Protein AF-A0A3M7B0J9-F1 (afdb_monomer_lite)

Secondary structure (DSSP, 8-state):
-HHHHHHHHHHHTT--EEEEEETT--HHHHGGGGG-S-EEEE-SHHHHHHHHHTTSTTSPPTT-EEEEEEESB-TTT-BBPPTTHHHHHHHS--SS-EEEEEE-TTTTTTS------TTTS-SEEEEEHHHHHS----EEEEE-GGGTHHHHT-----TTSEEEE--SS---EEEP-S-SSTTT--SS--HHHHHHHHHHHHHHHHHH-SSHHHHHHHHHHHHHHHHHHHHHH-B-TTS-BSEEEE--TT--TT-TTTB-SEEEEEEB-TTSPBPPHHHHHHHHHTTT---B-SS-S-HHHHHHHTT--HHHHHHHHHTT-BTTB--SEETTEESS-EEEE--TT--HHHHHHHHHHHHHHHTT--------------------PPPPP-----------------------------------------------------------PPPPPPPPP-HHHHHHHHHHHHHHHHHHHHHHHHHHHHHHHHHHHHHHHHHHHHTT-------PPPGGGHHHHHHHHHHHHTTS---------------------------------

Structure (mmCIF, N/CA/C/O backbone):
data_AF-A0A3M7B0J9-F1
#
_entry.id   AF-A0A3M7B0J9-F1
#
loop_
_atom_site.group_PDB
_atom_site.id
_atom_site.type_symbol
_atom_site.label_atom_id
_atom_site.label_alt_id
_atom_site.label_comp_id
_atom_site.label_asym_id
_atom_site.label_entity_id
_atom_site.label_seq_id
_atom_site.pdbx_PDB_ins_code
_atom_site.Cartn_x
_atom_site.Cartn_y
_atom_site.Cartn_z
_atom_site.occupancy
_atom_site.B_iso_or_equiv
_atom_site.auth_seq_id
_atom_site.auth_comp_id
_atom_site.auth_asym_id
_atom_site.auth_atom_id
_atom_site.pdbx_PDB_model_num
ATOM 1 N N . MET A 1 1 ? 13.762 1.213 -8.422 1.00 90.06 1 MET A N 1
ATOM 2 C CA . MET A 1 1 ? 14.229 0.147 -9.334 1.00 90.06 1 MET A CA 1
ATOM 3 C C . MET A 1 1 ? 13.373 0.018 -10.594 1.00 90.06 1 MET A C 1
ATOM 5 O O . MET A 1 1 ? 13.850 0.437 -11.638 1.00 90.06 1 MET A O 1
ATOM 9 N N . VAL A 1 2 ? 12.141 -0.528 -10.547 1.00 94.94 2 VAL A N 1
ATOM 10 C CA . VAL A 1 2 ? 11.338 -0.792 -11.773 1.00 94.94 2 VAL A CA 1
ATOM 11 C C . VAL A 1 2 ? 11.174 0.461 -12.638 1.00 94.94 2 VAL A C 1
ATOM 13 O O . VAL A 1 2 ? 11.539 0.432 -13.808 1.00 94.94 2 VAL A O 1
ATOM 16 N N . ILE A 1 3 ? 10.712 1.578 -12.062 1.00 95.06 3 ILE A N 1
ATOM 17 C CA . ILE A 1 3 ? 10.558 2.835 -12.812 1.00 95.06 3 ILE A CA 1
ATOM 18 C C . ILE A 1 3 ? 11.877 3.336 -13.416 1.00 95.06 3 ILE A C 1
ATOM 20 O O . ILE A 1 3 ? 11.875 3.839 -14.533 1.00 95.06 3 ILE A O 1
ATOM 24 N N . ASP A 1 4 ? 13.002 3.174 -12.721 1.00 93.25 4 ASP A N 1
ATOM 25 C CA . ASP A 1 4 ? 14.308 3.635 -13.202 1.00 93.25 4 ASP A CA 1
ATOM 26 C C . ASP A 1 4 ? 14.711 2.864 -14.461 1.00 93.25 4 ASP A C 1
ATOM 28 O O . ASP A 1 4 ? 15.031 3.465 -15.484 1.00 93.25 4 ASP A O 1
ATOM 32 N N . CYS A 1 5 ? 14.542 1.540 -14.436 1.00 94.19 5 CYS A N 1
ATOM 33 C CA . CYS A 1 5 ? 14.772 0.703 -15.609 1.00 94.19 5 CYS A CA 1
ATOM 34 C C . CYS A 1 5 ? 13.798 1.043 -16.750 1.00 94.19 5 CYS A C 1
ATOM 36 O O . CYS A 1 5 ? 14.215 1.119 -17.901 1.00 94.19 5 CYS A O 1
ATOM 38 N N . PHE A 1 6 ? 12.524 1.324 -16.438 1.00 94.06 6 PHE A N 1
ATOM 39 C CA . PHE A 1 6 ? 11.536 1.790 -17.419 1.00 94.06 6 PHE A CA 1
ATOM 40 C C . PHE A 1 6 ? 11.955 3.095 -18.093 1.00 94.06 6 PHE A C 1
ATOM 42 O O . PHE A 1 6 ? 11.849 3.191 -19.311 1.00 94.06 6 PHE A O 1
ATOM 49 N N . LYS A 1 7 ? 12.440 4.088 -17.334 1.00 94.50 7 LYS A N 1
ATOM 50 C CA . LYS A 1 7 ? 12.947 5.363 -17.874 1.00 94.50 7 LYS A CA 1
ATOM 51 C C . LYS A 1 7 ? 14.153 5.140 -18.776 1.00 94.50 7 LYS A C 1
ATOM 53 O O . LYS A 1 7 ? 14.240 5.756 -19.833 1.00 94.50 7 LYS A O 1
ATOM 58 N N . ASP A 1 8 ? 15.058 4.257 -18.376 1.00 94.38 8 ASP A N 1
ATOM 59 C CA . ASP A 1 8 ? 16.270 3.971 -19.134 1.00 94.38 8 ASP A CA 1
ATOM 60 C C . ASP A 1 8 ? 15.972 3.183 -20.422 1.00 94.38 8 ASP A C 1
ATOM 62 O O . ASP A 1 8 ? 16.501 3.513 -21.485 1.00 94.38 8 ASP A O 1
ATOM 66 N N . HIS A 1 9 ? 15.053 2.213 -20.364 1.00 93.94 9 HIS A N 1
ATOM 67 C CA . HIS A 1 9 ? 14.540 1.482 -21.525 1.00 93.94 9 HIS A CA 1
ATOM 68 C C . HIS A 1 9 ? 13.769 2.398 -22.485 1.00 93.94 9 HIS A C 1
ATOM 70 O O . HIS A 1 9 ? 13.998 2.363 -23.694 1.00 93.94 9 HIS A O 1
ATOM 76 N N . ALA A 1 10 ? 12.910 3.266 -21.950 1.00 93.00 10 ALA A N 1
ATOM 77 C CA . ALA A 1 10 ? 12.226 4.331 -22.678 1.00 93.00 10 ALA A CA 1
ATOM 78 C C . ALA A 1 10 ? 13.204 5.286 -23.376 1.00 93.00 10 ALA A C 1
ATOM 80 O O . ALA A 1 10 ? 13.033 5.600 -24.551 1.00 93.00 10 ALA A O 1
ATOM 81 N N . ALA A 1 11 ? 14.260 5.717 -22.683 1.00 92.69 11 ALA A N 1
ATOM 82 C CA . ALA A 1 11 ? 15.276 6.596 -23.247 1.00 92.69 11 ALA A CA 1
ATOM 83 C C . ALA A 1 11 ? 16.101 5.904 -24.346 1.00 92.69 11 ALA A C 1
ATOM 85 O O . ALA A 1 11 ? 16.417 6.535 -25.349 1.00 92.69 11 ALA A O 1
ATOM 86 N N . ALA A 1 12 ? 16.417 4.613 -24.193 1.00 90.62 12 ALA A N 1
ATOM 87 C CA . ALA A 1 12 ? 17.099 3.819 -25.221 1.00 90.62 12 ALA A CA 1
ATOM 88 C C . ALA A 1 12 ? 16.231 3.580 -26.475 1.00 90.62 12 ALA A C 1
ATOM 90 O O . ALA A 1 12 ? 16.755 3.494 -27.579 1.00 90.62 12 ALA A O 1
ATOM 91 N N . SER A 1 13 ? 14.906 3.509 -26.314 1.00 88.56 13 SER A N 1
ATOM 92 C CA . SER A 1 13 ? 13.927 3.298 -27.394 1.00 88.56 13 SER A CA 1
ATOM 93 C C . SER A 1 13 ? 13.240 4.587 -27.879 1.00 88.56 13 SER A C 1
ATOM 95 O O . SER A 1 13 ? 12.260 4.517 -28.621 1.00 88.56 13 SER A O 1
ATOM 97 N N . ASN A 1 14 ? 13.711 5.763 -27.439 1.00 90.44 14 ASN A N 1
ATOM 98 C CA . ASN A 1 14 ? 13.111 7.084 -27.689 1.00 90.44 14 ASN A CA 1
ATOM 99 C C . ASN A 1 14 ? 11.572 7.125 -27.498 1.00 90.44 14 ASN A C 1
ATOM 101 O O . ASN A 1 14 ? 10.837 7.767 -28.250 1.00 90.44 14 ASN A O 1
ATOM 105 N N . THR A 1 15 ? 11.077 6.391 -26.501 1.00 92.00 15 THR A N 1
ATOM 106 C CA . THR A 1 15 ? 9.656 6.102 -26.271 1.00 92.00 15 THR A CA 1
ATOM 107 C C . THR A 1 15 ? 9.236 6.681 -24.918 1.00 92.00 15 THR A C 1
ATOM 109 O O . THR A 1 15 ? 9.666 6.164 -23.893 1.00 92.00 15 THR A O 1
ATOM 112 N N . PRO A 1 16 ? 8.410 7.740 -24.842 1.00 94.19 16 PRO A N 1
ATOM 113 C CA . PRO A 1 16 ? 8.106 8.384 -23.564 1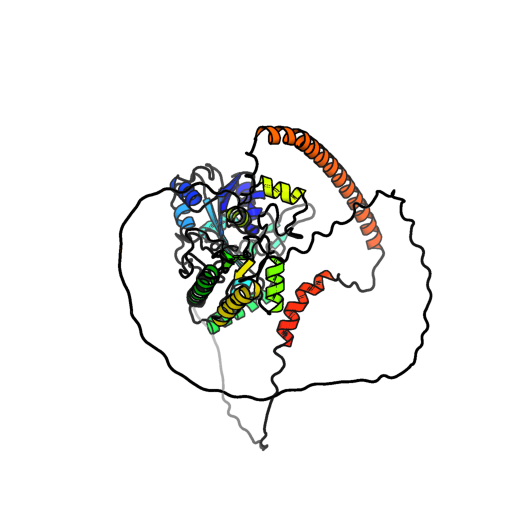.00 94.19 16 PRO A CA 1
ATOM 114 C C . PRO A 1 16 ? 7.330 7.490 -22.577 1.00 94.19 16 PRO A C 1
ATOM 116 O O . PRO A 1 16 ? 6.391 6.795 -22.965 1.00 94.19 16 PRO A O 1
ATOM 119 N N . VAL A 1 17 ? 7.677 7.555 -21.284 1.00 95.88 17 VAL A N 1
ATOM 120 C CA . VAL A 1 17 ? 6.997 6.799 -20.210 1.00 95.88 17 VAL A CA 1
ATOM 121 C C . VAL A 1 17 ? 5.677 7.459 -19.812 1.00 95.88 17 VAL A C 1
ATOM 123 O O . VAL A 1 17 ? 5.647 8.652 -19.501 1.00 95.88 17 VAL A O 1
ATOM 126 N N . TRP A 1 18 ? 4.612 6.666 -19.720 1.00 96.81 18 TRP A N 1
ATOM 127 C CA . TRP A 1 18 ? 3.344 7.025 -19.082 1.00 96.81 18 TRP A CA 1
ATOM 128 C C . TRP A 1 18 ? 3.145 6.198 -17.804 1.00 96.81 18 TRP A C 1
ATOM 130 O O . TRP A 1 18 ? 3.409 4.996 -17.807 1.00 96.81 18 TRP A O 1
ATOM 140 N N . TYR A 1 19 ? 2.660 6.820 -16.725 1.00 98.12 19 TYR A N 1
ATOM 141 C CA . TYR A 1 19 ? 2.474 6.157 -15.430 1.00 98.12 19 TYR A CA 1
ATOM 142 C C . TYR A 1 19 ? 1.043 6.266 -14.881 1.00 98.12 19 TYR A C 1
ATOM 144 O O . TYR A 1 19 ? 0.580 7.344 -14.511 1.00 98.12 19 TYR A O 1
ATOM 152 N N . GLY A 1 20 ? 0.350 5.139 -14.773 1.00 98.12 20 GLY A N 1
ATOM 153 C CA . GLY A 1 20 ? -0.946 5.029 -14.108 1.00 98.12 20 GLY A CA 1
ATOM 154 C C . GLY A 1 20 ? -0.800 4.478 -12.692 1.00 98.12 20 GLY A C 1
ATOM 155 O O . GLY A 1 20 ? -0.033 3.542 -12.486 1.00 98.12 20 GLY A O 1
ATOM 156 N N . TYR A 1 21 ? -1.553 4.996 -11.722 1.00 98.56 21 TYR A N 1
ATOM 157 C CA . TYR A 1 21 ? -1.624 4.395 -10.385 1.00 98.56 21 TYR A CA 1
ATOM 158 C C . TYR A 1 21 ? -2.991 4.559 -9.717 1.00 98.56 21 TYR A C 1
ATOM 160 O O . TYR A 1 21 ? -3.712 5.506 -10.012 1.00 98.56 21 TYR A O 1
ATOM 168 N N . HIS A 1 22 ? -3.360 3.641 -8.821 1.00 98.31 22 HIS A N 1
ATOM 169 C CA . HIS A 1 22 ? -4.658 3.666 -8.127 1.00 98.31 22 HIS A CA 1
ATOM 170 C C . HIS A 1 22 ? -4.671 4.575 -6.872 1.00 98.31 22 HIS A C 1
ATOM 172 O O . HIS A 1 22 ? -3.638 4.698 -6.212 1.00 98.31 22 HIS A O 1
ATOM 178 N N . ARG A 1 23 ? -5.822 5.158 -6.474 1.00 96.75 23 ARG A N 1
ATOM 179 C CA . ARG A 1 23 ? -5.946 6.044 -5.281 1.00 96.75 23 ARG A CA 1
ATOM 180 C C . ARG A 1 23 ? -5.424 5.440 -3.969 1.00 96.75 23 ARG A C 1
ATOM 182 O O . ARG A 1 23 ? -4.890 6.157 -3.123 1.00 96.75 23 ARG A O 1
ATOM 189 N N . ASP A 1 24 ? -5.551 4.124 -3.810 1.00 96.69 24 ASP A N 1
ATOM 190 C CA . ASP A 1 24 ? -5.103 3.368 -2.629 1.00 96.69 24 ASP A CA 1
ATOM 191 C C . ASP A 1 24 ? -3.584 3.132 -2.582 1.00 96.69 24 ASP A C 1
ATOM 193 O O . ASP A 1 24 ? -3.077 2.591 -1.597 1.00 96.69 24 ASP A O 1
ATOM 197 N N . ALA A 1 25 ? -2.846 3.524 -3.626 1.00 97.75 25 ALA A N 1
ATOM 198 C CA . ALA A 1 25 ? -1.399 3.385 -3.714 1.00 97.75 25 ALA A CA 1
ATOM 199 C C . ALA A 1 25 ? -0.676 3.899 -2.458 1.00 97.75 25 ALA A C 1
ATOM 201 O O . ALA A 1 25 ? -0.942 4.992 -1.947 1.00 97.75 25 ALA A O 1
ATOM 202 N N . HIS A 1 26 ? 0.292 3.110 -1.988 1.00 96.88 26 HIS A N 1
ATOM 203 C CA . HIS A 1 26 ? 1.227 3.547 -0.959 1.00 96.88 26 HIS A CA 1
ATOM 204 C C . HIS A 1 26 ? 2.089 4.715 -1.480 1.00 96.88 26 HIS A C 1
ATOM 206 O O . HIS A 1 26 ? 2.324 4.825 -2.686 1.00 96.88 26 HIS A O 1
ATOM 212 N N . THR A 1 27 ? 2.611 5.574 -0.599 1.00 95.06 27 THR A N 1
ATOM 213 C CA . THR A 1 27 ? 3.470 6.720 -0.971 1.00 95.06 27 THR A CA 1
ATOM 214 C C . THR A 1 27 ? 4.647 6.333 -1.870 1.00 95.06 27 THR A C 1
ATOM 216 O O . THR A 1 27 ? 5.016 7.112 -2.746 1.00 95.06 27 THR A O 1
ATOM 219 N N . SER A 1 28 ? 5.185 5.117 -1.723 1.00 94.56 28 SER A N 1
ATOM 220 C CA . SER A 1 28 ? 6.229 4.559 -2.600 1.00 94.56 28 SER A CA 1
ATOM 221 C C . SER A 1 28 ? 5.798 4.414 -4.062 1.00 94.56 28 SER A C 1
ATOM 223 O O . SER A 1 28 ? 6.630 4.601 -4.941 1.00 94.56 28 SER A O 1
ATOM 225 N N . LEU A 1 29 ? 4.523 4.116 -4.337 1.00 97.31 29 LEU A N 1
ATOM 226 C CA . LEU A 1 29 ? 3.959 4.101 -5.690 1.00 97.31 29 LEU A CA 1
ATOM 227 C C . LEU A 1 29 ? 3.498 5.496 -6.129 1.00 97.31 29 LEU A C 1
ATOM 229 O O . LEU A 1 29 ? 3.662 5.850 -7.294 1.00 97.31 29 LEU A O 1
ATOM 233 N N . VAL A 1 30 ? 2.958 6.320 -5.226 1.00 97.19 30 VAL A N 1
ATOM 234 C CA . VAL A 1 30 ? 2.552 7.698 -5.569 1.00 97.19 30 VAL A CA 1
ATOM 235 C C . VAL A 1 30 ? 3.763 8.529 -6.009 1.00 97.19 30 VAL A C 1
ATOM 237 O O . VAL A 1 30 ? 3.680 9.245 -7.004 1.00 97.19 30 VAL A O 1
ATOM 240 N N . GLY A 1 31 ? 4.907 8.389 -5.329 1.00 96.44 31 GLY A N 1
ATOM 241 C CA . GLY A 1 31 ? 6.152 9.092 -5.658 1.00 96.44 31 GLY A CA 1
ATOM 242 C C . GLY A 1 31 ? 6.754 8.720 -7.019 1.00 96.44 31 GLY A C 1
ATOM 243 O O . GLY A 1 31 ? 7.444 9.542 -7.617 1.00 96.44 31 GLY A O 1
ATOM 244 N N . ILE A 1 32 ? 6.438 7.537 -7.567 1.00 96.62 32 ILE A N 1
ATOM 245 C CA . ILE A 1 32 ? 6.874 7.130 -8.916 1.00 96.62 32 ILE A CA 1
ATOM 246 C C . ILE A 1 32 ? 6.374 8.113 -9.980 1.00 96.62 32 ILE A C 1
ATOM 248 O O . ILE A 1 32 ? 7.066 8.325 -10.975 1.00 96.62 32 ILE A O 1
ATOM 252 N N . ARG A 1 33 ? 5.229 8.777 -9.766 1.00 96.06 33 ARG A N 1
ATOM 253 C CA . ARG A 1 33 ? 4.675 9.733 -10.734 1.00 96.06 33 ARG A CA 1
ATOM 254 C C . ARG A 1 33 ? 5.644 10.869 -11.070 1.00 96.06 33 ARG A C 1
ATOM 256 O O . ARG A 1 33 ? 5.687 11.282 -12.218 1.00 96.06 33 ARG A O 1
ATOM 263 N N . GLU A 1 34 ? 6.473 11.310 -10.121 1.00 96.44 34 GLU A N 1
ATOM 264 C CA . GLU A 1 34 ? 7.435 12.405 -10.323 1.00 96.44 34 GLU A CA 1
ATOM 265 C C . GLU A 1 34 ? 8.564 12.019 -11.309 1.00 96.44 34 GLU A C 1
ATOM 267 O O . GLU A 1 34 ? 9.329 12.867 -11.763 1.00 96.44 34 GLU A O 1
ATOM 272 N N . SER A 1 35 ? 8.654 10.740 -11.701 1.00 93.88 35 SER A N 1
ATOM 273 C CA . SER A 1 35 ? 9.551 10.269 -12.764 1.00 93.88 35 SER A CA 1
ATOM 274 C C . SER A 1 35 ? 9.070 10.556 -14.190 1.00 93.88 35 SER A C 1
ATOM 276 O O . SER A 1 35 ? 9.850 10.362 -15.124 1.00 93.88 35 SER A O 1
ATOM 278 N N . THR A 1 36 ? 7.820 10.987 -14.396 1.00 94.44 36 THR A N 1
ATOM 279 C CA . THR A 1 36 ? 7.295 11.350 -15.722 1.00 94.44 36 THR A CA 1
ATOM 280 C C . THR A 1 36 ? 6.281 12.492 -15.645 1.00 94.44 36 THR A C 1
ATOM 282 O O . THR A 1 36 ? 5.472 12.578 -14.731 1.00 94.44 36 THR A O 1
ATOM 285 N N . LYS A 1 37 ? 6.256 13.354 -16.668 1.00 92.94 37 LYS A N 1
ATOM 286 C CA . LYS A 1 37 ? 5.216 14.389 -16.813 1.00 92.94 37 LYS A CA 1
ATOM 287 C C . LYS A 1 37 ? 3.854 13.820 -17.235 1.00 92.94 37 LYS A C 1
ATOM 289 O O . LYS A 1 37 ? 2.867 14.547 -17.235 1.00 92.94 37 LYS A O 1
ATOM 294 N N . MET A 1 38 ? 3.795 12.550 -17.642 1.00 95.44 38 MET A N 1
ATOM 295 C CA . MET A 1 38 ? 2.580 11.895 -18.128 1.00 95.44 38 MET A CA 1
ATOM 296 C C . MET A 1 38 ? 2.137 10.835 -17.130 1.00 95.44 38 MET A C 1
ATOM 298 O O . MET A 1 38 ? 2.543 9.678 -17.218 1.00 95.44 38 MET A O 1
ATOM 302 N N . HIS A 1 39 ? 1.300 11.236 -16.177 1.00 96.69 39 HIS A N 1
ATOM 303 C CA . HIS A 1 39 ? 0.782 10.329 -15.164 1.00 96.69 39 HIS A CA 1
ATOM 304 C C . HIS A 1 39 ? -0.725 10.488 -14.936 1.00 96.69 39 HIS A C 1
ATOM 306 O O . HIS A 1 39 ? -1.275 11.580 -15.096 1.00 96.69 39 HIS A O 1
ATOM 312 N N . ARG A 1 40 ? -1.388 9.425 -14.475 1.00 97.00 40 ARG A N 1
ATOM 313 C CA . ARG A 1 40 ? -2.795 9.436 -14.053 1.00 97.00 40 ARG A CA 1
ATOM 314 C C . ARG A 1 40 ? -2.958 8.733 -12.707 1.00 97.00 40 ARG A C 1
ATOM 316 O O . ARG A 1 40 ? -2.516 7.600 -12.548 1.00 97.00 40 ARG A O 1
ATOM 323 N N . CYS A 1 41 ? -3.627 9.400 -11.770 1.00 97.69 41 CYS A N 1
ATOM 324 C CA . CYS A 1 41 ? -4.220 8.742 -10.610 1.00 97.69 41 CYS A CA 1
ATOM 325 C C . CYS A 1 41 ? -5.624 8.275 -11.017 1.00 97.69 41 CYS A C 1
ATOM 327 O O . CYS A 1 41 ? -6.412 9.099 -11.477 1.00 97.69 41 CYS A O 1
ATOM 329 N N . PHE A 1 42 ? -5.914 6.985 -10.893 1.00 97.94 42 PHE A N 1
ATOM 330 C CA . PHE A 1 42 ? -7.254 6.426 -11.057 1.00 97.94 42 PHE A CA 1
ATOM 331 C C . PHE A 1 42 ? -7.993 6.560 -9.732 1.00 97.94 42 PHE A C 1
ATOM 333 O O . PHE A 1 42 ? -7.494 6.093 -8.702 1.00 97.94 42 PHE A O 1
ATOM 340 N N . THR A 1 43 ? -9.143 7.237 -9.742 1.00 95.88 43 THR A N 1
ATOM 341 C CA . THR A 1 43 ? -9.840 7.562 -8.490 1.00 95.88 43 THR A CA 1
ATOM 342 C C . THR A 1 43 ? -10.698 6.422 -7.955 1.00 95.88 43 THR A C 1
ATOM 344 O O . THR A 1 43 ? -11.014 6.450 -6.769 1.00 95.88 43 THR A O 1
ATOM 347 N N . SER A 1 44 ? -11.023 5.410 -8.762 1.00 96.12 44 SER A N 1
ATOM 348 C CA . SER A 1 44 ? -11.760 4.216 -8.339 1.00 96.12 44 SER A CA 1
ATOM 349 C C . SER A 1 44 ? -11.437 2.994 -9.207 1.00 96.12 44 SER A C 1
ATOM 351 O O . SER A 1 44 ? -10.795 3.115 -10.258 1.00 96.12 44 SER A O 1
ATOM 353 N N . ASP A 1 45 ? -11.916 1.824 -8.779 1.00 96.81 45 ASP A N 1
ATOM 354 C CA . ASP A 1 45 ? -11.765 0.566 -9.512 1.00 96.81 45 ASP A CA 1
ATOM 355 C C . ASP A 1 45 ? -12.542 0.623 -10.852 1.00 96.81 45 ASP A C 1
ATOM 357 O O . ASP A 1 45 ? -12.056 0.146 -11.878 1.00 96.81 45 ASP A O 1
ATOM 361 N N . GLU A 1 46 ? -13.687 1.317 -10.893 1.00 96.94 46 GLU A N 1
ATOM 362 C CA . GLU A 1 46 ? -14.488 1.548 -12.106 1.00 96.94 46 GLU A CA 1
ATOM 363 C C . GLU A 1 46 ? -13.750 2.413 -13.139 1.00 96.94 46 GLU A C 1
ATOM 365 O O . GLU A 1 46 ? -13.862 2.162 -14.339 1.00 96.94 46 GLU A O 1
ATOM 370 N N . GLU A 1 47 ? -12.958 3.410 -12.719 1.00 97.25 47 GLU A N 1
ATOM 371 C CA . GLU A 1 47 ? -12.132 4.176 -13.663 1.00 97.25 47 GLU A CA 1
ATOM 372 C C . GLU A 1 47 ? -11.066 3.304 -14.343 1.00 97.25 47 GLU A C 1
ATOM 374 O O . GLU A 1 47 ? -10.758 3.524 -15.521 1.00 97.25 47 GLU A O 1
ATOM 379 N N . VAL A 1 48 ? -10.480 2.349 -13.610 1.00 97.69 48 VAL A N 1
ATOM 380 C CA . VAL A 1 48 ? -9.508 1.390 -14.159 1.00 97.69 48 VAL A CA 1
ATOM 381 C C . VAL A 1 48 ? -10.211 0.477 -15.160 1.00 97.69 48 VAL A C 1
ATOM 383 O O . VAL A 1 48 ? -9.727 0.294 -16.277 1.00 97.69 48 VAL A O 1
ATOM 386 N N . ASP A 1 49 ? -11.392 -0.021 -14.807 1.00 97.25 49 ASP A N 1
ATOM 387 C CA . ASP A 1 49 ? -12.208 -0.877 -15.662 1.00 97.25 49 ASP A CA 1
ATOM 388 C C . ASP A 1 49 ? -12.663 -0.180 -16.951 1.00 97.25 49 ASP A C 1
ATOM 390 O O . ASP A 1 49 ? -12.520 -0.745 -18.036 1.00 97.25 49 ASP A O 1
ATOM 394 N N . ILE A 1 50 ? -13.136 1.067 -16.869 1.00 97.00 50 ILE A N 1
ATOM 395 C CA . ILE A 1 50 ? -13.487 1.888 -18.037 1.00 97.00 50 ILE A CA 1
ATOM 396 C C . ILE A 1 50 ? -12.251 2.139 -18.909 1.00 97.00 50 ILE A C 1
ATOM 398 O O . ILE A 1 50 ? -12.332 2.048 -20.135 1.00 97.00 50 ILE A O 1
ATOM 402 N N . TRP A 1 51 ? -11.091 2.428 -18.312 1.00 96.31 51 TRP A N 1
ATOM 403 C CA . TRP A 1 51 ? -9.841 2.636 -19.049 1.00 96.31 51 TRP A CA 1
ATOM 404 C C . TRP A 1 51 ? -9.395 1.387 -19.818 1.00 96.31 51 TRP A C 1
ATOM 406 O O . TRP A 1 51 ? -9.064 1.490 -20.998 1.00 96.31 51 TRP A O 1
ATOM 416 N N . ILE A 1 52 ? -9.451 0.213 -19.188 1.00 96.19 52 ILE A N 1
ATOM 417 C CA . ILE A 1 52 ? -9.164 -1.079 -19.822 1.00 96.19 52 ILE A CA 1
ATOM 418 C C . ILE A 1 52 ? -10.159 -1.340 -20.964 1.00 96.19 52 ILE A C 1
ATOM 420 O O . ILE A 1 52 ? -9.763 -1.520 -22.117 1.00 96.19 52 ILE A O 1
ATOM 424 N N . ASN A 1 53 ? -11.459 -1.292 -20.662 1.00 95.31 53 ASN A N 1
ATOM 425 C CA . ASN A 1 53 ? -12.525 -1.661 -21.597 1.00 95.31 53 ASN A CA 1
ATOM 426 C C . ASN A 1 53 ? -12.633 -0.695 -22.799 1.00 95.31 53 ASN A C 1
ATOM 428 O O . ASN A 1 53 ? -13.136 -1.077 -23.852 1.00 95.31 53 ASN A O 1
ATOM 432 N N . SER A 1 54 ? -12.130 0.540 -22.677 1.00 93.38 54 SER A N 1
ATOM 433 C CA . SER A 1 54 ? -12.069 1.541 -23.759 1.00 93.38 54 SER A CA 1
ATOM 434 C C . SER A 1 54 ? -10.796 1.475 -24.622 1.00 93.38 54 SER A C 1
ATOM 436 O O . SER A 1 54 ? -10.514 2.410 -25.377 1.00 93.38 54 SER A O 1
ATOM 438 N N . GLY A 1 55 ? -9.997 0.404 -24.519 1.00 89.56 55 GLY A N 1
ATOM 439 C CA . GLY A 1 55 ? -8.744 0.261 -25.275 1.00 89.56 55 GLY A CA 1
ATOM 440 C C . GLY A 1 55 ? -7.646 1.223 -24.805 1.00 89.56 55 GLY A C 1
ATOM 441 O O . GLY A 1 55 ? -6.833 1.711 -25.597 1.00 89.56 55 GLY A O 1
ATOM 442 N N . GLY A 1 56 ? -7.648 1.552 -23.512 1.00 88.38 56 GLY A N 1
ATOM 443 C CA . GLY A 1 56 ? -6.678 2.443 -22.892 1.00 88.38 56 GLY A CA 1
ATOM 444 C C . GLY A 1 56 ? -6.977 3.940 -23.052 1.00 88.38 56 GLY A C 1
ATOM 445 O O . GLY A 1 56 ? -6.038 4.742 -23.010 1.00 88.38 56 GLY A O 1
ATOM 446 N N . LEU A 1 57 ? -8.236 4.359 -23.250 1.00 88.38 57 LEU A N 1
ATOM 447 C CA . LEU A 1 57 ? -8.577 5.773 -23.470 1.00 88.38 57 LEU A CA 1
ATOM 448 C C . LEU A 1 57 ? -8.222 6.645 -22.250 1.00 88.38 57 LEU A C 1
ATOM 450 O O . LEU A 1 57 ? -8.576 6.350 -21.110 1.00 88.38 57 LEU A O 1
ATOM 454 N N . GLY A 1 58 ? -7.491 7.739 -22.483 1.00 85.75 58 GLY A N 1
ATOM 455 C CA . GLY A 1 58 ? -6.928 8.557 -21.401 1.00 85.75 58 GLY A CA 1
ATOM 456 C C . GLY A 1 58 ? -5.722 7.921 -20.690 1.00 85.75 58 GLY A C 1
ATOM 457 O O . GLY A 1 58 ? -5.318 8.407 -19.634 1.00 85.75 58 GLY A O 1
ATOM 458 N N . GLY A 1 59 ? -5.155 6.849 -21.252 1.00 90.19 59 GLY A N 1
ATOM 459 C CA . GLY A 1 59 ? -3.887 6.250 -20.842 1.00 90.19 59 GLY A CA 1
ATOM 460 C C . GLY A 1 59 ? -2.746 6.494 -21.842 1.00 90.19 59 GLY A C 1
ATOM 461 O O . GLY A 1 59 ? -2.697 7.569 -22.453 1.00 90.19 59 GLY A O 1
ATOM 462 N N . PRO A 1 60 ? -1.818 5.530 -22.015 1.00 91.81 60 PRO A N 1
ATOM 463 C CA . PRO A 1 60 ? -0.660 5.702 -22.883 1.00 91.81 60 PRO A CA 1
ATOM 464 C C . PRO A 1 60 ? -1.077 5.786 -24.359 1.00 91.81 60 PRO A C 1
ATOM 466 O O . PRO A 1 60 ? -1.880 4.996 -24.860 1.00 91.81 60 PRO A O 1
ATOM 469 N N . ARG A 1 61 ? -0.516 6.765 -25.071 1.00 90.19 61 ARG A N 1
ATOM 470 C CA . ARG A 1 61 ? -0.709 6.962 -26.516 1.00 90.19 61 ARG A CA 1
ATOM 471 C C . ARG A 1 61 ? 0.208 6.035 -27.314 1.00 90.19 61 ARG A C 1
ATOM 473 O O . ARG A 1 61 ? 1.171 5.501 -26.777 1.00 90.19 61 ARG A O 1
ATOM 480 N N . ALA A 1 62 ? -0.045 5.896 -28.615 1.00 87.56 62 ALA A N 1
ATOM 481 C CA . ALA A 1 62 ? 0.866 5.179 -29.507 1.00 87.56 62 ALA A CA 1
ATOM 482 C C . ALA A 1 62 ? 2.305 5.714 -29.403 1.00 87.56 62 ALA A C 1
ATOM 484 O O . ALA A 1 62 ? 2.509 6.924 -29.300 1.00 87.56 62 ALA A O 1
ATOM 485 N N . ARG A 1 63 ? 3.285 4.798 -29.440 1.00 86.94 63 ARG A N 1
ATOM 486 C CA . ARG A 1 63 ? 4.715 5.072 -29.180 1.00 86.94 63 ARG A CA 1
ATOM 487 C C . ARG A 1 63 ? 4.997 5.640 -27.777 1.00 86.94 63 ARG A C 1
ATOM 489 O O . ARG A 1 63 ? 5.865 6.491 -27.616 1.00 86.94 63 ARG A O 1
ATOM 496 N N . GLN A 1 64 ? 4.272 5.170 -26.762 1.00 92.88 64 GLN A N 1
ATOM 497 C CA . GLN A 1 64 ? 4.602 5.372 -25.346 1.00 92.88 64 GLN A CA 1
ATOM 498 C C . GLN A 1 64 ? 4.795 4.025 -24.645 1.00 92.88 64 GLN A C 1
ATOM 500 O O . GLN A 1 64 ? 4.298 3.000 -25.112 1.00 92.88 64 GLN A O 1
ATOM 505 N N . LEU A 1 65 ? 5.498 4.043 -23.514 1.00 95.06 65 LEU A N 1
ATOM 506 C CA . LEU A 1 65 ? 5.687 2.890 -22.638 1.00 95.06 65 LEU A CA 1
ATOM 507 C C . LEU A 1 65 ? 4.833 3.091 -21.385 1.00 95.06 65 LEU A C 1
ATOM 509 O O . LEU A 1 65 ? 5.118 3.970 -20.572 1.00 95.06 65 LEU A O 1
ATOM 513 N N . GLY A 1 66 ? 3.758 2.319 -21.249 1.00 96.25 66 GLY A N 1
ATOM 514 C CA . GLY A 1 66 ? 2.850 2.410 -20.112 1.00 96.25 66 GLY A CA 1
ATOM 515 C C . GLY A 1 66 ? 3.307 1.547 -18.939 1.00 96.25 66 GLY A C 1
ATOM 516 O O . GLY A 1 66 ? 3.637 0.378 -19.124 1.00 96.25 66 GLY A O 1
ATOM 517 N N . LEU A 1 67 ? 3.251 2.092 -17.725 1.00 97.94 67 LEU A N 1
ATOM 518 C CA . LEU A 1 67 ? 3.324 1.326 -16.481 1.00 97.94 67 LEU A CA 1
ATOM 519 C C . LEU A 1 67 ? 2.111 1.667 -15.606 1.00 97.94 67 LEU A C 1
ATOM 521 O O . LEU A 1 67 ? 1.928 2.824 -15.238 1.00 97.94 67 LEU A O 1
ATOM 525 N N . PHE A 1 68 ? 1.292 0.673 -15.272 1.00 98.31 68 PHE A N 1
ATOM 526 C CA . PHE A 1 68 ? 0.179 0.787 -14.329 1.00 98.31 68 PHE A CA 1
ATOM 527 C C . PHE A 1 68 ? 0.541 0.102 -13.007 1.00 98.31 68 PHE A C 1
ATOM 529 O O . PHE A 1 68 ? 0.890 -1.077 -13.004 1.00 98.31 68 PHE A O 1
ATOM 536 N N . ALA A 1 69 ? 0.466 0.819 -11.886 1.00 98.56 69 ALA A N 1
ATOM 537 C CA . ALA A 1 69 ? 0.827 0.294 -10.574 1.00 98.56 69 ALA A CA 1
ATOM 538 C C . ALA A 1 69 ? -0.304 0.414 -9.548 1.00 98.56 69 ALA A C 1
ATOM 540 O O . ALA A 1 69 ? -0.914 1.470 -9.380 1.00 98.56 69 ALA A O 1
ATOM 541 N N . TYR A 1 70 ? -0.563 -0.659 -8.810 1.00 98.56 70 TYR A N 1
ATOM 542 C CA . TYR A 1 70 ? -1.631 -0.691 -7.815 1.00 98.56 70 TYR A CA 1
ATOM 543 C C . TYR A 1 70 ? -1.282 -1.640 -6.661 1.00 98.56 70 TYR A C 1
ATOM 545 O O . TYR A 1 70 ? -0.513 -2.586 -6.851 1.00 98.56 70 TYR A O 1
ATOM 553 N N . PRO A 1 71 ? -1.800 -1.393 -5.447 1.00 97.94 71 PRO A N 1
ATOM 554 C CA . PRO A 1 71 ? -1.633 -2.320 -4.340 1.00 97.94 71 PRO A CA 1
ATOM 555 C C . PRO A 1 71 ? -2.589 -3.505 -4.483 1.00 97.94 71 PRO A C 1
ATOM 557 O O . PRO A 1 71 ? -3.752 -3.319 -4.818 1.00 97.94 71 PRO A O 1
ATOM 560 N N . GLY A 1 72 ? -2.141 -4.712 -4.142 1.00 97.50 72 GLY A N 1
ATOM 561 C CA . GLY A 1 72 ? -3.036 -5.866 -3.996 1.00 97.50 72 GLY A CA 1
ATOM 562 C C . GLY A 1 72 ? -3.949 -5.752 -2.769 1.00 97.50 72 GLY A C 1
ATOM 563 O O . GLY A 1 72 ? -5.049 -6.293 -2.764 1.00 97.50 72 GLY A O 1
ATOM 564 N N . GLN A 1 73 ? -3.511 -5.011 -1.744 1.00 97.69 73 GLN A N 1
ATOM 565 C CA . GLN A 1 73 ? -4.302 -4.679 -0.558 1.00 97.69 73 GLN A CA 1
ATOM 566 C C . GLN A 1 73 ? -3.972 -3.260 -0.070 1.00 97.69 73 GLN A C 1
ATOM 568 O O . GLN A 1 73 ? -2.798 -2.901 0.068 1.00 97.69 73 GLN A O 1
ATOM 573 N N . SER A 1 74 ? -4.989 -2.446 0.226 1.00 96.81 74 SER A N 1
ATOM 574 C CA . SER A 1 74 ? -4.799 -1.103 0.789 1.00 96.81 74 SER A CA 1
ATOM 575 C C . SER A 1 74 ? -4.144 -1.190 2.173 1.00 96.81 74 SER A C 1
ATOM 577 O O . SER A 1 74 ? -4.634 -1.887 3.062 1.00 96.81 74 SER A O 1
ATOM 579 N N . ASN A 1 75 ? -3.041 -0.459 2.387 1.00 95.00 75 ASN A N 1
ATOM 580 C CA . ASN A 1 75 ? -2.37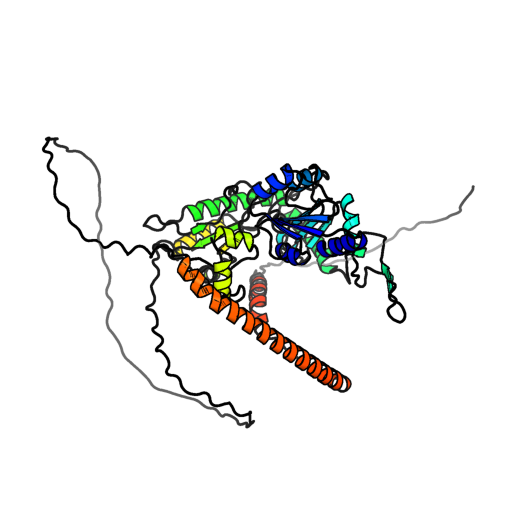5 -0.405 3.701 1.00 95.00 75 ASN A CA 1
ATOM 581 C C . ASN A 1 75 ? -3.178 0.445 4.716 1.00 95.00 75 ASN A C 1
ATOM 583 O O . ASN A 1 75 ? -2.853 0.430 5.905 1.00 95.00 75 ASN A O 1
ATOM 587 N N . MET A 1 76 ? -4.203 1.177 4.260 1.00 94.62 76 MET A N 1
ATOM 588 C CA . MET A 1 76 ? -5.126 1.939 5.102 1.00 94.62 76 MET A CA 1
ATOM 589 C C . MET A 1 76 ? -6.326 1.089 5.523 1.00 94.62 76 MET A C 1
ATOM 591 O O . MET A 1 76 ? -6.463 0.789 6.702 1.00 94.62 76 MET A O 1
ATOM 595 N N . THR A 1 77 ? -7.181 0.707 4.570 1.00 95.94 77 THR A N 1
ATOM 596 C CA . THR A 1 77 ? -8.496 0.099 4.850 1.00 95.94 77 THR A CA 1
ATOM 597 C C . THR A 1 77 ? -8.497 -1.426 4.833 1.00 95.94 77 THR A C 1
ATOM 599 O O . THR A 1 77 ? -9.514 -2.035 5.137 1.00 95.94 77 THR A O 1
ATOM 602 N N . GLY A 1 78 ? -7.400 -2.068 4.421 1.00 96.75 78 GLY A N 1
ATOM 603 C CA . GLY A 1 78 ? -7.348 -3.520 4.259 1.00 96.75 78 GLY A CA 1
ATOM 604 C C . GLY A 1 78 ? -8.103 -4.075 3.051 1.00 96.75 78 GLY A C 1
ATOM 605 O O . GLY A 1 78 ? -7.985 -5.274 2.810 1.00 96.75 78 GLY A O 1
ATOM 606 N N . ARG A 1 79 ? -8.827 -3.258 2.268 1.00 97.00 79 ARG A N 1
ATOM 607 C CA . ARG A 1 79 ? -9.531 -3.739 1.066 1.00 97.00 79 ARG A CA 1
ATOM 608 C C . ARG A 1 79 ? -8.550 -4.360 0.072 1.00 97.00 79 ARG A C 1
ATOM 610 O O . ARG A 1 79 ? -7.447 -3.831 -0.106 1.00 97.00 79 ARG A O 1
ATOM 617 N N . ARG A 1 80 ? -8.947 -5.448 -0.581 1.00 97.44 80 ARG A N 1
ATOM 618 C CA . ARG A 1 80 ? -8.183 -6.136 -1.631 1.00 97.44 80 ARG A CA 1
ATOM 619 C C . ARG A 1 80 ? -8.676 -5.656 -2.996 1.00 97.44 80 ARG A C 1
ATOM 621 O O . ARG A 1 80 ? -9.874 -5.474 -3.186 1.00 97.44 80 ARG A O 1
ATOM 628 N N . LEU A 1 81 ? -7.749 -5.374 -3.909 1.00 97.19 81 LEU A N 1
ATOM 629 C CA . LEU A 1 81 ? -8.064 -4.827 -5.236 1.00 97.19 81 LEU A CA 1
ATOM 630 C C . LEU A 1 81 ? -8.117 -5.953 -6.285 1.00 97.19 81 LEU A C 1
ATOM 632 O O . LEU A 1 81 ? -7.438 -6.969 -6.107 1.00 97.19 81 LEU A O 1
ATOM 636 N N . PRO A 1 82 ? -8.853 -5.783 -7.401 1.00 96.31 82 PRO A N 1
ATOM 637 C CA . PRO A 1 82 ? -8.949 -6.793 -8.452 1.00 96.31 82 PRO A CA 1
ATOM 638 C C . PRO A 1 82 ? -7.584 -7.266 -8.981 1.00 96.31 82 PRO A C 1
ATOM 640 O O . PRO A 1 82 ? -6.827 -6.534 -9.622 1.00 96.31 82 PRO A O 1
ATOM 643 N N . LEU A 1 83 ? -7.278 -8.550 -8.775 1.00 95.88 83 LEU A N 1
ATOM 644 C CA . LEU A 1 83 ? -6.046 -9.170 -9.281 1.00 95.88 83 LEU A CA 1
ATOM 645 C C . LEU A 1 83 ? -6.131 -9.565 -10.768 1.00 95.88 83 LEU A C 1
ATOM 647 O O . LEU A 1 83 ? -5.136 -9.984 -11.347 1.00 95.88 83 LEU A O 1
ATOM 651 N N . ASN A 1 84 ? -7.293 -9.398 -11.412 1.00 96.00 84 ASN A N 1
ATOM 652 C CA . ASN A 1 84 ? -7.502 -9.744 -12.824 1.00 96.00 84 ASN A CA 1
ATOM 653 C C . ASN A 1 84 ? -7.073 -8.643 -13.819 1.00 96.00 84 ASN A C 1
ATOM 655 O O . ASN A 1 84 ? -6.980 -8.910 -15.024 1.00 96.00 84 ASN A O 1
ATOM 659 N N . TRP A 1 85 ? -6.794 -7.423 -13.341 1.00 97.81 85 TRP A N 1
ATOM 660 C CA . TRP A 1 85 ? -6.407 -6.287 -14.182 1.00 97.81 85 TRP A CA 1
ATOM 661 C C . TRP A 1 85 ? -5.192 -6.546 -15.088 1.00 97.81 85 TRP A C 1
ATOM 663 O O . TRP A 1 85 ? -5.280 -6.161 -16.251 1.00 97.81 85 TRP A O 1
ATOM 673 N N . PRO A 1 86 ? -4.102 -7.229 -14.678 1.00 97.56 86 PRO A N 1
ATOM 674 C CA . PRO A 1 86 ? -2.952 -7.458 -15.554 1.00 97.56 86 PRO A CA 1
ATOM 675 C C . PRO A 1 86 ? -3.291 -8.297 -16.782 1.00 97.56 86 PRO A C 1
ATOM 677 O O . PRO A 1 86 ? -2.941 -7.925 -17.903 1.00 97.56 86 PRO A O 1
ATOM 680 N N . GLY A 1 87 ? -4.042 -9.386 -16.594 1.00 96.38 87 GLY A N 1
ATOM 681 C CA . GLY A 1 87 ? -4.534 -10.200 -17.703 1.00 96.38 87 GLY A CA 1
ATOM 682 C C . GLY A 1 87 ? -5.509 -9.438 -18.603 1.00 96.38 87 GLY A C 1
ATOM 683 O O . GLY A 1 87 ? -5.465 -9.589 -19.823 1.00 96.38 87 GLY A O 1
ATOM 684 N N . ARG A 1 88 ? -6.365 -8.577 -18.033 1.00 97.00 88 ARG A N 1
ATOM 685 C CA . ARG A 1 88 ? -7.282 -7.731 -18.815 1.00 97.00 88 ARG A CA 1
ATOM 686 C C . ARG A 1 88 ? -6.546 -6.658 -19.619 1.00 97.00 88 ARG A C 1
ATOM 688 O O . ARG A 1 88 ? -6.811 -6.549 -20.810 1.00 97.00 88 ARG A O 1
ATOM 695 N N . ILE A 1 89 ? -5.604 -5.928 -19.019 1.00 96.31 89 ILE A N 1
ATOM 696 C CA . ILE A 1 89 ? -4.751 -4.925 -19.686 1.00 96.31 89 ILE A CA 1
ATOM 697 C C . ILE A 1 89 ? -3.997 -5.567 -20.854 1.00 96.31 89 ILE A C 1
ATOM 699 O O . ILE A 1 89 ? -4.010 -5.037 -21.959 1.00 96.31 89 ILE A O 1
ATOM 703 N N . ARG A 1 90 ? -3.402 -6.748 -20.639 1.00 93.19 90 ARG A N 1
ATOM 704 C CA . ARG A 1 90 ? -2.623 -7.460 -21.664 1.00 93.19 90 ARG A CA 1
ATOM 705 C C . ARG A 1 90 ? -3.463 -7.971 -22.836 1.00 93.19 90 ARG A C 1
ATOM 707 O O . ARG A 1 90 ? -2.971 -7.992 -23.958 1.00 93.19 90 ARG A O 1
ATOM 714 N N . ARG A 1 91 ? -4.705 -8.401 -22.582 1.00 92.19 91 ARG A N 1
ATOM 715 C CA . ARG A 1 91 ? -5.650 -8.836 -23.630 1.00 92.19 91 ARG A CA 1
ATOM 716 C C . ARG A 1 91 ? -6.367 -7.675 -24.321 1.00 92.19 91 ARG A C 1
ATOM 718 O O . ARG A 1 91 ? -6.890 -7.858 -25.416 1.00 92.19 91 ARG A O 1
ATOM 725 N N . SER A 1 92 ? -6.429 -6.508 -23.688 1.00 88.12 92 SER A N 1
ATOM 726 C CA . SER A 1 92 ? -7.104 -5.334 -24.239 1.00 88.12 92 SER A CA 1
ATOM 727 C C . SER A 1 92 ? -6.251 -4.683 -25.323 1.00 88.12 92 SER A C 1
ATOM 729 O O . SER A 1 92 ? -5.027 -4.614 -25.217 1.00 88.12 92 SER A O 1
ATOM 731 N N . PHE A 1 93 ? -6.895 -4.154 -26.364 1.00 81.00 93 PHE A N 1
ATOM 732 C CA . PHE A 1 93 ? -6.202 -3.462 -27.449 1.00 81.00 93 PHE A CA 1
ATOM 733 C C . PHE A 1 93 ? -5.748 -2.063 -27.002 1.00 81.00 93 PHE A C 1
ATOM 735 O O . PHE A 1 93 ? -6.384 -1.050 -27.291 1.00 81.00 93 PHE A O 1
ATOM 742 N N . HIS A 1 94 ? -4.648 -2.009 -26.251 1.00 80.19 94 HIS A N 1
ATOM 743 C CA . HIS A 1 94 ? -3.995 -0.761 -25.874 1.00 80.19 94 HIS A CA 1
ATOM 744 C C . HIS A 1 94 ? -3.187 -0.221 -27.058 1.00 80.19 94 HIS A C 1
ATOM 746 O O . HIS A 1 94 ? -2.459 -0.951 -27.727 1.00 80.19 94 HIS A O 1
ATOM 752 N N . LYS A 1 95 ? -3.230 1.099 -27.268 1.00 82.75 95 LYS A N 1
ATOM 753 C CA . LYS A 1 95 ? -2.434 1.778 -28.312 1.00 82.75 95 LYS A CA 1
ATOM 754 C C . LYS A 1 95 ? -0.917 1.727 -28.058 1.00 82.75 95 LYS A C 1
ATOM 756 O O . LYS A 1 95 ? -0.147 2.127 -28.926 1.00 82.75 95 LYS A O 1
ATOM 761 N N . ALA A 1 96 ? -0.496 1.271 -26.880 1.00 89.44 96 ALA A N 1
ATOM 762 C CA . ALA A 1 96 ? 0.886 1.194 -26.426 1.00 89.44 96 ALA A CA 1
ATOM 763 C C . ALA A 1 96 ? 1.107 -0.011 -25.503 1.00 89.44 96 ALA A C 1
ATOM 765 O O . ALA A 1 96 ? 0.207 -0.403 -24.753 1.00 89.44 96 ALA A O 1
ATOM 766 N N . ALA A 1 97 ? 2.334 -0.540 -25.505 1.00 92.00 97 ALA A N 1
ATOM 767 C CA . ALA A 1 97 ? 2.757 -1.577 -24.572 1.00 92.00 97 ALA A CA 1
ATOM 768 C C . ALA A 1 97 ? 2.576 -1.077 -23.129 1.00 92.00 97 ALA A C 1
ATOM 770 O O . ALA A 1 97 ? 3.177 -0.078 -22.728 1.00 92.00 97 ALA A O 1
ATOM 771 N N . THR A 1 98 ? 1.705 -1.748 -22.376 1.00 96.00 98 THR A N 1
ATOM 772 C CA . THR A 1 98 ? 1.310 -1.355 -21.020 1.00 96.00 98 THR A CA 1
ATOM 773 C C . THR A 1 98 ? 1.620 -2.495 -20.060 1.00 96.00 98 THR A C 1
ATOM 775 O O . THR A 1 98 ? 1.061 -3.581 -20.181 1.00 96.00 98 THR A O 1
ATOM 778 N N . TYR A 1 99 ? 2.511 -2.230 -19.112 1.00 97.50 99 TYR A N 1
ATOM 779 C CA . TYR A 1 99 ? 2.988 -3.172 -18.105 1.00 97.50 99 TYR A CA 1
ATOM 780 C C . TYR A 1 99 ? 2.332 -2.909 -16.749 1.00 97.50 99 TYR A C 1
ATOM 782 O O . TYR A 1 99 ? 1.844 -1.809 -16.486 1.00 97.50 99 TYR A O 1
ATOM 790 N N . THR A 1 100 ? 2.369 -3.901 -15.864 1.00 98.38 100 THR A N 1
ATOM 791 C CA . THR A 1 100 ? 1.727 -3.864 -14.546 1.00 98.38 100 THR A CA 1
ATOM 792 C C . THR A 1 100 ? 2.690 -4.108 -13.387 1.00 98.38 100 THR A C 1
ATOM 794 O O . THR A 1 100 ? 3.484 -5.046 -13.404 1.00 98.38 100 THR A O 1
ATOM 797 N N . LEU A 1 101 ? 2.595 -3.273 -12.351 1.00 98.69 101 LEU A N 1
ATOM 798 C CA . LEU A 1 101 ? 3.343 -3.391 -11.099 1.00 98.69 101 LEU A CA 1
ATOM 799 C C . LEU A 1 101 ? 2.371 -3.569 -9.926 1.00 98.69 101 LEU A C 1
ATOM 801 O O . LEU A 1 101 ? 1.719 -2.618 -9.494 1.00 98.69 101 LEU A O 1
ATOM 805 N N . LEU A 1 102 ? 2.300 -4.785 -9.395 1.00 98.75 102 LEU A N 1
ATOM 806 C CA . LEU A 1 102 ? 1.523 -5.098 -8.201 1.00 98.75 102 LEU A CA 1
ATOM 807 C C . LEU A 1 102 ? 2.370 -4.840 -6.945 1.00 98.75 102 LEU A C 1
ATOM 809 O O . LEU A 1 102 ? 3.376 -5.515 -6.722 1.00 98.75 102 LEU A O 1
ATOM 813 N N . ASP A 1 103 ? 1.955 -3.903 -6.091 1.00 98.50 103 ASP A N 1
ATOM 814 C CA . ASP A 1 103 ? 2.444 -3.829 -4.708 1.00 98.50 103 ASP A CA 1
ATOM 815 C C . ASP A 1 103 ? 1.679 -4.858 -3.866 1.00 98.50 103 ASP A C 1
ATOM 817 O O . ASP A 1 103 ? 0.581 -4.612 -3.361 1.00 98.50 103 ASP A O 1
ATOM 821 N N . ALA A 1 104 ? 2.258 -6.050 -3.742 1.00 98.25 104 ALA A N 1
ATOM 822 C CA . ALA A 1 104 ? 1.702 -7.139 -2.955 1.00 98.25 104 ALA A CA 1
ATOM 823 C C . ALA A 1 104 ? 2.155 -7.095 -1.484 1.00 98.25 104 ALA A C 1
ATOM 825 O O . ALA A 1 104 ? 1.813 -7.998 -0.725 1.00 98.25 104 ALA A O 1
ATOM 826 N N . ALA A 1 105 ? 2.878 -6.061 -1.032 1.00 97.00 105 ALA A N 1
ATOM 827 C CA . ALA A 1 105 ? 3.507 -6.053 0.290 1.00 97.00 105 ALA A CA 1
ATOM 828 C C . ALA A 1 105 ? 2.502 -6.149 1.457 1.00 97.00 105 ALA A C 1
ATOM 830 O O . ALA A 1 105 ? 2.821 -6.741 2.482 1.00 97.00 105 ALA A O 1
ATOM 831 N N . ALA A 1 106 ? 1.302 -5.574 1.321 1.00 96.50 106 ALA A N 1
ATOM 832 C CA . ALA A 1 106 ? 0.221 -5.717 2.310 1.00 96.50 106 ALA A CA 1
ATOM 833 C C . ALA A 1 106 ? -0.753 -6.870 2.010 1.00 96.50 106 ALA A C 1
ATOM 835 O O . ALA A 1 106 ? -1.490 -7.289 2.896 1.00 96.50 106 ALA A O 1
ATOM 836 N N . LEU A 1 107 ? -0.765 -7.381 0.776 1.00 97.56 107 LEU A N 1
ATOM 837 C CA . LEU A 1 107 ? -1.572 -8.542 0.406 1.00 97.56 107 LEU A CA 1
ATOM 838 C C . LEU A 1 107 ? -0.923 -9.815 0.968 1.00 97.56 107 LEU A C 1
ATOM 840 O O . LEU A 1 107 ? -1.536 -10.546 1.739 1.00 97.56 107 LEU A O 1
ATOM 844 N N . ALA A 1 108 ? 0.360 -10.017 0.666 1.00 97.06 108 ALA A N 1
ATOM 845 C CA . ALA A 1 108 ? 1.130 -11.205 1.023 1.00 97.06 108 ALA A CA 1
ATOM 846 C C . ALA A 1 108 ? 1.359 -11.396 2.535 1.00 97.06 108 ALA A C 1
ATOM 848 O O . ALA A 1 108 ? 1.817 -12.456 2.939 1.00 97.06 108 ALA A O 1
ATOM 849 N N . SER A 1 109 ? 1.030 -10.416 3.386 1.00 95.38 109 SER A N 1
ATOM 850 C CA . SER A 1 109 ? 1.038 -10.598 4.846 1.00 95.38 109 SER A CA 1
ATOM 851 C C . SER A 1 109 ? -0.197 -11.334 5.374 1.00 95.38 109 SER A C 1
ATOM 853 O O . SER A 1 109 ? -0.183 -11.814 6.502 1.00 95.38 109 SER A O 1
ATOM 855 N N . THR A 1 110 ? -1.286 -11.397 4.596 1.00 95.88 110 THR A N 1
ATOM 856 C CA . THR A 1 110 ? -2.569 -11.990 5.027 1.00 95.88 110 THR A CA 1
ATOM 857 C C . THR A 1 110 ? -3.313 -12.744 3.919 1.00 95.88 110 THR A C 1
ATOM 859 O O . THR A 1 110 ? -4.464 -13.117 4.119 1.00 95.88 110 THR A O 1
ATOM 862 N N . ALA A 1 111 ? -2.709 -12.965 2.751 1.00 95.94 111 ALA A N 1
ATOM 863 C CA . ALA A 1 111 ? -3.324 -13.642 1.608 1.00 95.94 111 ALA A CA 1
ATOM 864 C C . ALA A 1 111 ? -2.312 -14.530 0.870 1.00 95.94 111 ALA A C 1
ATOM 866 O O . ALA A 1 111 ? -1.132 -14.170 0.808 1.00 95.94 111 ALA A O 1
ATOM 867 N N . PRO A 1 112 ? -2.742 -15.651 0.263 1.00 94.19 112 PRO A N 1
ATOM 868 C CA . PRO A 1 112 ? -1.923 -16.341 -0.723 1.00 94.19 112 PRO A CA 1
ATOM 869 C C . PRO A 1 112 ? -1.740 -15.447 -1.957 1.00 94.19 112 PRO A C 1
ATOM 871 O O . PRO A 1 112 ? -2.682 -14.792 -2.405 1.00 94.19 112 PRO A O 1
ATOM 874 N N . LEU A 1 113 ? -0.529 -15.431 -2.511 1.00 93.69 113 LEU A N 1
ATOM 875 C CA . LEU A 1 113 ? -0.238 -14.799 -3.794 1.00 93.69 113 LEU A CA 1
ATOM 876 C C . LEU A 1 113 ? -0.143 -15.896 -4.856 1.00 93.69 113 LEU A C 1
ATOM 878 O O . LEU A 1 113 ? 0.850 -16.618 -4.906 1.00 93.69 113 LEU A O 1
ATOM 882 N N . ASP A 1 114 ? -1.174 -16.015 -5.687 1.00 92.81 114 ASP A N 1
ATOM 883 C CA . ASP A 1 114 ? -1.186 -16.950 -6.811 1.00 92.81 114 ASP A CA 1
ATOM 884 C C . ASP A 1 114 ? -0.639 -16.271 -8.076 1.00 92.81 114 ASP A C 1
ATOM 886 O O . ASP A 1 114 ? -1.122 -15.217 -8.491 1.00 92.81 114 ASP A O 1
ATOM 890 N N . LEU A 1 115 ? 0.397 -16.873 -8.662 1.00 95.56 115 LEU A N 1
ATOM 891 C CA . LEU A 1 115 ? 1.027 -16.476 -9.927 1.00 95.56 115 LEU A CA 1
ATOM 892 C C . LEU A 1 115 ? 1.142 -17.673 -10.892 1.00 95.56 115 LEU A C 1
ATOM 894 O O . LEU A 1 115 ? 1.961 -17.646 -11.810 1.00 95.56 115 LEU A O 1
ATOM 898 N N . SER A 1 116 ? 0.365 -18.738 -10.659 1.00 95.06 116 SER A N 1
ATOM 899 C CA . SER A 1 116 ? 0.439 -20.000 -11.407 1.00 95.06 116 SER A CA 1
ATOM 900 C C . SER A 1 116 ? 0.018 -19.872 -12.874 1.00 95.06 116 SER A C 1
ATOM 902 O O . SER A 1 116 ? 0.543 -20.606 -13.708 1.00 95.06 116 SER A O 1
ATOM 904 N N . ASP A 1 117 ? -0.860 -18.917 -13.201 1.00 95.62 117 ASP A N 1
ATOM 905 C CA . ASP A 1 117 ? -1.226 -18.548 -14.572 1.00 95.62 117 ASP A CA 1
ATOM 906 C C . ASP A 1 117 ? -0.430 -17.316 -15.064 1.00 95.62 117 ASP A C 1
ATOM 908 O O . ASP A 1 117 ? -0.740 -16.175 -14.689 1.00 95.62 117 ASP A O 1
ATOM 912 N N . PRO A 1 118 ? 0.546 -17.483 -15.982 1.00 93.31 118 PRO A N 1
ATOM 913 C CA . PRO A 1 118 ? 1.280 -16.362 -16.563 1.00 93.31 118 PRO A CA 1
ATOM 914 C C . PRO A 1 118 ? 0.392 -15.385 -17.346 1.00 93.31 118 PRO A C 1
ATOM 916 O O . PRO A 1 118 ? 0.765 -14.218 -17.486 1.00 93.31 118 PRO A O 1
ATOM 919 N N . ALA A 1 119 ? -0.768 -15.820 -17.859 1.00 92.25 119 ALA A N 1
ATOM 920 C CA . ALA A 1 119 ? -1.675 -14.996 -18.659 1.00 92.25 119 ALA A CA 1
ATOM 921 C C . ALA A 1 119 ? -2.473 -13.976 -17.825 1.00 92.25 119 ALA A C 1
ATOM 923 O O . ALA A 1 119 ? -2.959 -12.987 -18.383 1.00 92.25 119 ALA A O 1
ATOM 924 N N . THR A 1 120 ? -2.571 -14.168 -16.507 1.00 94.75 120 THR A N 1
ATOM 925 C CA . THR A 1 120 ? -3.178 -13.211 -15.563 1.00 94.75 120 THR A CA 1
ATOM 926 C C . THR A 1 120 ? -2.194 -12.618 -14.557 1.00 94.75 120 THR A C 1
ATOM 928 O O . THR A 1 120 ? -2.453 -11.515 -14.075 1.00 94.75 120 THR A O 1
ATOM 931 N N . ALA A 1 121 ? -1.044 -13.256 -14.310 1.00 96.94 121 ALA A N 1
ATOM 932 C CA . ALA A 1 121 ? 0.010 -12.731 -13.439 1.00 96.94 121 ALA A CA 1
ATOM 933 C C . ALA A 1 121 ? 0.502 -11.320 -13.859 1.00 96.94 121 ALA A C 1
ATOM 935 O O . ALA A 1 121 ? 0.634 -11.055 -15.063 1.00 96.94 121 ALA A O 1
ATOM 936 N N . PRO A 1 122 ? 0.831 -10.417 -12.910 1.00 98.06 122 PRO A N 1
ATOM 937 C CA . PRO A 1 122 ? 1.459 -9.124 -13.197 1.00 98.06 122 PRO A CA 1
ATOM 938 C C . PRO A 1 122 ? 2.802 -9.235 -13.937 1.00 98.06 122 PRO A C 1
ATOM 940 O O . PRO A 1 122 ? 3.448 -10.281 -13.949 1.00 98.06 122 PRO A O 1
ATOM 943 N N . ASP A 1 123 ? 3.261 -8.136 -14.537 1.00 98.19 123 ASP A N 1
ATOM 944 C CA . ASP A 1 123 ? 4.619 -8.047 -15.097 1.00 98.19 123 ASP A CA 1
ATOM 945 C C . ASP A 1 123 ? 5.677 -7.994 -13.989 1.00 98.19 123 ASP A C 1
ATOM 947 O O . ASP A 1 123 ? 6.735 -8.617 -14.103 1.00 98.19 123 ASP A O 1
ATOM 951 N N . PHE A 1 124 ? 5.361 -7.279 -12.906 1.00 98.31 124 PHE A N 1
ATOM 952 C CA . PHE A 1 124 ? 6.217 -7.078 -11.744 1.00 98.31 124 PHE A CA 1
ATOM 953 C C . PHE A 1 124 ? 5.395 -7.189 -10.456 1.00 98.31 124 PHE A C 1
ATOM 955 O O . PHE A 1 124 ? 4.322 -6.591 -10.356 1.00 98.31 124 PHE A O 1
ATOM 962 N N . VAL A 1 125 ? 5.910 -7.894 -9.448 1.00 98.56 125 VAL A N 1
ATOM 963 C CA . VAL A 1 125 ? 5.290 -7.976 -8.116 1.00 98.56 125 VAL A CA 1
ATOM 964 C C . VAL A 1 125 ? 6.304 -7.609 -7.043 1.00 98.56 125 VAL A C 1
ATOM 966 O O . VAL A 1 125 ? 7.319 -8.285 -6.889 1.00 98.56 125 VAL A O 1
ATOM 969 N N . ALA A 1 126 ? 6.029 -6.539 -6.299 1.00 98.06 126 ALA A N 1
ATOM 970 C CA . ALA A 1 126 ? 6.853 -6.088 -5.184 1.00 98.06 126 ALA A CA 1
ATOM 971 C C . ALA A 1 126 ? 6.352 -6.683 -3.858 1.00 98.06 126 ALA A C 1
ATOM 973 O O . ALA A 1 126 ? 5.160 -6.624 -3.547 1.00 98.06 126 ALA A O 1
ATOM 974 N N . LEU A 1 127 ? 7.274 -7.240 -3.070 1.00 96.19 127 LEU A N 1
ATOM 975 C CA . LEU A 1 127 ? 7.006 -7.947 -1.816 1.00 96.19 127 LEU A CA 1
ATOM 976 C C . LEU A 1 127 ? 7.900 -7.447 -0.676 1.00 96.19 127 LEU A C 1
ATOM 978 O O . LEU A 1 127 ? 8.966 -6.872 -0.893 1.00 96.19 127 LEU A O 1
ATOM 982 N N . SER A 1 128 ? 7.470 -7.676 0.564 1.00 96.62 128 SER A N 1
ATOM 983 C CA . SER A 1 128 ? 8.185 -7.277 1.783 1.00 96.62 128 SER A CA 1
ATOM 984 C C . SER A 1 128 ? 8.113 -8.394 2.817 1.00 96.62 128 SER A C 1
ATOM 986 O O . SER A 1 128 ? 7.086 -8.555 3.472 1.00 96.62 128 SER A O 1
ATOM 988 N N . PHE A 1 129 ? 9.190 -9.160 2.985 1.00 97.31 129 PHE A N 1
ATOM 989 C CA . PHE A 1 129 ? 9.180 -10.354 3.835 1.00 97.31 129 PHE A CA 1
ATOM 990 C C . PHE A 1 129 ? 8.992 -10.025 5.318 1.00 97.31 129 PHE A C 1
ATOM 992 O O . PHE A 1 129 ? 8.277 -10.743 6.011 1.00 97.31 129 PHE A O 1
ATOM 999 N N . TYR A 1 130 ? 9.493 -8.879 5.788 1.00 95.12 130 TYR A N 1
ATOM 1000 C CA . TYR A 1 130 ? 9.235 -8.402 7.152 1.00 95.12 130 TYR A CA 1
ATOM 1001 C C . TYR A 1 130 ? 7.742 -8.163 7.453 1.00 95.12 130 TYR A C 1
ATOM 1003 O O . TYR A 1 130 ? 7.346 -8.221 8.612 1.00 95.12 130 TYR A O 1
ATOM 1011 N N . LYS A 1 131 ? 6.887 -7.929 6.442 1.00 95.25 131 LYS A N 1
ATOM 1012 C CA . LYS A 1 131 ? 5.428 -7.832 6.645 1.00 95.25 131 LYS A CA 1
ATOM 1013 C C . LYS A 1 131 ? 4.755 -9.200 6.803 1.00 95.25 131 LYS A C 1
ATOM 1015 O O . LYS A 1 131 ? 3.654 -9.252 7.335 1.00 95.25 131 LYS A O 1
ATOM 1020 N N . ILE A 1 132 ? 5.398 -10.275 6.346 1.00 95.94 132 ILE A N 1
ATOM 1021 C CA . ILE A 1 132 ? 4.904 -11.658 6.440 1.00 95.94 132 ILE A CA 1
ATOM 1022 C C . ILE A 1 132 ? 5.450 -12.324 7.713 1.00 95.94 132 ILE A C 1
ATOM 1024 O O . ILE A 1 132 ? 4.705 -12.935 8.470 1.00 95.94 132 ILE A O 1
ATOM 1028 N N . PHE A 1 133 ? 6.749 -12.156 7.976 1.00 95.56 133 PHE A N 1
ATOM 1029 C CA . PHE A 1 133 ? 7.489 -12.901 8.999 1.00 95.56 133 PHE A CA 1
ATOM 1030 C C . PHE A 1 133 ? 7.982 -12.048 10.185 1.00 95.56 133 PHE A C 1
ATOM 1032 O O . PHE A 1 133 ? 8.548 -12.583 11.134 1.00 95.56 133 PHE A O 1
ATOM 1039 N N . GLY A 1 134 ? 7.838 -10.718 10.141 1.00 93.12 134 GLY A N 1
ATOM 1040 C CA . GLY A 1 134 ? 8.412 -9.777 11.121 1.00 93.12 134 GLY A CA 1
ATOM 1041 C C . GLY A 1 134 ? 9.921 -9.534 10.952 1.00 93.12 134 GLY A C 1
ATOM 1042 O O . GLY A 1 134 ? 10.393 -8.411 11.104 1.00 93.12 134 GLY A O 1
ATOM 1043 N N . PHE A 1 135 ? 10.667 -10.569 10.571 1.00 94.00 135 PHE A N 1
ATOM 1044 C CA . PHE A 1 135 ? 12.087 -10.561 10.214 1.00 94.00 135 PHE A CA 1
ATOM 1045 C C . PHE A 1 135 ? 12.311 -11.671 9.167 1.00 94.00 135 PHE A C 1
ATOM 1047 O O . PHE A 1 135 ? 11.663 -12.711 9.287 1.00 94.00 135 PHE A O 1
ATOM 1054 N N . PRO A 1 136 ? 13.183 -11.514 8.152 1.00 95.75 136 PRO A N 1
ATOM 1055 C CA . PRO A 1 136 ? 14.170 -10.449 7.937 1.00 95.75 136 PRO A CA 1
ATOM 1056 C C . PRO A 1 136 ? 13.664 -9.197 7.195 1.00 95.75 136 PRO A C 1
ATOM 1058 O O . PRO A 1 136 ? 12.690 -9.228 6.442 1.00 95.75 136 PRO A O 1
ATOM 1061 N N . ASN A 1 137 ? 14.392 -8.085 7.366 1.00 92.94 137 ASN A N 1
ATOM 1062 C CA . ASN A 1 137 ? 14.126 -6.776 6.744 1.00 92.94 137 ASN A CA 1
ATOM 1063 C C . ASN A 1 137 ? 14.579 -6.701 5.274 1.00 92.94 137 ASN A C 1
ATOM 1065 O O . ASN A 1 137 ? 15.371 -5.840 4.895 1.00 92.94 137 ASN A O 1
ATOM 1069 N N . ILE A 1 138 ? 14.068 -7.610 4.446 1.00 95.38 138 ILE A N 1
ATOM 1070 C CA . ILE A 1 138 ? 14.277 -7.629 2.994 1.00 95.38 138 ILE A CA 1
ATOM 1071 C C . ILE A 1 138 ? 12.944 -7.737 2.244 1.00 95.38 138 ILE A C 1
ATOM 1073 O O . ILE A 1 138 ? 11.897 -8.062 2.812 1.00 95.38 138 ILE A O 1
ATOM 1077 N N . GLY A 1 139 ? 12.981 -7.423 0.953 1.00 95.12 139 GLY A N 1
ATOM 1078 C CA . GLY A 1 139 ? 11.870 -7.586 0.021 1.00 95.12 139 GLY A CA 1
ATOM 1079 C C . GLY A 1 139 ? 12.311 -8.352 -1.220 1.00 95.12 139 GLY A C 1
ATOM 1080 O O . GLY A 1 139 ? 13.482 -8.696 -1.354 1.00 95.12 139 GLY A O 1
ATOM 1081 N N . ALA A 1 140 ? 11.374 -8.591 -2.130 1.00 95.75 140 ALA A N 1
ATOM 1082 C CA . ALA A 1 140 ? 11.644 -9.204 -3.426 1.00 95.75 140 ALA A CA 1
ATOM 1083 C C . ALA A 1 140 ? 10.896 -8.465 -4.537 1.00 95.75 140 ALA A C 1
ATOM 1085 O O . ALA A 1 140 ? 9.830 -7.885 -4.303 1.00 95.75 140 ALA A O 1
ATOM 1086 N N . LEU A 1 141 ? 11.444 -8.535 -5.750 1.00 96.88 141 LEU A N 1
ATOM 1087 C CA . LEU A 1 141 ? 10.729 -8.228 -6.981 1.00 96.88 141 LEU A CA 1
ATOM 1088 C C . LEU A 1 141 ? 10.590 -9.519 -7.790 1.00 96.88 141 LEU A C 1
ATOM 1090 O O . LEU A 1 141 ? 11.577 -10.021 -8.321 1.00 96.88 141 LEU A O 1
ATOM 1094 N N . ILE A 1 142 ? 9.371 -10.037 -7.914 1.00 97.12 142 ILE A N 1
ATOM 1095 C CA . ILE A 1 142 ? 9.075 -11.111 -8.867 1.00 97.12 142 ILE A CA 1
ATOM 1096 C C . ILE A 1 142 ? 8.859 -10.461 -10.237 1.00 97.12 142 ILE A C 1
ATOM 1098 O O . ILE A 1 142 ? 8.150 -9.458 -10.343 1.00 97.12 142 ILE A O 1
ATOM 1102 N N . VAL A 1 143 ? 9.477 -11.019 -11.277 1.00 96.75 143 VAL A N 1
ATOM 1103 C CA . VAL A 1 143 ? 9.458 -10.489 -12.648 1.00 96.75 143 VAL A CA 1
ATOM 1104 C C . VAL A 1 143 ? 8.917 -11.564 -13.588 1.00 96.75 143 VAL A C 1
ATOM 1106 O O . VAL A 1 143 ? 9.458 -12.672 -13.622 1.00 96.75 143 VAL A O 1
ATOM 1109 N N . ARG A 1 144 ? 7.884 -11.260 -14.388 1.00 96.06 144 ARG A N 1
ATOM 1110 C CA . ARG A 1 144 ? 7.454 -12.178 -15.456 1.00 96.06 144 ARG A CA 1
ATOM 1111 C C . ARG A 1 144 ? 8.537 -12.227 -16.534 1.00 96.06 144 ARG A C 1
ATOM 1113 O O . ARG A 1 144 ? 8.973 -11.181 -17.012 1.00 96.06 144 ARG A O 1
ATOM 1120 N N . LYS A 1 145 ? 8.951 -13.435 -16.936 1.00 94.00 145 LYS A N 1
ATOM 1121 C CA . LYS A 1 145 ? 10.082 -13.658 -17.859 1.00 94.00 145 LYS A CA 1
ATOM 1122 C C . LYS A 1 145 ? 9.969 -12.858 -19.162 1.00 94.00 145 LYS A C 1
ATOM 1124 O O . LYS A 1 145 ? 10.954 -12.249 -19.566 1.00 94.00 145 LYS A O 1
ATOM 1129 N N . ASP A 1 146 ? 8.785 -12.781 -19.768 1.00 94.44 146 ASP A N 1
ATOM 1130 C CA . ASP A 1 146 ? 8.571 -12.018 -21.012 1.00 94.44 146 ASP A CA 1
ATOM 1131 C C . ASP A 1 146 ? 8.839 -10.516 -20.832 1.00 94.44 146 ASP A C 1
ATOM 1133 O O . ASP A 1 146 ? 9.279 -9.838 -21.756 1.00 94.44 146 ASP A O 1
ATOM 1137 N N . SER A 1 147 ? 8.601 -9.992 -19.628 1.00 95.56 147 SER A N 1
ATOM 1138 C CA . SER A 1 147 ? 8.729 -8.571 -19.293 1.00 95.56 147 SER A CA 1
ATOM 1139 C C . SER A 1 147 ? 10.119 -8.199 -18.774 1.00 95.56 147 SER A C 1
ATOM 1141 O O . SER A 1 147 ? 10.376 -7.024 -18.536 1.00 95.56 147 SER A O 1
ATOM 1143 N N . GLN A 1 148 ? 11.048 -9.152 -18.627 1.00 93.88 148 GLN A N 1
ATOM 1144 C CA . GLN A 1 148 ? 12.391 -8.871 -18.097 1.00 93.88 148 GLN A CA 1
ATOM 1145 C C . GLN A 1 148 ? 13.200 -7.897 -18.975 1.00 93.88 148 GLN A C 1
ATOM 1147 O O . GLN A 1 148 ? 14.058 -7.175 -18.471 1.00 93.88 148 GLN A O 1
ATOM 1152 N N . HIS A 1 149 ? 12.910 -7.839 -20.279 1.00 92.88 149 HIS A N 1
ATOM 1153 C CA . HIS A 1 149 ? 13.650 -7.032 -21.251 1.00 92.88 149 HIS A CA 1
ATOM 1154 C C . HIS A 1 149 ? 13.576 -5.517 -20.971 1.00 92.88 149 HIS A C 1
ATOM 1156 O O . HIS A 1 149 ? 14.532 -4.789 -21.237 1.00 92.88 149 HIS A O 1
ATOM 1162 N N . VAL A 1 150 ? 12.494 -5.023 -20.351 1.00 93.81 150 VAL A N 1
ATOM 1163 C CA . VAL A 1 150 ? 12.411 -3.604 -19.945 1.00 93.81 150 VAL A CA 1
ATOM 1164 C C . VAL A 1 150 ? 13.291 -3.284 -18.733 1.00 93.81 150 VAL A C 1
ATOM 1166 O O . VAL A 1 150 ? 13.628 -2.125 -18.506 1.00 93.81 150 VAL A O 1
ATOM 1169 N N . LEU A 1 151 ? 13.706 -4.300 -17.967 1.00 93.50 151 LEU A N 1
ATOM 1170 C CA . LEU A 1 151 ? 14.651 -4.141 -16.862 1.00 93.50 151 LEU A CA 1
ATOM 1171 C C . LEU A 1 151 ? 16.116 -4.157 -17.336 1.00 93.50 151 LEU A C 1
ATOM 1173 O O . LEU A 1 151 ? 16.997 -3.658 -16.639 1.00 93.50 151 LEU A O 1
ATOM 1177 N N . GLN A 1 152 ? 16.390 -4.677 -18.538 1.00 89.38 152 GLN A N 1
ATOM 1178 C CA . GLN A 1 152 ? 17.758 -4.856 -19.034 1.00 89.38 152 GLN A CA 1
ATOM 1179 C C . GLN A 1 152 ? 18.480 -3.532 -19.344 1.00 89.38 152 GLN A C 1
ATOM 1181 O O . GLN A 1 152 ? 19.695 -3.442 -19.165 1.00 89.38 152 GLN A O 1
ATOM 1186 N N . ASN A 1 153 ? 17.757 -2.479 -19.727 1.00 86.56 153 ASN A N 1
ATOM 1187 C CA . ASN A 1 153 ? 18.369 -1.225 -20.187 1.00 86.56 153 ASN A CA 1
ATOM 1188 C C . ASN A 1 153 ? 18.769 -0.249 -19.068 1.00 86.56 153 ASN A C 1
ATOM 1190 O O . ASN A 1 153 ? 19.212 0.856 -19.376 1.00 86.56 153 ASN A O 1
ATOM 1194 N N . ARG A 1 154 ? 18.650 -0.640 -17.788 1.00 90.94 154 ARG A N 1
ATOM 1195 C CA . ARG A 1 154 ? 19.056 0.173 -16.629 1.00 90.94 154 ARG A CA 1
ATOM 1196 C C . ARG A 1 154 ? 20.462 0.764 -16.816 1.00 90.94 154 ARG A C 1
ATOM 1198 O O . ARG A 1 154 ? 21.431 0.038 -17.055 1.00 90.94 154 ARG A O 1
ATOM 1205 N N . ARG A 1 155 ? 20.580 2.089 -16.702 1.00 90.06 155 ARG A N 1
ATOM 1206 C CA . ARG A 1 155 ? 21.825 2.844 -16.906 1.00 90.06 155 ARG A CA 1
ATOM 1207 C C . ARG A 1 155 ? 22.730 2.773 -15.690 1.00 90.06 155 ARG A C 1
ATOM 1209 O O . ARG A 1 155 ? 23.895 2.427 -15.860 1.00 90.06 155 ARG A O 1
ATOM 1216 N N . TYR A 1 156 ? 22.188 3.043 -14.502 1.00 90.88 156 TYR A N 1
ATOM 1217 C CA . TYR A 1 156 ? 22.921 2.926 -13.239 1.00 90.88 156 TYR A CA 1
ATOM 1218 C C . TYR A 1 156 ? 23.486 1.512 -13.054 1.00 90.88 156 TYR A C 1
ATOM 1220 O O . TYR A 1 156 ? 22.811 0.528 -13.364 1.00 90.88 156 TYR A O 1
ATOM 1228 N N . PHE A 1 157 ? 24.698 1.443 -12.512 1.00 90.19 157 PHE A N 1
ATOM 1229 C CA . PHE A 1 157 ? 25.360 0.228 -12.057 1.00 90.19 157 PHE A CA 1
ATOM 1230 C C . PHE A 1 157 ? 26.068 0.505 -10.726 1.00 90.19 157 PHE A C 1
ATOM 1232 O O . PHE A 1 157 ? 26.706 1.545 -10.565 1.00 90.19 157 PHE A O 1
ATOM 1239 N N . GLY A 1 158 ? 25.965 -0.424 -9.780 1.00 88.50 158 GLY A N 1
ATOM 1240 C CA . GLY A 1 158 ? 26.862 -0.526 -8.630 1.00 88.50 158 GLY A CA 1
ATOM 1241 C C . GLY A 1 158 ? 27.897 -1.637 -8.821 1.00 88.50 158 GLY A C 1
ATOM 1242 O O . GLY A 1 158 ? 27.783 -2.466 -9.730 1.00 88.50 158 GLY A O 1
ATOM 1243 N N . GLY A 1 159 ? 28.890 -1.702 -7.928 1.00 86.44 159 GLY A N 1
ATOM 1244 C CA . GLY A 1 159 ? 29.773 -2.872 -7.837 1.00 86.44 159 GLY A CA 1
ATOM 1245 C C . GLY A 1 159 ? 28.955 -4.161 -7.686 1.00 86.44 159 GLY A C 1
ATOM 1246 O O . GLY A 1 159 ? 27.868 -4.130 -7.122 1.00 86.44 159 GLY A O 1
ATOM 1247 N N . GLY A 1 160 ? 29.430 -5.277 -8.236 1.00 87.06 160 GLY A N 1
ATOM 1248 C CA . GLY A 1 160 ? 28.661 -6.529 -8.300 1.00 87.06 160 GLY A CA 1
ATOM 1249 C C . GLY A 1 160 ? 27.794 -6.684 -9.557 1.00 87.06 160 GLY A C 1
ATOM 1250 O O . GLY A 1 160 ? 27.606 -7.823 -9.981 1.00 87.06 160 GLY A O 1
ATOM 1251 N N . THR A 1 161 ? 27.375 -5.580 -10.201 1.00 89.19 161 THR A N 1
ATOM 1252 C CA . THR A 1 161 ? 26.582 -5.585 -11.460 1.00 89.19 161 THR A CA 1
ATOM 1253 C C . THR A 1 161 ? 27.396 -5.385 -12.745 1.00 89.19 161 THR A C 1
ATOM 1255 O O . THR A 1 161 ? 26.869 -5.449 -13.860 1.00 89.19 161 THR A O 1
ATOM 1258 N N . VAL A 1 162 ? 28.696 -5.142 -12.590 1.00 90.75 162 VAL A N 1
ATOM 1259 C CA . VAL A 1 162 ? 29.672 -4.878 -13.654 1.00 90.75 162 VAL A CA 1
ATOM 1260 C C . V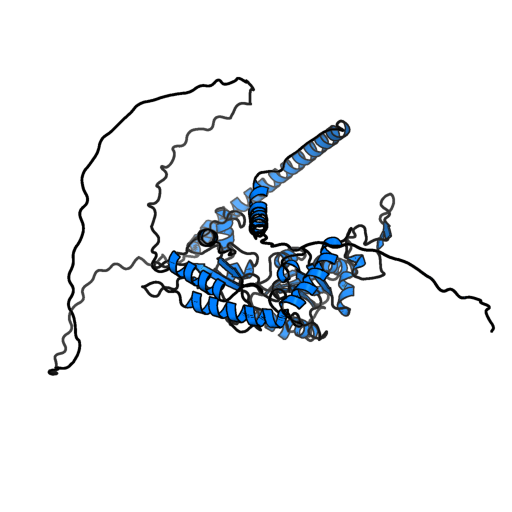AL A 1 162 ? 30.943 -5.680 -13.408 1.00 90.75 162 VAL A C 1
ATOM 1262 O O . VAL A 1 162 ? 31.339 -5.861 -12.255 1.00 90.75 162 VAL A O 1
ATOM 1265 N N . ASP A 1 163 ? 31.579 -6.113 -14.493 1.00 90.19 163 ASP A N 1
ATOM 1266 C CA . ASP A 1 163 ? 32.832 -6.879 -14.476 1.00 90.19 163 ASP A CA 1
ATOM 1267 C C . ASP A 1 163 ? 34.060 -5.992 -14.729 1.00 90.19 163 ASP A C 1
ATOM 1269 O O . ASP A 1 163 ? 35.170 -6.321 -14.316 1.00 90.19 163 ASP A O 1
ATOM 1273 N N . MET A 1 164 ? 33.871 -4.841 -15.386 1.00 90.31 164 MET A N 1
ATOM 1274 C CA . MET A 1 164 ? 34.932 -3.867 -15.652 1.00 90.31 164 MET A CA 1
ATOM 1275 C C . MET A 1 164 ? 34.368 -2.446 -15.730 1.00 90.31 164 MET A C 1
ATOM 1277 O O . MET A 1 164 ? 33.281 -2.233 -16.269 1.00 90.31 164 MET A O 1
ATOM 1281 N N . ILE A 1 165 ? 35.126 -1.467 -15.234 1.00 91.25 165 ILE A N 1
ATOM 1282 C CA . ILE A 1 165 ? 34.836 -0.031 -15.343 1.00 91.25 165 ILE A CA 1
ATOM 1283 C C . ILE A 1 165 ? 36.135 0.678 -15.726 1.00 91.25 165 ILE A C 1
ATOM 1285 O O . ILE A 1 165 ? 37.153 0.479 -15.063 1.00 91.25 165 ILE A O 1
ATOM 1289 N N . ILE A 1 166 ? 36.089 1.553 -16.730 1.00 91.75 166 ILE A N 1
ATOM 1290 C CA . ILE A 1 166 ? 37.128 2.556 -16.971 1.00 91.75 166 ILE A CA 1
ATOM 1291 C C . ILE A 1 166 ? 36.574 3.913 -16.524 1.00 91.75 166 ILE A C 1
ATOM 1293 O O . ILE A 1 166 ? 35.454 4.282 -16.874 1.00 91.75 166 ILE A O 1
ATOM 1297 N N . SER A 1 167 ? 37.336 4.623 -15.690 1.00 89.38 167 SER A N 1
ATOM 1298 C CA . SER A 1 167 ? 36.929 5.894 -15.065 1.00 89.38 167 SER A CA 1
ATOM 1299 C C . SER A 1 167 ? 37.868 7.068 -15.353 1.00 89.38 167 SER A C 1
ATOM 1301 O O . SER A 1 167 ? 37.503 8.217 -15.112 1.00 89.38 167 SER A O 1
ATOM 1303 N N . ILE A 1 168 ? 39.077 6.793 -15.851 1.00 92.00 168 ILE A N 1
ATOM 1304 C CA . ILE A 1 168 ? 40.083 7.791 -16.222 1.00 92.00 168 ILE A CA 1
ATOM 1305 C C . ILE A 1 168 ? 40.335 7.638 -17.722 1.00 92.00 168 ILE A C 1
ATOM 1307 O O . ILE A 1 168 ? 40.619 6.539 -18.190 1.00 92.00 168 ILE A O 1
ATOM 1311 N N . ASN A 1 169 ? 40.236 8.746 -18.460 1.00 92.31 169 ASN A N 1
ATOM 1312 C CA . ASN A 1 169 ? 40.404 8.850 -19.919 1.00 92.31 169 ASN A CA 1
ATOM 1313 C C . ASN A 1 169 ? 39.387 8.077 -20.794 1.00 92.31 169 ASN A C 1
ATOM 1315 O O . ASN A 1 169 ? 39.430 8.216 -22.012 1.00 92.31 169 ASN A O 1
ATOM 1319 N N . ASP A 1 170 ? 38.446 7.340 -20.200 1.00 92.12 170 ASP A N 1
ATOM 1320 C CA . ASP A 1 170 ? 37.277 6.730 -20.854 1.00 92.12 170 ASP A CA 1
ATOM 1321 C C . ASP A 1 170 ? 36.120 6.624 -19.829 1.00 92.12 170 ASP A C 1
ATOM 1323 O O . ASP A 1 170 ? 36.310 6.864 -18.635 1.00 92.12 170 ASP A O 1
ATOM 1327 N N . THR A 1 171 ? 34.916 6.290 -20.296 1.00 89.44 171 THR A N 1
ATOM 1328 C CA . THR A 1 171 ? 33.680 6.083 -19.514 1.00 89.44 171 THR A CA 1
ATOM 1329 C C . THR A 1 171 ? 33.031 4.710 -19.761 1.00 89.44 171 THR A C 1
ATOM 1331 O O . THR A 1 171 ? 31.921 4.431 -19.288 1.00 89.44 171 THR A O 1
ATOM 1334 N N . TRP A 1 172 ? 33.700 3.842 -20.527 1.00 92.38 172 TRP A N 1
ATOM 1335 C CA . TRP A 1 172 ? 33.231 2.494 -20.830 1.00 92.38 172 TRP A CA 1
ATOM 1336 C C . TRP A 1 172 ? 33.156 1.588 -19.588 1.00 92.38 172 TRP A C 1
ATOM 1338 O O . TRP A 1 172 ? 33.961 1.676 -18.660 1.00 92.38 172 TRP A O 1
ATOM 1348 N N . HIS A 1 173 ? 32.180 0.679 -19.585 1.00 90.12 173 HIS A N 1
ATOM 1349 C CA . HIS A 1 173 ? 32.002 -0.342 -18.555 1.00 90.12 173 HIS A CA 1
ATOM 1350 C C . HIS A 1 173 ? 31.354 -1.603 -19.149 1.00 90.12 173 HIS A C 1
ATOM 1352 O O . HIS A 1 173 ? 30.461 -1.509 -19.995 1.00 90.12 173 HIS A O 1
ATOM 1358 N N . ALA A 1 174 ? 31.757 -2.779 -18.664 1.00 90.00 174 ALA A N 1
ATOM 1359 C CA . ALA A 1 174 ? 31.098 -4.051 -18.953 1.00 90.00 174 ALA A CA 1
ATOM 1360 C C . ALA A 1 174 ? 30.104 -4.378 -17.839 1.00 90.00 174 ALA A C 1
ATOM 1362 O O . ALA A 1 174 ? 30.496 -4.549 -16.685 1.00 90.00 174 ALA A O 1
ATOM 1363 N N . LYS A 1 175 ? 28.818 -4.478 -18.184 1.00 87.81 175 LYS A N 1
ATOM 1364 C CA . LYS A 1 175 ? 27.783 -5.033 -17.301 1.00 87.81 175 LYS A CA 1
ATOM 1365 C C . LYS A 1 175 ? 27.776 -6.544 -17.415 1.00 87.81 175 LYS A C 1
ATOM 1367 O O . LYS A 1 175 ? 27.918 -7.057 -18.521 1.00 87.81 175 LYS A O 1
ATOM 1372 N N . LYS A 1 176 ? 27.479 -7.208 -16.302 1.00 86.69 176 LYS A N 1
ATOM 1373 C CA . LYS A 1 176 ? 27.134 -8.627 -16.315 1.00 86.69 176 LYS A CA 1
ATOM 1374 C C . LYS A 1 176 ? 25.934 -8.881 -17.224 1.00 86.69 176 LYS A C 1
ATOM 1376 O O . LYS A 1 176 ? 25.054 -8.023 -17.366 1.00 86.69 176 LYS A O 1
ATOM 1381 N N . ASP A 1 177 ? 25.879 -10.060 -17.823 1.00 81.31 177 ASP A N 1
ATOM 1382 C CA . ASP A 1 177 ? 24.824 -10.471 -18.756 1.00 81.31 177 ASP A CA 1
ATOM 1383 C C . ASP A 1 177 ? 24.286 -11.894 -18.512 1.00 81.31 177 ASP A C 1
ATOM 1385 O O . ASP A 1 177 ? 23.219 -12.233 -19.026 1.00 81.31 177 ASP A O 1
ATOM 1389 N N . SER A 1 178 ? 24.949 -12.671 -17.650 1.00 81.88 178 SER A N 1
ATOM 1390 C CA . SER A 1 178 ? 24.583 -14.020 -17.189 1.00 81.88 178 SER A CA 1
ATOM 1391 C C . SER A 1 178 ? 23.128 -14.163 -16.732 1.00 81.88 178 SER A C 1
ATOM 1393 O O . SER A 1 178 ? 22.467 -15.159 -17.035 1.00 81.88 178 SER A O 1
ATOM 1395 N N . SER A 1 179 ? 22.618 -13.193 -15.970 1.00 87.88 179 SER A N 1
ATOM 1396 C CA . SER A 1 179 ? 21.285 -13.252 -15.373 1.00 87.88 179 SER A CA 1
ATOM 1397 C C . SER A 1 179 ? 20.683 -11.864 -15.130 1.00 87.88 179 SER A C 1
ATOM 1399 O O . SER A 1 179 ? 21.377 -10.849 -15.072 1.00 87.88 179 SER A O 1
ATOM 1401 N N . ILE A 1 180 ? 19.355 -11.790 -14.980 1.00 89.94 180 ILE A N 1
ATOM 1402 C CA . ILE A 1 180 ? 18.674 -10.507 -14.740 1.00 89.94 180 ILE A CA 1
ATOM 1403 C C . ILE A 1 180 ? 18.912 -9.951 -13.327 1.00 89.94 180 ILE A C 1
ATOM 1405 O O . ILE A 1 180 ? 18.931 -8.734 -13.161 1.00 89.94 180 ILE A O 1
ATOM 1409 N N . HIS A 1 181 ? 19.098 -10.811 -12.319 1.00 89.50 181 HIS A N 1
ATOM 1410 C CA . HIS A 1 181 ? 19.268 -10.378 -10.928 1.00 89.50 181 HIS A CA 1
ATOM 1411 C C . HIS A 1 181 ? 20.658 -9.773 -10.700 1.00 89.50 181 HIS A C 1
ATOM 1413 O O . HIS A 1 181 ? 20.744 -8.658 -10.191 1.00 89.50 181 HIS A O 1
ATOM 1419 N N . GLU A 1 182 ? 21.714 -10.381 -11.249 1.00 88.56 182 GLU A N 1
ATOM 1420 C CA . GLU A 1 182 ? 23.081 -9.837 -11.201 1.00 88.56 182 GLU A CA 1
ATOM 1421 C C . GLU A 1 182 ? 23.219 -8.432 -11.808 1.00 88.56 182 GLU A C 1
ATOM 1423 O O . GLU A 1 182 ? 24.185 -7.736 -11.530 1.00 88.56 182 GLU A O 1
ATOM 1428 N N . ARG A 1 183 ? 22.255 -7.973 -12.615 1.00 88.44 183 ARG A N 1
ATOM 1429 C CA . ARG A 1 183 ? 22.247 -6.630 -13.229 1.00 88.44 183 ARG A CA 1
ATOM 1430 C C . ARG A 1 183 ? 21.460 -5.584 -12.435 1.00 88.44 183 ARG A C 1
ATOM 1432 O O . ARG A 1 183 ? 21.405 -4.415 -12.823 1.00 88.44 183 ARG A O 1
ATOM 1439 N N . LEU A 1 184 ? 20.790 -6.017 -11.372 1.00 91.12 184 LEU A N 1
ATOM 1440 C CA . LEU A 1 184 ? 19.900 -5.219 -10.526 1.00 91.12 184 LEU A CA 1
ATOM 1441 C C . LEU A 1 184 ? 20.349 -5.217 -9.056 1.00 91.12 184 LEU A C 1
ATOM 1443 O O . LEU A 1 184 ? 19.965 -4.326 -8.300 1.00 91.12 184 LEU A O 1
ATOM 1447 N N . GLU A 1 185 ? 21.161 -6.195 -8.664 1.00 91.94 185 GLU A N 1
ATOM 1448 C CA . GLU A 1 185 ? 21.686 -6.390 -7.316 1.00 91.94 185 GLU A CA 1
ATOM 1449 C C . GLU A 1 185 ? 22.977 -5.586 -7.106 1.00 91.94 185 GLU A C 1
ATOM 1451 O O . GLU A 1 185 ? 24.090 -6.103 -7.164 1.00 91.94 185 GLU A O 1
ATOM 1456 N N . ASP A 1 186 ? 22.814 -4.278 -6.889 1.00 89.00 186 ASP A N 1
ATOM 1457 C CA . ASP A 1 186 ? 23.931 -3.373 -6.608 1.00 89.00 186 ASP A CA 1
ATOM 1458 C C . ASP A 1 186 ? 24.565 -3.644 -5.232 1.00 89.00 186 ASP A C 1
ATOM 1460 O O . ASP A 1 186 ? 23.907 -3.571 -4.191 1.00 89.00 186 ASP A O 1
ATOM 1464 N N . GLY A 1 187 ? 25.883 -3.831 -5.224 1.00 90.31 187 GLY A N 1
ATOM 1465 C CA . GLY A 1 187 ? 26.708 -3.976 -4.030 1.00 90.31 187 GLY A CA 1
ATOM 1466 C C . GLY A 1 187 ? 26.695 -5.382 -3.430 1.00 90.31 187 GLY A C 1
ATOM 1467 O O . GLY A 1 187 ? 26.273 -6.362 -4.038 1.00 90.31 187 GLY A O 1
ATOM 1468 N N . THR A 1 188 ? 27.190 -5.489 -2.197 1.00 91.38 188 THR A N 1
ATOM 1469 C CA . THR A 1 188 ? 27.127 -6.740 -1.437 1.00 91.38 188 THR A CA 1
ATOM 1470 C C . THR A 1 188 ? 25.702 -6.962 -0.940 1.00 91.38 188 THR A C 1
ATOM 1472 O O . THR A 1 188 ? 25.204 -6.200 -0.108 1.00 91.38 188 THR A O 1
ATOM 1475 N N . LEU A 1 189 ? 25.061 -8.030 -1.414 1.00 92.62 189 LEU A N 1
ATOM 1476 C CA . LEU A 1 189 ? 23.740 -8.445 -0.945 1.00 92.62 189 LEU A CA 1
ATOM 1477 C C . LEU A 1 189 ? 23.713 -8.698 0.573 1.00 92.62 189 LEU A C 1
ATOM 1479 O O . LEU A 1 189 ? 24.713 -9.140 1.145 1.00 92.62 189 LEU A O 1
ATOM 1483 N N . PRO A 1 190 ? 22.564 -8.504 1.250 1.00 93.44 190 PRO A N 1
ATOM 1484 C CA . PRO A 1 190 ? 22.420 -8.762 2.680 1.00 93.44 190 PRO A CA 1
ATOM 1485 C C . PRO A 1 190 ? 22.301 -10.273 2.955 1.00 93.44 190 PRO A C 1
ATOM 1487 O O . PRO A 1 190 ? 21.260 -10.754 3.398 1.00 93.44 190 PRO A O 1
ATOM 1490 N N . PHE A 1 191 ? 23.364 -11.038 2.691 1.00 93.44 191 PHE A N 1
ATOM 1491 C CA . PHE A 1 191 ? 23.367 -12.506 2.719 1.00 93.44 191 PHE A CA 1
ATOM 1492 C C . PHE A 1 191 ? 22.868 -13.093 4.049 1.00 93.44 191 PHE A C 1
ATOM 1494 O O . PHE A 1 191 ? 22.078 -14.030 4.029 1.00 93.44 191 PHE A O 1
ATOM 1501 N N . HIS A 1 192 ? 23.200 -12.499 5.201 1.00 95.69 192 HIS A N 1
ATOM 1502 C CA . HIS A 1 192 ? 22.630 -12.905 6.496 1.00 95.69 192 HIS A CA 1
ATOM 1503 C C . HIS A 1 192 ? 21.093 -12.804 6.548 1.00 95.69 192 HIS A C 1
ATOM 1505 O O . HIS A 1 192 ? 20.440 -13.677 7.115 1.00 95.69 192 HIS A O 1
ATOM 1511 N N . SER A 1 193 ? 20.505 -11.773 5.933 1.00 96.69 193 SER A N 1
ATOM 1512 C CA . SER A 1 193 ? 19.049 -11.638 5.805 1.00 96.69 193 SER A CA 1
ATOM 1513 C C . SER A 1 193 ? 18.468 -12.635 4.803 1.00 96.69 193 SER A C 1
ATOM 1515 O O . SER A 1 193 ? 17.348 -13.088 4.995 1.00 96.69 193 SER A O 1
ATOM 1517 N N . ILE A 1 194 ? 19.212 -13.001 3.756 1.00 95.69 194 ILE A N 1
ATOM 1518 C CA . ILE A 1 194 ? 18.789 -14.021 2.784 1.00 95.69 194 ILE A CA 1
ATOM 1519 C C . ILE A 1 194 ? 18.778 -15.410 3.446 1.00 95.69 194 ILE A C 1
ATOM 1521 O O . ILE A 1 194 ? 17.783 -16.117 3.340 1.00 95.69 194 ILE A O 1
ATOM 1525 N N . PHE A 1 195 ? 19.802 -15.770 4.228 1.00 96.06 195 PHE A N 1
ATOM 1526 C CA . PHE A 1 195 ? 19.798 -17.007 5.024 1.00 96.06 195 PHE A CA 1
ATOM 1527 C C . PHE A 1 195 ? 18.693 -17.018 6.093 1.00 96.06 195 PHE A C 1
ATOM 1529 O O . PHE A 1 195 ? 18.009 -18.021 6.275 1.00 96.06 195 PHE A O 1
ATOM 1536 N N . ALA A 1 196 ? 18.456 -15.890 6.769 1.00 97.56 196 ALA A N 1
ATOM 1537 C CA . ALA A 1 196 ? 17.359 -15.776 7.729 1.00 97.56 196 ALA A CA 1
ATOM 1538 C C . ALA A 1 196 ? 15.966 -15.938 7.092 1.00 97.56 196 ALA A C 1
ATOM 1540 O O . ALA A 1 196 ? 15.020 -16.298 7.793 1.00 97.56 196 ALA A O 1
ATOM 1541 N N . LEU A 1 197 ? 15.824 -15.676 5.788 1.00 97.31 197 LEU A N 1
ATOM 1542 C CA . LEU A 1 197 ? 14.558 -15.819 5.076 1.00 97.31 197 LEU A CA 1
ATOM 1543 C C . LEU A 1 197 ? 14.142 -17.284 4.929 1.00 97.31 197 LEU A C 1
ATOM 1545 O O . LEU A 1 197 ? 12.966 -17.585 5.112 1.00 97.31 197 LEU A O 1
ATOM 1549 N N . ASP A 1 198 ? 15.092 -18.181 4.661 1.00 96.38 198 ASP A N 1
ATOM 1550 C CA . ASP A 1 198 ? 14.841 -19.626 4.620 1.00 96.38 198 ASP A CA 1
ATOM 1551 C C . ASP A 1 198 ? 14.311 -20.124 5.974 1.00 96.38 198 ASP A C 1
ATOM 1553 O O . ASP A 1 198 ? 13.236 -20.719 6.056 1.00 96.38 198 ASP A O 1
ATOM 1557 N N . HIS A 1 199 ? 14.984 -19.766 7.073 1.00 97.12 199 HIS A N 1
ATOM 1558 C CA . HIS A 1 199 ? 14.497 -20.069 8.419 1.00 97.12 199 HIS A CA 1
ATOM 1559 C C . HIS A 1 199 ? 13.110 -19.471 8.699 1.00 97.12 199 HIS A C 1
ATOM 1561 O O . HIS A 1 199 ? 12.278 -20.132 9.320 1.00 97.12 199 HIS A O 1
ATOM 1567 N N . ALA A 1 200 ? 12.837 -18.247 8.238 1.00 96.88 200 ALA A N 1
ATOM 1568 C CA . ALA A 1 200 ? 11.532 -17.614 8.396 1.00 96.88 200 ALA A CA 1
ATOM 1569 C C . ALA A 1 200 ? 10.428 -18.375 7.639 1.00 96.88 200 ALA A C 1
ATOM 1571 O O . ALA A 1 200 ? 9.379 -18.645 8.221 1.00 96.88 200 ALA A O 1
ATOM 1572 N N . MET A 1 201 ? 10.679 -18.785 6.391 1.00 95.88 201 MET A N 1
ATOM 1573 C CA . MET A 1 201 ? 9.758 -19.598 5.587 1.00 95.88 201 MET A CA 1
ATOM 1574 C C . MET A 1 201 ? 9.506 -20.969 6.230 1.00 95.88 201 MET A C 1
ATOM 1576 O O . MET A 1 201 ? 8.352 -21.329 6.460 1.00 95.88 201 MET A O 1
ATOM 1580 N N . ASN A 1 202 ? 10.568 -21.677 6.626 1.00 96.38 202 ASN A N 1
ATOM 1581 C CA . ASN A 1 202 ? 10.493 -22.986 7.282 1.00 96.38 202 ASN A CA 1
ATOM 1582 C C . ASN A 1 202 ? 9.734 -22.933 8.624 1.00 96.38 202 ASN A C 1
ATOM 1584 O O . ASN A 1 202 ? 8.912 -23.799 8.929 1.00 96.38 202 ASN A O 1
ATOM 1588 N N . VAL A 1 203 ? 9.953 -21.892 9.438 1.00 96.06 203 VAL A N 1
ATOM 1589 C CA . VAL A 1 203 ? 9.190 -21.681 10.681 1.00 96.06 203 VAL A CA 1
ATOM 1590 C C . VAL A 1 203 ? 7.727 -21.349 10.387 1.00 96.06 203 VAL A C 1
ATOM 1592 O O . VAL A 1 203 ? 6.848 -21.826 11.102 1.00 96.06 203 VAL A O 1
ATOM 1595 N N . HIS A 1 204 ? 7.454 -20.563 9.349 1.00 95.62 204 HIS A N 1
ATOM 1596 C CA . HIS A 1 204 ? 6.103 -20.171 8.966 1.00 95.62 204 HIS A CA 1
ATOM 1597 C C . HIS A 1 204 ? 5.272 -21.364 8.460 1.00 95.62 204 HIS A C 1
ATOM 1599 O O . HIS A 1 204 ? 4.117 -21.510 8.858 1.00 95.62 204 HIS A O 1
ATOM 1605 N N . GLU A 1 205 ? 5.861 -22.265 7.669 1.00 96.12 205 GLU A N 1
ATOM 1606 C CA . GLU A 1 205 ? 5.225 -23.534 7.285 1.00 96.12 205 GLU A CA 1
ATOM 1607 C C . GLU A 1 205 ? 4.989 -24.444 8.498 1.00 96.12 205 GLU A C 1
ATOM 1609 O O . GLU A 1 205 ? 3.876 -24.921 8.718 1.00 96.12 205 GLU A O 1
ATOM 1614 N N . ARG A 1 206 ? 5.995 -24.609 9.365 1.00 96.88 206 ARG A N 1
ATOM 1615 C CA . ARG A 1 206 ? 5.876 -25.429 10.582 1.00 96.88 206 ARG A CA 1
ATOM 1616 C C . ARG A 1 206 ? 4.778 -24.948 11.541 1.00 96.88 206 ARG A C 1
ATOM 1618 O O . ARG A 1 206 ? 4.175 -25.773 12.220 1.00 96.88 206 ARG A O 1
ATOM 1625 N N . LEU A 1 207 ? 4.546 -23.636 11.641 1.00 95.44 207 LEU A N 1
ATOM 1626 C CA . LEU A 1 207 ? 3.544 -23.058 12.548 1.00 95.44 207 LEU A CA 1
ATOM 1627 C C . LEU A 1 207 ? 2.123 -23.050 11.968 1.00 95.44 207 LEU A C 1
ATOM 1629 O O . LEU A 1 207 ? 1.170 -23.210 12.725 1.00 95.44 207 LEU A O 1
ATOM 1633 N N . TYR A 1 208 ? 1.975 -22.849 10.656 1.00 95.50 208 TYR A N 1
ATOM 1634 C CA . TYR A 1 208 ? 0.672 -22.616 10.016 1.00 95.50 208 TYR A CA 1
ATOM 1635 C C . TYR A 1 208 ? 0.287 -23.686 8.973 1.00 95.50 208 TYR A C 1
ATOM 1637 O O . TYR A 1 208 ? -0.705 -23.530 8.260 1.00 95.50 208 TYR A O 1
ATOM 1645 N N . GLY A 1 209 ? 1.040 -24.788 8.903 1.00 94.50 209 GLY A N 1
ATOM 1646 C CA . GLY A 1 209 ? 0.794 -25.935 8.027 1.00 94.50 209 GLY A CA 1
ATOM 1647 C C . GLY A 1 209 ? 1.297 -25.743 6.588 1.00 94.50 209 GLY A C 1
ATOM 1648 O O . GLY A 1 209 ? 1.820 -24.687 6.251 1.00 94.50 209 GLY A O 1
ATOM 1649 N N . PRO A 1 210 ? 1.083 -26.724 5.690 1.00 92.12 210 PRO A N 1
ATOM 1650 C CA . PRO A 1 210 ? 1.664 -26.746 4.337 1.00 92.12 210 PRO A CA 1
ATOM 1651 C C . PRO A 1 210 ? 1.091 -25.693 3.370 1.00 92.12 210 PRO A C 1
ATOM 1653 O O . PRO A 1 210 ? 1.519 -25.587 2.228 1.00 92.12 210 PRO A O 1
ATOM 1656 N N . ASN A 1 211 ? 0.083 -24.920 3.789 1.00 93.31 211 ASN A N 1
ATOM 1657 C CA . ASN A 1 211 ? -0.470 -23.804 3.015 1.00 93.31 211 ASN A CA 1
ATOM 1658 C C . ASN A 1 211 ? -0.694 -22.573 3.920 1.00 93.31 211 ASN A C 1
ATOM 1660 O O . ASN A 1 211 ? -1.842 -22.133 4.067 1.00 93.31 211 ASN A O 1
ATOM 1664 N N . PRO A 1 212 ? 0.364 -21.998 4.536 1.00 95.56 212 PRO A N 1
ATOM 1665 C CA . PRO A 1 212 ? 0.238 -21.017 5.619 1.00 95.56 212 PRO A CA 1
ATOM 1666 C C . PRO A 1 212 ? -0.713 -19.870 5.301 1.00 95.56 212 PRO A C 1
ATOM 1668 O O . PRO A 1 212 ? -1.647 -19.582 6.045 1.00 95.56 212 PRO A O 1
ATOM 1671 N N . MET A 1 213 ? -0.518 -19.248 4.136 1.00 96.06 213 MET A N 1
ATOM 1672 C CA . MET A 1 213 ? -1.247 -18.042 3.760 1.00 96.06 213 MET A CA 1
ATOM 1673 C C . MET A 1 213 ? -2.743 -18.279 3.543 1.00 96.06 213 MET A C 1
ATOM 1675 O O . MET A 1 213 ? -3.526 -17.351 3.731 1.00 96.06 213 MET A O 1
ATOM 1679 N N . LYS A 1 214 ? -3.165 -19.506 3.206 1.00 95.50 214 LYS A N 1
ATOM 1680 C CA . LYS A 1 214 ? -4.587 -19.860 3.099 1.00 95.50 214 LYS A CA 1
ATOM 1681 C C . LYS A 1 214 ? -5.241 -19.876 4.482 1.00 95.50 214 LYS A C 1
ATOM 1683 O O . LYS A 1 214 ? -6.277 -19.241 4.670 1.00 95.50 214 LYS A O 1
ATOM 1688 N N . PHE A 1 215 ? -4.616 -20.544 5.452 1.00 95.69 215 PHE A N 1
ATOM 1689 C CA . PHE A 1 215 ? -5.114 -20.606 6.829 1.00 95.69 215 PHE A CA 1
ATOM 1690 C C . PHE A 1 215 ? -5.083 -19.232 7.507 1.00 95.69 215 PHE A C 1
ATOM 1692 O O . PHE A 1 215 ? -6.096 -18.805 8.059 1.00 95.69 215 PHE A O 1
ATOM 1699 N N . ILE A 1 216 ? -3.977 -18.492 7.368 1.00 97.50 216 ILE A N 1
ATOM 1700 C CA . ILE A 1 216 ? -3.839 -17.116 7.866 1.00 97.50 216 ILE A CA 1
ATOM 1701 C C . ILE A 1 216 ? -4.903 -16.205 7.247 1.00 97.50 216 ILE A C 1
ATOM 1703 O O . ILE A 1 216 ? -5.526 -15.431 7.971 1.00 97.50 216 ILE A O 1
ATOM 1707 N N . SER A 1 217 ? -5.169 -16.300 5.939 1.00 97.62 217 SER A N 1
ATOM 1708 C CA . SER A 1 217 ? -6.199 -15.469 5.305 1.00 97.62 217 SER A CA 1
ATOM 1709 C C . SER A 1 217 ? -7.600 -15.745 5.846 1.00 97.62 217 SER A C 1
ATOM 1711 O O . SER A 1 217 ? -8.358 -14.795 6.020 1.00 97.62 217 SER A O 1
ATOM 1713 N N . MET A 1 218 ? -7.962 -17.003 6.123 1.00 96.81 218 MET A N 1
ATOM 1714 C CA . MET A 1 218 ? -9.267 -17.304 6.727 1.00 96.81 218 MET A CA 1
ATOM 1715 C C . MET A 1 218 ? -9.337 -16.840 8.186 1.00 96.81 218 MET A C 1
ATOM 1717 O O . MET A 1 218 ? -10.273 -16.132 8.552 1.00 96.81 218 MET A O 1
ATOM 1721 N N . HIS A 1 219 ? -8.322 -17.167 8.992 1.00 97.62 219 HIS A N 1
ATOM 1722 C CA . HIS A 1 219 ? -8.220 -16.784 10.406 1.00 97.62 219 HIS A CA 1
ATOM 1723 C C . HIS A 1 219 ? -8.322 -15.269 10.603 1.00 97.62 219 HIS A C 1
ATOM 1725 O O . HIS A 1 219 ? -9.202 -14.765 11.300 1.00 97.62 219 HIS A O 1
ATOM 1731 N N . THR A 1 220 ? -7.465 -14.516 9.915 1.00 98.00 220 THR A N 1
ATOM 1732 C CA . THR A 1 220 ? -7.425 -13.055 10.023 1.00 98.00 220 THR A CA 1
ATOM 1733 C C . THR A 1 220 ? -8.674 -12.381 9.440 1.00 98.00 220 THR A C 1
ATOM 1735 O O . THR A 1 220 ? -9.097 -11.357 9.975 1.00 98.00 220 THR A O 1
ATOM 1738 N N . SER A 1 221 ? -9.323 -12.960 8.419 1.00 98.06 221 SER A N 1
ATOM 1739 C CA . SER A 1 221 ? -10.630 -12.490 7.928 1.00 98.06 221 SER A CA 1
ATOM 1740 C C . SER A 1 221 ? -11.729 -12.677 8.980 1.00 98.06 221 SER A C 1
ATOM 1742 O O . SER A 1 221 ? -12.509 -11.759 9.240 1.00 98.06 221 SER A O 1
ATOM 1744 N N . GLN A 1 222 ? -11.753 -13.831 9.652 1.00 98.44 222 GLN A N 1
ATOM 1745 C CA . GLN A 1 222 ? -12.729 -14.140 10.697 1.00 98.44 222 GLN A CA 1
ATOM 1746 C C . GLN A 1 222 ? -12.560 -13.227 11.924 1.00 98.44 222 GLN A C 1
ATOM 1748 O O . GLN A 1 222 ? -13.547 -12.682 12.421 1.00 98.44 222 GLN A O 1
ATOM 1753 N N . LEU A 1 223 ? -11.320 -12.978 12.361 1.00 98.75 223 LEU A N 1
ATOM 1754 C CA . LEU A 1 223 ? -11.027 -11.990 13.407 1.00 98.75 223 LEU A CA 1
ATOM 1755 C C . LEU A 1 223 ? -11.352 -10.554 12.962 1.00 98.75 223 LEU A C 1
ATOM 1757 O O . LEU A 1 223 ? -11.913 -9.780 13.735 1.00 98.75 223 LEU A O 1
ATOM 1761 N N . GLY A 1 224 ? -11.047 -10.206 11.708 1.00 98.38 224 GLY A N 1
ATOM 1762 C CA . GLY A 1 224 ? -11.393 -8.915 11.112 1.00 98.38 224 GLY A CA 1
ATOM 1763 C C . GLY A 1 224 ? -12.902 -8.668 11.103 1.00 98.38 224 GLY A C 1
ATOM 1764 O O . GLY A 1 224 ? -13.336 -7.566 11.427 1.00 98.38 224 GLY A O 1
ATOM 1765 N N . LYS A 1 225 ? -13.709 -9.701 10.826 1.00 98.56 225 LYS A N 1
ATOM 1766 C CA . LYS A 1 225 ? -15.169 -9.642 10.955 1.00 98.56 225 LYS A CA 1
ATOM 1767 C C . LYS A 1 225 ? -15.621 -9.423 12.396 1.00 98.56 225 LYS A C 1
ATOM 1769 O O . LYS A 1 225 ? -16.403 -8.510 12.629 1.00 98.56 225 LYS A O 1
ATOM 1774 N N . GLN A 1 226 ? -15.115 -10.204 13.353 1.00 98.69 226 GLN A N 1
ATOM 1775 C CA . GLN A 1 226 ? -15.472 -10.040 14.771 1.00 98.69 226 GLN A CA 1
ATOM 1776 C C . GLN A 1 226 ? -15.171 -8.621 15.272 1.00 98.69 226 GLN A C 1
ATOM 1778 O O . GLN A 1 226 ? -15.997 -8.013 15.952 1.00 98.69 226 GLN A O 1
ATOM 1783 N N . LEU A 1 227 ? -14.010 -8.075 14.898 1.00 98.81 227 LEU A N 1
ATOM 1784 C CA . LEU A 1 227 ? -13.623 -6.715 15.253 1.00 98.81 227 LEU A CA 1
ATOM 1785 C C . LEU A 1 227 ? -14.508 -5.667 14.557 1.00 98.81 227 LEU A C 1
ATOM 1787 O O . LEU A 1 227 ? -14.938 -4.718 15.207 1.00 98.81 227 LEU A O 1
ATOM 1791 N N . TYR A 1 228 ? -14.802 -5.835 13.264 1.00 98.69 228 TYR A N 1
ATOM 1792 C CA . TYR A 1 228 ? -15.670 -4.923 12.515 1.00 98.69 228 TYR A CA 1
ATOM 1793 C C . TYR A 1 228 ? -17.094 -4.887 13.075 1.00 98.69 228 TYR A C 1
ATOM 1795 O O . TYR A 1 228 ? -17.611 -3.803 13.348 1.00 98.69 228 TYR A O 1
ATOM 1803 N N . ASP A 1 229 ? -17.709 -6.055 13.274 1.00 98.56 229 ASP A N 1
ATOM 1804 C CA . ASP A 1 229 ? -19.063 -6.183 13.818 1.00 98.56 229 ASP A CA 1
ATOM 1805 C C . ASP A 1 229 ? -19.128 -5.566 15.228 1.00 98.56 229 ASP A C 1
ATOM 1807 O O . ASP A 1 229 ? -20.041 -4.797 15.531 1.00 98.56 229 ASP A O 1
ATOM 1811 N N . GLY A 1 230 ? -18.114 -5.832 16.064 1.00 98.44 230 GLY A N 1
ATOM 1812 C CA . GLY A 1 230 ? -17.993 -5.267 17.407 1.00 98.44 230 GLY A CA 1
ATOM 1813 C C . GLY A 1 230 ? -17.874 -3.741 17.412 1.00 98.44 230 GLY A C 1
ATOM 1814 O O . GLY A 1 230 ? -18.683 -3.073 18.051 1.00 98.44 230 GLY A O 1
ATOM 1815 N N . LEU A 1 231 ? -16.918 -3.169 16.667 1.00 98.50 231 LEU A N 1
ATOM 1816 C CA . LEU A 1 231 ? -16.726 -1.712 16.592 1.00 98.50 231 LEU A CA 1
ATOM 1817 C C . LEU A 1 231 ? -17.942 -0.998 15.980 1.00 98.50 231 LEU A C 1
ATOM 1819 O O . LEU A 1 231 ? -18.292 0.093 16.425 1.00 98.50 231 LEU A O 1
ATOM 1823 N N . SER A 1 232 ? -18.612 -1.619 15.003 1.00 97.81 232 SER A N 1
ATOM 1824 C CA . SER A 1 232 ? -19.847 -1.093 14.395 1.00 97.81 232 SER A CA 1
ATOM 1825 C C . SER A 1 232 ? -21.044 -1.133 15.356 1.00 97.81 232 SER A C 1
ATOM 1827 O O . SER A 1 232 ? -21.969 -0.326 15.237 1.00 97.81 232 SER A O 1
ATOM 1829 N N . GLY A 1 233 ? -21.042 -2.076 16.304 1.00 97.50 233 GLY A N 1
ATOM 1830 C CA . GLY A 1 233 ? -22.066 -2.215 17.337 1.00 97.50 233 GLY A CA 1
ATOM 1831 C C . GLY A 1 233 ? -21.926 -1.232 18.505 1.00 97.50 233 GLY A C 1
ATOM 1832 O O . GLY A 1 233 ? -22.923 -0.950 19.173 1.00 97.50 233 GLY A O 1
ATOM 1833 N N . LEU A 1 234 ? -20.730 -0.682 18.751 1.00 97.62 234 LEU A N 1
ATOM 1834 C CA . LEU A 1 234 ? -20.488 0.244 19.861 1.00 97.62 234 LEU A CA 1
ATOM 1835 C C . LEU A 1 234 ? -21.148 1.609 19.614 1.00 97.62 234 LEU A C 1
ATOM 1837 O O . LEU A 1 234 ? -20.772 2.365 18.714 1.00 97.62 234 LEU A O 1
ATOM 1841 N N . LYS A 1 235 ? -22.116 1.944 20.471 1.00 97.31 235 LYS A N 1
ATOM 1842 C CA . LYS A 1 235 ? -22.877 3.197 20.442 1.00 97.31 235 LYS A CA 1
ATOM 1843 C C . LYS A 1 235 ? -22.902 3.861 21.814 1.00 97.31 235 LYS A C 1
ATOM 1845 O O . LYS A 1 235 ? -22.906 3.192 22.845 1.00 97.31 235 LYS A O 1
ATOM 1850 N N . HIS A 1 236 ? -22.962 5.186 21.808 1.00 96.19 236 HIS A N 1
ATOM 1851 C CA . HIS A 1 236 ? -23.276 5.998 22.979 1.00 96.19 236 HIS A CA 1
ATOM 1852 C C . HIS A 1 236 ? -24.762 5.866 23.349 1.00 96.19 236 HIS A C 1
ATOM 1854 O O . HIS A 1 236 ? -25.576 5.415 22.544 1.00 96.19 236 HIS A O 1
ATOM 1860 N N . ALA A 1 237 ? -25.141 6.306 24.553 1.00 94.25 237 ALA A N 1
ATOM 1861 C CA . ALA A 1 237 ? -26.522 6.211 25.047 1.00 94.25 237 ALA A CA 1
ATOM 1862 C C . ALA A 1 237 ? -27.559 6.964 24.181 1.00 94.25 237 ALA A C 1
ATOM 1864 O O . ALA A 1 237 ? -28.734 6.615 24.189 1.00 94.25 237 ALA A O 1
ATOM 1865 N N . ASN A 1 238 ? -27.128 7.962 23.402 1.00 93.44 238 ASN A N 1
ATOM 1866 C CA . ASN A 1 238 ? -27.956 8.683 22.428 1.00 93.44 238 ASN A CA 1
ATOM 1867 C C . ASN A 1 238 ? -27.997 8.026 21.029 1.00 93.44 238 ASN A C 1
ATOM 1869 O O . ASN A 1 238 ? -28.514 8.620 20.088 1.00 93.44 238 ASN A O 1
ATOM 1873 N N . GLY A 1 239 ? -27.427 6.828 20.868 1.00 93.81 239 GLY A N 1
ATOM 1874 C CA . GLY A 1 239 ? -27.405 6.073 19.613 1.00 93.81 239 GLY A CA 1
ATOM 1875 C C . GLY A 1 239 ? -26.282 6.437 18.634 1.00 93.81 239 GLY A C 1
ATOM 1876 O O . GLY A 1 239 ? -26.120 5.730 17.636 1.00 93.81 239 GLY A O 1
ATOM 1877 N N . MET A 1 240 ? -25.484 7.478 18.906 1.00 94.62 240 MET A N 1
ATOM 1878 C CA . MET A 1 240 ? -24.335 7.864 18.074 1.00 94.62 240 MET A CA 1
ATOM 1879 C C . MET A 1 240 ? -23.259 6.754 18.084 1.00 94.62 240 MET A C 1
ATOM 1881 O O . MET A 1 240 ? -22.928 6.263 19.167 1.00 94.62 240 MET A O 1
ATOM 1885 N N . PRO A 1 241 ? -22.688 6.335 16.936 1.00 96.88 241 PRO A N 1
ATOM 1886 C CA . PRO A 1 241 ? -21.606 5.350 16.903 1.00 96.88 241 PRO A CA 1
ATOM 1887 C C . PRO A 1 241 ? -20.310 5.888 17.523 1.00 96.88 241 PRO A C 1
ATOM 1889 O O . PRO A 1 241 ? -19.873 7.000 17.218 1.00 96.88 241 PRO A O 1
ATOM 1892 N N . VAL A 1 242 ? -19.655 5.059 18.339 1.00 97.81 242 VAL A N 1
ATOM 1893 C CA . VAL A 1 242 ? -18.360 5.377 18.969 1.00 97.81 242 VAL A CA 1
ATOM 1894 C C . VAL A 1 242 ? -17.234 5.412 17.938 1.00 97.81 242 VAL A C 1
ATOM 1896 O O . VAL A 1 242 ? -16.303 6.198 18.073 1.00 97.81 242 VAL A O 1
ATOM 1899 N N . CYS A 1 243 ? -17.309 4.586 16.893 1.00 98.00 243 CYS A N 1
ATOM 1900 C CA . CYS A 1 243 ? -16.280 4.499 15.861 1.00 98.00 243 CYS A CA 1
ATOM 1901 C C . CYS A 1 243 ? -16.832 4.908 14.491 1.00 98.00 243 CYS A C 1
ATOM 1903 O O . CYS A 1 243 ? -17.736 4.266 13.959 1.00 98.00 243 CYS A O 1
ATOM 1905 N N . ARG A 1 244 ? -16.233 5.934 13.874 1.00 97.06 244 ARG A N 1
ATOM 1906 C CA . ARG A 1 244 ? -16.413 6.230 12.448 1.00 97.06 244 ARG A CA 1
ATOM 1907 C C . ARG A 1 244 ? -15.444 5.356 11.656 1.00 97.06 244 ARG A C 1
ATOM 1909 O O . ARG A 1 244 ? -14.268 5.692 11.555 1.00 97.06 244 ARG A O 1
ATOM 1916 N N . ILE A 1 245 ? -15.922 4.218 11.154 1.00 97.81 245 ILE A N 1
ATOM 1917 C CA . ILE A 1 245 ? -15.121 3.248 10.391 1.00 97.81 245 ILE A CA 1
ATOM 1918 C C . ILE A 1 245 ? -15.060 3.657 8.915 1.00 97.81 245 ILE A C 1
ATOM 1920 O O . ILE A 1 245 ? -16.080 3.988 8.313 1.00 97.81 245 ILE A O 1
ATOM 1924 N N . TYR A 1 246 ? -13.870 3.584 8.320 1.00 96.69 246 TYR A N 1
ATOM 1925 C CA . TYR A 1 246 ? -13.628 3.868 6.907 1.00 96.69 246 TYR A CA 1
ATOM 1926 C C . TYR A 1 246 ? -13.406 2.564 6.139 1.00 96.69 246 TYR A C 1
ATOM 1928 O O . TYR A 1 246 ? -12.383 1.892 6.303 1.00 96.69 246 TYR A O 1
ATOM 1936 N N . LYS A 1 247 ? -14.367 2.215 5.284 1.00 94.44 247 LYS A N 1
ATOM 1937 C CA . LYS A 1 247 ? -14.288 1.086 4.353 1.00 94.44 247 LYS A CA 1
ATOM 1938 C C . LYS A 1 247 ? -14.731 1.525 2.958 1.00 94.44 247 LYS A C 1
ATOM 1940 O O . LYS A 1 247 ? -15.454 2.505 2.821 1.00 94.44 247 LYS A O 1
ATOM 1945 N N . ASP A 1 248 ? -14.308 0.775 1.951 1.00 93.44 248 ASP A N 1
ATOM 1946 C CA . ASP A 1 248 ? -14.846 0.876 0.591 1.00 93.44 248 ASP A CA 1
ATOM 1947 C C . ASP A 1 248 ? -16.219 0.182 0.526 1.00 93.44 248 ASP A C 1
ATOM 1949 O O . ASP A 1 248 ? -16.496 -0.714 1.334 1.00 93.44 248 ASP A O 1
ATOM 1953 N N . ASP A 1 249 ? -17.088 0.550 -0.412 1.00 90.50 249 ASP A N 1
ATOM 1954 C CA . ASP A 1 249 ? -18.415 -0.071 -0.517 1.00 90.50 249 ASP A CA 1
ATOM 1955 C C . ASP A 1 249 ? -18.305 -1.553 -0.894 1.00 90.50 249 ASP A C 1
ATOM 1957 O O . ASP A 1 249 ? -18.966 -2.392 -0.277 1.00 90.50 249 ASP A O 1
ATOM 1961 N N . ASN A 1 250 ? -17.349 -1.886 -1.769 1.00 89.31 250 ASN A N 1
ATOM 1962 C CA . ASN A 1 250 ? -17.043 -3.254 -2.195 1.00 89.31 250 ASN A CA 1
ATOM 1963 C C . ASN A 1 250 ? -16.311 -4.094 -1.120 1.00 89.31 250 ASN A C 1
ATOM 1965 O O . ASN A 1 250 ? -16.102 -5.292 -1.305 1.00 89.31 250 ASN A O 1
ATOM 1969 N N . ALA A 1 251 ? -15.905 -3.499 0.009 1.00 93.88 251 ALA A N 1
ATOM 1970 C CA . ALA A 1 251 ? -15.226 -4.210 1.094 1.00 93.88 251 ALA A CA 1
ATOM 1971 C C . ALA A 1 251 ? -16.212 -4.922 2.039 1.00 93.88 251 ALA A C 1
ATOM 1973 O O . ALA A 1 251 ? -17.052 -4.278 2.681 1.00 93.88 251 ALA A O 1
ATOM 1974 N N . ILE A 1 252 ? -16.047 -6.241 2.195 1.00 97.31 252 ILE A N 1
ATOM 1975 C CA . ILE A 1 252 ? -16.883 -7.108 3.041 1.00 97.31 252 ILE A CA 1
ATOM 1976 C C . ILE A 1 252 ? -16.009 -7.797 4.099 1.00 97.31 252 ILE A C 1
ATOM 1978 O O . ILE A 1 252 ? -15.298 -8.755 3.807 1.00 97.31 252 ILE A O 1
ATOM 1982 N N . TYR A 1 253 ? -16.069 -7.341 5.353 1.00 97.69 253 TYR A N 1
ATOM 1983 C CA . TYR A 1 253 ? -15.353 -7.998 6.451 1.00 97.69 253 TYR A CA 1
ATOM 1984 C C . TYR A 1 253 ? -15.893 -9.411 6.703 1.00 97.69 253 TYR A C 1
ATOM 1986 O O . TYR A 1 253 ? -17.086 -9.601 6.944 1.00 97.69 253 TYR A O 1
ATOM 1994 N N . GLY A 1 254 ? -14.994 -10.396 6.667 1.00 96.38 254 GLY A N 1
ATOM 1995 C CA . GLY A 1 254 ? -15.318 -11.822 6.712 1.00 96.38 254 GLY A CA 1
ATOM 1996 C C . GLY A 1 254 ? -15.127 -12.527 5.370 1.00 96.38 254 GLY A C 1
ATOM 1997 O O . GLY A 1 254 ? -14.870 -13.730 5.371 1.00 96.38 254 GLY A O 1
ATOM 1998 N N . ASP A 1 255 ? -15.138 -11.798 4.250 1.00 97.31 255 ASP A N 1
ATOM 1999 C CA . ASP A 1 255 ? -14.752 -12.333 2.944 1.00 97.31 255 ASP A CA 1
ATOM 2000 C C . ASP A 1 255 ? -13.254 -12.071 2.672 1.00 97.31 255 ASP A C 1
ATOM 2002 O O . ASP A 1 255 ? -12.862 -10.936 2.372 1.00 97.31 255 ASP A O 1
ATOM 2006 N N . PRO A 1 256 ? -12.391 -13.106 2.738 1.00 96.12 256 PRO A N 1
ATOM 2007 C CA . PRO A 1 256 ? -10.966 -12.948 2.478 1.00 96.12 256 PRO A CA 1
ATOM 2008 C C . PRO A 1 256 ? -10.648 -12.606 1.015 1.00 96.12 256 PRO A C 1
ATOM 2010 O O . PRO A 1 256 ? -9.511 -12.252 0.721 1.00 96.12 256 PRO A O 1
ATOM 2013 N N . THR A 1 257 ? -11.575 -12.725 0.065 1.00 95.38 257 THR A N 1
ATOM 2014 C CA . THR A 1 257 ? -11.283 -12.402 -1.341 1.00 95.38 257 THR A CA 1
ATOM 2015 C C . THR A 1 257 ? -11.218 -10.891 -1.579 1.00 95.38 257 THR A C 1
ATOM 2017 O O . THR A 1 257 ? -10.350 -10.433 -2.322 1.00 95.38 257 THR A O 1
ATOM 2020 N N . VAL A 1 258 ? -12.054 -10.112 -0.880 1.00 96.62 258 VAL A N 1
ATOM 2021 C CA . VAL A 1 258 ? -12.186 -8.651 -1.052 1.00 96.62 258 VAL A CA 1
ATOM 2022 C C . VAL A 1 258 ? -11.675 -7.821 0.129 1.00 96.62 258 VAL A C 1
ATOM 2024 O O . VAL A 1 258 ? -11.444 -6.622 -0.031 1.00 96.62 258 VAL A O 1
ATOM 2027 N N . GLN A 1 259 ? -11.457 -8.410 1.310 1.00 97.50 259 GLN A N 1
ATOM 2028 C CA . GLN A 1 259 ? -11.076 -7.656 2.509 1.00 97.50 259 GLN A CA 1
ATOM 2029 C C . GLN A 1 259 ? -10.051 -8.399 3.380 1.00 97.50 259 GLN A C 1
ATOM 2031 O O . GLN A 1 259 ? -10.171 -9.584 3.676 1.00 97.50 259 GLN A O 1
ATOM 2036 N N . GLY A 1 260 ? -9.026 -7.668 3.818 1.00 96.62 260 GLY A N 1
ATOM 2037 C CA . GLY A 1 260 ? -8.068 -8.096 4.832 1.00 96.62 260 GLY A CA 1
ATOM 2038 C C . GLY A 1 260 ? -8.458 -7.666 6.252 1.00 96.62 260 GLY A C 1
ATOM 2039 O O . GLY A 1 260 ? -9.409 -6.928 6.494 1.00 96.62 260 GLY A O 1
ATOM 2040 N N . SER A 1 261 ? -7.653 -8.077 7.222 1.00 96.19 261 SER A N 1
ATOM 2041 C CA . SER A 1 261 ? -7.875 -7.918 8.668 1.00 96.19 261 SER A CA 1
ATOM 2042 C C . SER A 1 261 ? -7.525 -6.541 9.259 1.00 96.19 261 SER A C 1
ATOM 2044 O O . SER A 1 261 ? -7.215 -6.413 10.446 1.00 96.19 261 SER A O 1
ATOM 2046 N N . THR A 1 262 ? -7.501 -5.506 8.421 1.00 97.12 262 THR A N 1
ATOM 2047 C CA . THR A 1 262 ? -7.162 -4.131 8.812 1.00 97.12 262 THR A CA 1
ATOM 2048 C C . THR A 1 262 ? -8.437 -3.305 8.889 1.00 97.12 262 THR A C 1
ATOM 2050 O O . THR A 1 262 ? -9.224 -3.363 7.954 1.00 97.12 262 THR A O 1
ATOM 2053 N N . ILE A 1 263 ? -8.614 -2.522 9.957 1.00 98.25 263 ILE A N 1
ATOM 2054 C CA . ILE A 1 263 ? -9.747 -1.598 10.117 1.00 98.25 263 ILE A CA 1
ATOM 2055 C C . ILE A 1 263 ? -9.208 -0.202 10.412 1.00 98.25 263 ILE A C 1
ATOM 2057 O O . ILE A 1 263 ? -8.507 -0.013 11.406 1.00 98.25 263 ILE A O 1
ATOM 2061 N N . ALA A 1 264 ? -9.548 0.766 9.561 1.00 98.06 264 ALA A N 1
ATOM 2062 C CA . ALA A 1 264 ? -9.279 2.185 9.777 1.00 98.06 264 ALA A CA 1
ATOM 2063 C C . ALA A 1 264 ? -10.526 2.872 10.347 1.00 98.06 264 ALA A C 1
ATOM 2065 O O . ALA A 1 264 ? -11.622 2.685 9.819 1.00 98.06 264 ALA A O 1
ATOM 2066 N N . PHE A 1 265 ? -10.374 3.673 11.399 1.00 98.19 265 PHE A N 1
ATOM 2067 C CA . PHE A 1 265 ? -11.476 4.402 12.025 1.00 98.19 265 PHE A CA 1
ATOM 2068 C C . PHE A 1 265 ? -10.998 5.648 12.788 1.00 98.19 265 PHE A C 1
ATOM 2070 O O . PHE A 1 265 ? -9.817 5.790 13.097 1.00 98.19 265 PHE A O 1
ATOM 2077 N N . ASN A 1 266 ? -11.918 6.551 13.125 1.00 97.62 266 ASN A N 1
ATOM 2078 C CA . ASN A 1 266 ? -11.731 7.524 14.207 1.00 97.62 266 ASN A CA 1
ATOM 2079 C C . ASN A 1 266 ? -12.702 7.211 15.349 1.00 97.62 266 ASN A C 1
ATOM 2081 O O . ASN A 1 266 ? -13.771 6.641 15.120 1.00 97.62 266 ASN A O 1
ATOM 2085 N N . VAL A 1 267 ? -12.337 7.594 16.570 1.00 97.44 267 VAL A N 1
ATOM 2086 C CA . VAL A 1 267 ? -13.236 7.543 17.729 1.00 97.44 267 VAL A CA 1
ATOM 2087 C C . VAL A 1 267 ? -13.997 8.867 17.830 1.00 97.44 267 VAL A C 1
ATOM 2089 O O . VAL A 1 267 ? -13.423 9.932 17.612 1.00 97.44 267 VAL A O 1
ATOM 2092 N N . GLN A 1 268 ? -15.283 8.787 18.153 1.00 95.25 268 GLN A N 1
ATOM 2093 C CA . GLN A 1 268 ? -16.192 9.908 18.378 1.00 95.25 268 GLN A CA 1
ATOM 2094 C C . GLN A 1 268 ? -16.758 9.845 19.798 1.00 95.25 268 GLN A C 1
ATOM 2096 O O . GLN A 1 268 ? -16.981 8.760 20.344 1.00 95.25 268 GLN A O 1
ATOM 2101 N N . LEU A 1 269 ? -17.051 11.006 20.373 1.00 93.88 269 LEU A N 1
ATOM 2102 C CA . LEU A 1 269 ? -17.727 11.149 21.662 1.00 93.88 269 LEU A CA 1
ATOM 2103 C C . LEU A 1 269 ? -19.244 11.298 21.478 1.00 93.88 269 LEU A C 1
ATOM 2105 O O . LEU A 1 269 ? -19.745 11.394 20.357 1.00 93.88 269 LEU A O 1
ATOM 2109 N N . ALA A 1 270 ? -19.996 11.291 22.582 1.00 93.31 270 ALA A N 1
ATOM 2110 C CA . ALA A 1 270 ? -21.459 11.330 22.535 1.00 93.31 270 ALA A CA 1
ATOM 2111 C C . ALA A 1 270 ? -22.025 12.607 21.873 1.00 93.31 270 ALA A C 1
ATOM 2113 O O . ALA A 1 270 ? -23.132 12.579 21.341 1.00 93.31 270 ALA A O 1
ATOM 2114 N N . ASP A 1 271 ? -21.270 13.706 21.868 1.00 90.81 271 ASP A N 1
ATOM 2115 C CA . ASP A 1 271 ? -21.597 14.971 21.191 1.00 90.81 271 ASP A CA 1
ATOM 2116 C C . ASP A 1 271 ? -21.235 14.990 19.687 1.00 90.81 271 ASP A C 1
ATOM 2118 O O . ASP A 1 271 ? -21.507 15.971 18.998 1.00 90.81 271 ASP A O 1
ATOM 2122 N N . GLY A 1 272 ? -20.643 13.910 19.161 1.00 89.38 272 GLY A N 1
ATOM 2123 C CA . GLY A 1 272 ? -20.169 13.810 17.779 1.00 89.38 272 GLY A CA 1
ATOM 2124 C C . GLY A 1 272 ? -18.785 14.423 17.532 1.00 89.38 272 GLY A C 1
ATOM 2125 O O . GLY A 1 272 ? -18.296 14.366 16.404 1.00 89.38 272 GLY A O 1
ATOM 2126 N N . SER A 1 273 ? -18.124 14.982 18.553 1.00 91.50 273 SER A N 1
ATOM 2127 C CA . SER A 1 273 ? -16.734 15.429 18.432 1.00 91.50 273 SER A CA 1
ATOM 2128 C C . SER A 1 273 ? -15.785 14.240 18.240 1.00 91.50 273 SER A C 1
ATOM 2130 O O . SER A 1 273 ? -15.995 13.152 18.781 1.00 91.50 273 SER A O 1
ATOM 2132 N N . MET A 1 274 ? -14.738 14.439 17.437 1.00 93.56 274 MET A N 1
ATOM 2133 C CA . MET A 1 274 ? -13.694 13.437 17.212 1.00 93.56 274 MET A CA 1
ATOM 2134 C C . MET A 1 274 ? -12.687 13.452 18.363 1.00 93.56 274 MET A C 1
ATOM 2136 O O . MET A 1 274 ? -12.275 14.519 18.813 1.00 93.56 274 MET A O 1
ATOM 2140 N N . VAL A 1 275 ? -12.237 12.271 18.779 1.00 95.12 275 VAL A N 1
ATOM 2141 C CA . VAL A 1 275 ? -11.066 12.102 19.650 1.00 95.12 275 VAL A CA 1
ATOM 2142 C C . VAL A 1 275 ? -9.803 12.128 18.786 1.00 95.12 275 VAL A C 1
ATOM 2144 O O . VAL A 1 275 ? -9.800 11.620 17.657 1.00 95.12 275 VAL A O 1
ATOM 2147 N N . GLY A 1 276 ? -8.723 12.713 19.305 1.00 95.12 276 GLY A N 1
ATOM 2148 C CA . GLY A 1 276 ? -7.427 12.704 18.633 1.00 95.12 276 GLY A CA 1
ATOM 2149 C C . GLY A 1 276 ? -6.908 11.277 18.415 1.00 95.12 276 GLY A C 1
ATOM 2150 O O . GLY A 1 276 ? -6.983 10.438 19.307 1.00 95.12 276 GLY A O 1
ATOM 2151 N N . PHE A 1 277 ? -6.365 10.970 17.234 1.00 95.81 277 PHE A N 1
ATOM 2152 C CA . PHE A 1 277 ? -5.827 9.631 16.964 1.00 95.81 277 PHE A CA 1
ATOM 2153 C C . PHE A 1 277 ? -4.579 9.296 17.803 1.00 95.81 277 PHE A C 1
ATOM 2155 O O . PHE A 1 277 ? -4.341 8.115 18.040 1.00 95.81 277 PHE A O 1
ATOM 2162 N N . GLU A 1 278 ? -3.813 10.296 18.262 1.00 95.19 278 GLU A N 1
ATOM 2163 C CA . GLU A 1 278 ? -2.680 10.093 19.183 1.00 95.19 278 GLU A CA 1
ATOM 2164 C C . GLU A 1 278 ? -3.196 9.842 20.609 1.00 95.19 278 GLU A C 1
ATOM 2166 O O . GLU A 1 278 ? -2.678 8.971 21.288 1.00 95.19 278 GLU A O 1
ATOM 2171 N N . GLU A 1 279 ? -4.282 10.504 21.033 1.00 95.44 279 GLU A N 1
ATOM 2172 C CA . GLU A 1 279 ? -4.936 10.249 22.332 1.00 95.44 279 GLU A CA 1
ATOM 2173 C C . GLU A 1 279 ? -5.475 8.809 22.415 1.00 95.44 279 GLU A C 1
ATOM 2175 O O . GLU A 1 279 ? -5.366 8.155 23.451 1.00 95.44 279 GLU A O 1
ATOM 2180 N N . VAL A 1 280 ? -6.014 8.277 21.309 1.00 97.25 280 VAL A N 1
ATOM 2181 C CA . VAL A 1 280 ? -6.438 6.868 21.236 1.00 97.25 280 VAL A CA 1
ATOM 2182 C C . VAL A 1 280 ? -5.243 5.907 21.234 1.00 97.25 280 VAL A C 1
ATOM 2184 O O . VAL A 1 280 ? -5.347 4.829 21.813 1.00 97.25 280 VAL A O 1
ATOM 2187 N N . GLU A 1 281 ? -4.117 6.277 20.616 1.00 97.12 281 GLU A N 1
ATOM 2188 C CA . GLU A 1 281 ? -2.875 5.488 20.637 1.00 97.12 281 GLU A CA 1
ATOM 2189 C C . GLU A 1 281 ? -2.254 5.453 22.041 1.00 97.12 281 GLU A C 1
ATOM 2191 O O . GLU A 1 281 ? -1.975 4.370 22.545 1.00 97.12 281 GLU A O 1
ATOM 2196 N N . GLU A 1 282 ? -2.144 6.598 22.719 1.00 97.25 282 GLU A N 1
ATOM 2197 C CA . GLU A 1 282 ? -1.639 6.700 24.094 1.00 97.25 282 GLU A CA 1
ATOM 2198 C C . GLU A 1 282 ? -2.528 5.924 25.086 1.00 97.25 282 GLU A C 1
ATOM 2200 O O . GLU A 1 282 ? -2.020 5.122 25.872 1.00 97.25 282 GLU A O 1
ATOM 2205 N N . ALA A 1 283 ? -3.857 6.063 25.002 1.00 97.69 283 ALA A N 1
ATOM 2206 C CA . ALA A 1 283 ? -4.791 5.318 25.854 1.00 97.69 283 ALA A CA 1
ATOM 2207 C C . ALA A 1 283 ? -4.790 3.796 25.590 1.00 97.69 283 ALA A C 1
ATOM 2209 O O . ALA A 1 283 ? -5.132 3.008 26.480 1.00 97.69 283 ALA A O 1
ATOM 2210 N N . ALA A 1 284 ? -4.424 3.367 24.378 1.00 97.94 284 ALA A N 1
ATOM 2211 C CA . ALA A 1 284 ? -4.239 1.958 24.044 1.00 97.94 284 ALA A CA 1
ATOM 2212 C C . ALA A 1 284 ? -2.892 1.430 24.576 1.00 97.94 284 ALA A C 1
ATOM 2214 O O . ALA A 1 284 ? -2.855 0.366 25.203 1.00 97.94 284 ALA A O 1
ATOM 2215 N N . ASP A 1 285 ? -1.811 2.202 24.424 1.00 97.75 285 ASP A N 1
ATOM 2216 C CA . ASP A 1 285 ? -0.477 1.904 24.962 1.00 97.75 285 ASP A CA 1
ATOM 2217 C C . ASP A 1 285 ? -0.505 1.727 26.493 1.00 97.75 285 ASP A C 1
ATOM 2219 O O . ASP A 1 285 ? 0.086 0.774 27.008 1.00 97.75 285 ASP A O 1
ATOM 2223 N N . GLU A 1 286 ? -1.263 2.556 27.225 1.00 97.44 286 GLU A N 1
ATOM 2224 C CA . GLU A 1 286 ? -1.492 2.410 28.677 1.00 97.44 286 GLU A CA 1
ATOM 2225 C C . GLU A 1 286 ? -2.108 1.055 29.071 1.00 97.44 286 GLU A C 1
ATOM 2227 O O . GLU A 1 286 ? -1.939 0.587 30.200 1.00 97.44 286 GLU A O 1
ATOM 2232 N N . ARG A 1 287 ? -2.799 0.390 28.138 1.00 96.69 287 ARG A N 1
ATOM 2233 C CA . ARG A 1 287 ? -3.388 -0.946 28.316 1.00 96.69 287 ARG A CA 1
ATOM 2234 C C . ARG A 1 287 ? -2.591 -2.061 27.633 1.00 96.69 287 ARG A C 1
ATOM 2236 O O . ARG A 1 287 ? -3.055 -3.198 27.604 1.00 96.69 287 ARG A O 1
ATOM 2243 N N . ASN A 1 288 ? -1.378 -1.770 27.153 1.00 97.38 288 ASN A N 1
ATOM 2244 C CA . ASN A 1 288 ? -0.516 -2.670 26.373 1.00 97.38 288 ASN A CA 1
ATOM 2245 C C . ASN A 1 288 ? -1.146 -3.124 25.038 1.00 97.38 288 ASN A C 1
ATOM 2247 O O . ASN A 1 288 ? -0.903 -4.236 24.568 1.00 97.38 288 ASN A O 1
ATOM 2251 N N . ILE A 1 289 ? -1.966 -2.264 24.429 1.00 98.00 289 ILE A N 1
ATOM 2252 C CA . ILE A 1 289 ? -2.627 -2.488 23.142 1.00 98.00 289 ILE A CA 1
ATOM 2253 C C . ILE A 1 289 ? -1.929 -1.635 22.079 1.00 98.00 289 ILE A C 1
ATOM 2255 O O . ILE A 1 289 ? -2.161 -0.436 21.976 1.00 98.00 289 ILE A O 1
ATOM 2259 N N . TYR A 1 290 ? -1.113 -2.266 21.237 1.00 96.81 290 TYR A N 1
ATOM 2260 C CA . TYR A 1 290 ? -0.364 -1.562 20.194 1.00 96.81 290 TYR A CA 1
ATOM 2261 C C . TYR A 1 290 ? -1.172 -1.451 18.895 1.00 96.81 290 TYR A C 1
ATOM 2263 O O . TYR A 1 290 ? -1.298 -2.409 18.128 1.00 96.81 290 TYR A O 1
ATOM 2271 N N . ILE A 1 291 ? -1.704 -0.258 18.640 1.00 96.69 291 ILE A N 1
ATOM 2272 C CA . ILE A 1 291 ? -2.342 0.137 17.376 1.00 96.69 291 ILE A CA 1
ATOM 2273 C C . ILE A 1 291 ? -1.392 0.995 16.531 1.00 96.69 291 ILE A C 1
ATOM 2275 O O . ILE A 1 291 ? -0.258 1.255 16.917 1.00 96.69 291 ILE A O 1
ATOM 2279 N N . ARG A 1 292 ? -1.827 1.398 15.332 1.00 95.44 292 ARG A N 1
ATOM 2280 C CA . ARG A 1 292 ? -1.129 2.411 14.532 1.00 95.44 292 ARG A CA 1
ATOM 2281 C C . ARG A 1 292 ? -2.039 3.609 14.318 1.00 95.44 292 ARG A C 1
ATOM 2283 O O . ARG A 1 292 ? -3.141 3.423 13.803 1.00 95.44 292 ARG A O 1
ATOM 2290 N N . SER A 1 293 ? -1.565 4.810 14.620 1.00 94.44 293 SER A N 1
ATOM 2291 C CA . SER A 1 293 ? -2.288 6.054 14.337 1.00 94.44 293 SER A CA 1
ATOM 2292 C C . SER A 1 293 ? -1.712 6.845 13.139 1.00 94.44 293 SER A C 1
ATOM 2294 O O . SER A 1 293 ? -0.797 6.391 12.435 1.00 94.44 293 SER A O 1
ATOM 2296 N N . GLY A 1 294 ? -2.260 8.041 12.888 1.00 93.00 294 GLY A N 1
ATOM 2297 C CA . GLY A 1 294 ? -1.657 9.064 12.031 1.00 93.00 294 GLY A CA 1
ATOM 2298 C C . GLY A 1 294 ? -2.258 9.218 10.635 1.00 93.00 294 GLY A C 1
ATOM 2299 O O . GLY A 1 294 ? -3.252 8.595 10.262 1.00 93.00 294 GLY A O 1
ATOM 2300 N N . SER A 1 295 ? -1.613 10.058 9.818 1.00 84.19 295 SER A N 1
ATOM 2301 C CA . SER A 1 295 ? -2.010 10.325 8.424 1.00 84.19 295 SER A CA 1
ATOM 2302 C C . SER A 1 295 ? -1.758 9.150 7.462 1.00 84.19 295 SER A C 1
ATOM 2304 O O . SER A 1 295 ? -2.059 9.255 6.274 1.00 84.19 295 SER A O 1
ATOM 2306 N N . LEU A 1 296 ? -1.210 8.033 7.962 1.00 88.00 296 LEU A N 1
ATOM 2307 C CA . LEU A 1 296 ? -0.830 6.829 7.214 1.00 88.00 296 LEU A CA 1
ATOM 2308 C C . LEU A 1 29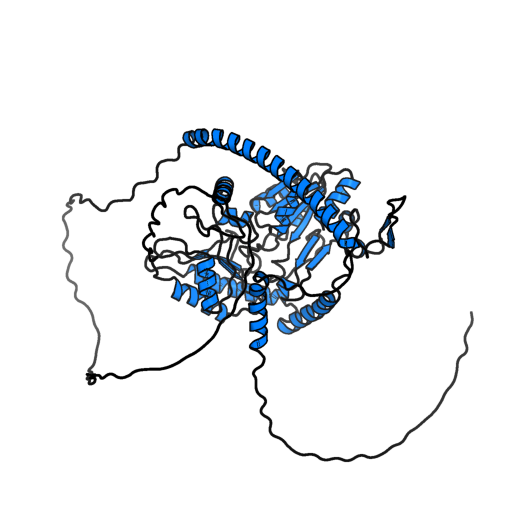6 ? 0.001 7.134 5.945 1.00 88.00 296 LEU A C 1
ATOM 2310 O O . LEU A 1 296 ? 0.612 8.192 5.804 1.00 88.00 296 LEU A O 1
ATOM 2314 N N . CYS A 1 297 ? 0.127 6.157 5.045 1.00 90.62 297 CYS A N 1
ATOM 2315 C CA . CYS A 1 297 ? 0.962 6.266 3.844 1.00 90.62 297 CYS A CA 1
ATOM 2316 C C . CYS A 1 297 ? 0.176 5.973 2.556 1.00 90.62 297 CYS A C 1
ATOM 2318 O O . CYS A 1 297 ? 0.756 5.539 1.566 1.00 90.62 297 CYS A O 1
ATOM 2320 N N . ASN A 1 298 ? -1.138 6.221 2.560 1.00 94.75 298 ASN A N 1
ATOM 2321 C CA . ASN A 1 298 ? -2.053 6.004 1.433 1.00 94.75 298 ASN A CA 1
ATOM 2322 C C . ASN A 1 298 ? -2.806 7.316 1.141 1.00 94.75 298 ASN A C 1
ATOM 2324 O O . ASN A 1 298 ? -3.989 7.427 1.463 1.00 94.75 298 ASN A O 1
ATOM 2328 N N . PRO A 1 299 ? -2.131 8.351 0.603 1.00 93.12 299 PRO A N 1
ATOM 2329 C CA . PRO A 1 299 ? -2.643 9.722 0.621 1.00 93.12 299 PRO A CA 1
ATOM 2330 C C . PRO A 1 299 ? -3.937 9.910 -0.183 1.00 93.12 299 PRO A C 1
ATOM 2332 O O . PRO A 1 299 ? -4.780 10.700 0.226 1.00 93.12 299 PRO A O 1
ATOM 2335 N N . GLY A 1 300 ? -4.128 9.175 -1.286 1.00 92.94 300 GLY A N 1
ATOM 2336 C CA . GLY A 1 300 ? -5.374 9.221 -2.062 1.00 92.94 300 GLY A CA 1
ATOM 2337 C C . GLY A 1 300 ? -6.557 8.607 -1.310 1.00 92.94 300 GLY A C 1
ATOM 2338 O O . GLY A 1 300 ? -7.626 9.210 -1.256 1.00 92.94 300 GLY A O 1
ATOM 2339 N N . GLY A 1 301 ? -6.349 7.458 -0.658 1.00 91.62 301 GLY A N 1
ATOM 2340 C CA . GLY A 1 301 ? -7.327 6.863 0.257 1.00 91.62 301 GLY A CA 1
ATOM 2341 C C . GLY A 1 301 ? -7.686 7.814 1.400 1.00 91.62 301 GLY A C 1
ATOM 2342 O O . GLY A 1 301 ? -8.851 8.162 1.558 1.00 91.62 301 GLY A O 1
ATOM 2343 N N . MET A 1 302 ? -6.689 8.314 2.135 1.00 92.81 302 MET A N 1
ATOM 2344 C CA . MET A 1 302 ? -6.894 9.234 3.264 1.00 92.81 302 MET A CA 1
ATOM 2345 C C . MET A 1 302 ? -7.671 10.491 2.861 1.00 92.81 302 MET A C 1
ATOM 2347 O O . MET A 1 302 ? -8.631 10.848 3.533 1.00 92.81 302 MET A O 1
ATOM 2351 N N . ALA A 1 303 ? -7.312 11.116 1.735 1.00 93.62 303 ALA A N 1
ATOM 2352 C CA . ALA A 1 303 ? -8.043 12.254 1.181 1.00 93.62 303 ALA A CA 1
ATOM 2353 C C . ALA A 1 303 ? -9.520 11.935 0.900 1.00 93.62 303 ALA A C 1
ATOM 2355 O O . ALA A 1 303 ? -10.391 12.748 1.195 1.00 93.62 303 ALA A O 1
ATOM 2356 N N . THR A 1 304 ? -9.786 10.747 0.351 1.00 93.81 304 THR A N 1
ATOM 2357 C CA . THR A 1 304 ? -11.132 10.292 -0.023 1.00 93.81 304 THR A CA 1
ATOM 2358 C C . THR A 1 304 ? -11.986 10.016 1.217 1.00 93.81 304 THR A C 1
ATOM 2360 O O . THR A 1 304 ? -13.049 10.607 1.372 1.00 93.81 304 THR A O 1
ATOM 2363 N N . TYR A 1 305 ? -11.514 9.161 2.130 1.00 94.12 305 TYR A N 1
ATOM 2364 C CA . TYR A 1 305 ? -12.300 8.707 3.284 1.00 94.12 305 TYR A CA 1
ATOM 2365 C C . TYR A 1 305 ? -12.471 9.769 4.381 1.00 94.12 305 TYR A C 1
ATOM 2367 O O . TYR A 1 305 ? -13.462 9.732 5.106 1.00 94.12 305 TYR A O 1
ATOM 2375 N N . LEU A 1 306 ? -11.525 10.708 4.505 1.00 94.00 306 LEU A N 1
ATOM 2376 C CA . LEU A 1 306 ? -11.600 11.836 5.445 1.00 94.00 306 LEU A CA 1
ATOM 2377 C C . LEU A 1 306 ? -12.147 13.124 4.797 1.00 94.00 306 LEU A C 1
ATOM 2379 O O . LEU A 1 306 ? -12.108 14.183 5.422 1.00 94.00 306 LEU A O 1
ATOM 2383 N N . GLU A 1 307 ? -12.638 13.047 3.554 1.00 94.44 307 GLU A N 1
ATOM 2384 C CA . GLU A 1 307 ? -13.282 14.153 2.826 1.00 94.44 307 GLU A CA 1
ATOM 2385 C C . GLU A 1 307 ? -12.408 15.420 2.699 1.00 94.44 307 GLU A C 1
ATOM 2387 O O . GLU A 1 307 ? -12.903 16.549 2.756 1.00 94.44 307 GLU A O 1
ATOM 2392 N N . TRP A 1 308 ? -11.093 15.264 2.526 1.00 94.12 308 TRP A N 1
ATOM 2393 C CA . TRP A 1 308 ? -10.169 16.390 2.357 1.00 94.12 308 TRP A CA 1
ATOM 2394 C C . TRP A 1 308 ? -10.011 16.777 0.888 1.00 94.12 308 TRP A C 1
ATOM 2396 O O . TRP A 1 308 ? -9.499 16.008 0.072 1.00 94.12 308 TRP A O 1
ATOM 2406 N N . SER A 1 309 ? -10.348 18.022 0.555 1.00 93.94 309 SER A N 1
ATOM 2407 C CA . SER A 1 309 ? -10.028 18.599 -0.750 1.00 93.94 309 SER A CA 1
ATOM 2408 C C . SER A 1 309 ? -8.546 19.010 -0.855 1.00 93.94 309 SER A C 1
ATOM 2410 O O . SER A 1 309 ? -7.899 19.343 0.147 1.00 93.94 309 SER A O 1
ATOM 2412 N N . PRO A 1 310 ? -7.982 19.098 -2.077 1.00 93.50 310 PRO A N 1
ATOM 2413 C CA . PRO A 1 310 ? -6.622 19.601 -2.284 1.00 93.50 310 PRO A CA 1
ATOM 2414 C C . PRO A 1 310 ? -6.404 21.051 -1.822 1.00 93.50 310 PRO A C 1
ATOM 2416 O O . PRO A 1 310 ? -5.261 21.450 -1.598 1.00 93.50 310 PRO A O 1
ATOM 2419 N N . ALA A 1 311 ? -7.469 21.854 -1.717 1.00 94.00 311 ALA A N 1
ATOM 2420 C CA . ALA A 1 311 ? -7.401 23.222 -1.206 1.00 94.00 311 ALA A CA 1
ATOM 2421 C C . ALA A 1 311 ? -7.274 23.229 0.325 1.00 94.00 311 ALA A C 1
ATOM 2423 O O . ALA A 1 311 ? -6.372 23.876 0.856 1.00 94.00 311 ALA A O 1
ATOM 2424 N N . GLU A 1 312 ? -8.103 22.445 1.021 1.00 93.50 312 GLU A N 1
ATOM 2425 C CA . GLU A 1 312 ? -8.040 22.295 2.479 1.00 93.50 312 GLU A CA 1
ATOM 2426 C C . GLU A 1 312 ? -6.692 21.719 2.930 1.00 93.50 312 GLU A C 1
ATOM 2428 O O . GLU A 1 312 ? -6.094 22.255 3.857 1.00 93.50 312 GLU A O 1
ATOM 2433 N N . MET A 1 313 ? -6.138 20.710 2.243 1.00 91.69 313 MET A N 1
ATOM 2434 C CA . MET A 1 313 ? -4.809 20.169 2.586 1.00 91.69 313 MET A CA 1
ATOM 2435 C C . MET A 1 313 ? -3.692 21.218 2.468 1.00 91.69 313 MET A C 1
ATOM 2437 O O . MET A 1 313 ? -2.780 21.259 3.295 1.00 91.69 313 MET A O 1
ATOM 2441 N N . LYS A 1 314 ? -3.750 22.084 1.446 1.00 93.38 314 LYS A N 1
ATOM 2442 C CA . LYS A 1 314 ? -2.786 23.184 1.275 1.00 93.38 314 LYS A CA 1
ATOM 2443 C C . LYS A 1 314 ? -2.961 24.253 2.349 1.00 93.38 314 LYS A C 1
ATOM 2445 O O . LYS A 1 314 ? -1.961 24.758 2.851 1.00 93.38 314 LYS A O 1
ATOM 2450 N N . ALA A 1 315 ? -4.201 24.567 2.725 1.00 91.75 315 ALA A N 1
ATOM 2451 C CA . ALA A 1 315 ? -4.498 25.482 3.823 1.00 91.75 315 ALA A CA 1
ATOM 2452 C C . ALA A 1 315 ? -4.013 24.920 5.171 1.00 91.75 315 ALA A C 1
ATOM 2454 O O . ALA A 1 315 ? -3.353 25.632 5.921 1.00 91.75 315 ALA A O 1
ATOM 2455 N N . ALA A 1 316 ? -4.231 23.628 5.439 1.00 89.81 316 ALA A N 1
ATOM 2456 C CA . ALA A 1 316 ? -3.709 22.940 6.616 1.00 89.81 316 ALA A CA 1
ATOM 2457 C C . ALA A 1 316 ? -2.172 22.985 6.669 1.00 89.81 316 ALA A C 1
ATOM 2459 O O . ALA A 1 316 ? -1.595 23.334 7.699 1.00 89.81 316 ALA A O 1
ATOM 2460 N N . TYR A 1 317 ? -1.497 22.714 5.546 1.00 91.81 317 TYR A N 1
ATOM 2461 C CA . TYR A 1 317 ? -0.042 22.858 5.440 1.00 91.81 317 TYR A CA 1
ATOM 2462 C C . TYR A 1 317 ? 0.423 24.304 5.692 1.00 91.81 317 TYR A C 1
ATOM 2464 O O . TYR A 1 317 ? 1.397 24.517 6.419 1.00 91.81 317 TYR A O 1
ATOM 2472 N N . ALA A 1 318 ? -0.266 25.305 5.137 1.00 91.69 318 ALA A N 1
ATOM 2473 C CA . ALA A 1 318 ? 0.039 26.717 5.382 1.00 91.69 318 ALA A CA 1
ATOM 2474 C C . ALA A 1 318 ? -0.158 27.105 6.861 1.00 91.69 318 ALA A C 1
ATOM 2476 O O . ALA A 1 318 ? 0.661 27.835 7.410 1.00 91.69 318 ALA A O 1
ATOM 2477 N N . ALA A 1 319 ? -1.164 26.533 7.528 1.00 89.25 319 ALA A N 1
ATOM 2478 C CA . ALA A 1 319 ? -1.415 26.662 8.965 1.00 89.25 319 ALA A CA 1
ATOM 2479 C C . ALA A 1 319 ? -0.461 25.831 9.858 1.00 89.25 319 ALA A C 1
ATOM 2481 O O . ALA A 1 319 ? -0.651 25.765 11.068 1.00 89.25 319 ALA A O 1
ATOM 2482 N N . GLY A 1 320 ? 0.567 25.193 9.284 1.00 88.94 320 GLY A N 1
ATOM 2483 C CA . GLY A 1 320 ? 1.627 24.503 10.027 1.00 88.94 320 GLY A CA 1
ATOM 2484 C C . GLY A 1 320 ? 1.474 22.985 10.170 1.00 88.94 320 GLY A C 1
ATOM 2485 O O . GLY A 1 320 ? 2.416 22.343 10.634 1.00 88.94 320 GLY A O 1
ATOM 2486 N N . HIS A 1 321 ? 0.372 22.374 9.716 1.00 87.38 321 HIS A N 1
ATOM 2487 C CA . HIS A 1 321 ? 0.202 20.916 9.774 1.00 87.38 321 HIS A CA 1
ATOM 2488 C C . HIS A 1 321 ? 1.287 20.193 8.954 1.00 87.38 321 HIS A C 1
ATOM 2490 O O . HIS A 1 321 ? 1.564 20.547 7.802 1.00 87.38 321 HIS A O 1
ATOM 2496 N N . ARG A 1 322 ? 1.901 19.151 9.524 1.00 88.38 322 ARG A N 1
ATOM 2497 C CA . ARG A 1 322 ? 2.879 18.277 8.852 1.00 88.38 322 ARG A CA 1
ATOM 2498 C C . ARG A 1 322 ? 2.607 16.825 9.236 1.00 88.38 322 ARG A C 1
ATOM 2500 O O . ARG A 1 322 ? 2.296 16.558 10.387 1.00 88.38 322 ARG A O 1
ATOM 2507 N N . CYS A 1 323 ? 2.877 15.867 8.348 1.00 82.50 323 CYS A N 1
ATOM 2508 C CA . CYS A 1 323 ? 2.818 14.441 8.714 1.00 82.50 323 CYS A CA 1
ATOM 2509 C C . CYS A 1 323 ? 3.807 14.054 9.834 1.00 82.50 323 CYS A C 1
ATOM 2511 O O . CYS A 1 323 ? 3.631 13.029 10.477 1.00 82.50 323 CYS A O 1
ATOM 2513 N N . SER A 1 324 ? 4.848 14.862 10.064 1.00 83.12 324 SER A N 1
ATOM 2514 C CA . SER A 1 324 ? 5.826 14.696 11.149 1.00 83.12 324 SER A CA 1
ATOM 2515 C C . SER A 1 324 ? 5.478 15.447 12.442 1.00 83.12 324 SER A C 1
ATOM 2517 O O . SER A 1 324 ? 6.237 15.360 13.402 1.00 83.12 324 SER A O 1
ATOM 2519 N N . ASN A 1 325 ? 4.417 16.259 12.431 1.00 83.69 325 ASN A N 1
ATOM 2520 C CA . ASN A 1 325 ? 3.910 17.034 13.565 1.00 83.69 325 ASN A CA 1
ATOM 2521 C C . ASN A 1 325 ? 2.435 17.388 13.277 1.00 83.69 325 ASN A C 1
ATOM 2523 O O . ASN A 1 325 ? 2.152 18.493 12.790 1.00 83.69 325 ASN A O 1
ATOM 2527 N N . PRO A 1 326 ? 1.514 16.421 13.425 1.00 84.88 326 PRO A N 1
ATOM 2528 C CA . PRO A 1 326 ? 0.167 16.556 12.901 1.00 84.88 326 PRO A CA 1
ATOM 2529 C C . PRO A 1 326 ? -0.747 17.304 13.873 1.00 84.88 326 PRO A C 1
ATOM 2531 O O . PRO A 1 326 ? -0.997 16.870 14.990 1.00 84.88 326 PRO A O 1
ATOM 2534 N N . THR A 1 327 ? -1.365 18.389 13.414 1.00 88.62 327 THR A N 1
ATOM 2535 C CA . THR A 1 327 ? -2.605 18.870 14.040 1.00 88.62 327 THR A CA 1
ATOM 2536 C C . THR A 1 327 ? -3.689 17.825 13.777 1.00 88.62 327 THR A C 1
ATOM 2538 O O . THR A 1 327 ? -4.092 17.659 12.626 1.00 88.62 327 THR A O 1
ATOM 2541 N N . GLN A 1 328 ? -4.105 17.077 14.802 1.00 90.50 328 GLN A N 1
ATOM 2542 C CA . GLN A 1 328 ? -4.894 15.845 14.638 1.00 90.50 328 GLN A CA 1
ATOM 2543 C C . GLN A 1 328 ? -6.325 16.080 14.121 1.00 90.50 328 GLN A C 1
ATOM 2545 O O . GLN A 1 328 ? -6.858 15.259 13.373 1.00 90.50 328 GLN A O 1
ATOM 2550 N N . ILE A 1 329 ? -6.931 17.213 14.488 1.00 91.06 329 ILE A N 1
ATOM 2551 C CA . ILE A 1 329 ? -8.266 17.644 14.055 1.00 91.06 329 ILE A CA 1
ATOM 2552 C C . ILE A 1 329 ? -8.157 19.084 13.556 1.00 91.06 329 ILE A C 1
ATOM 2554 O O . ILE A 1 329 ? -7.587 19.942 14.228 1.00 91.06 329 ILE A O 1
ATOM 2558 N N . MET A 1 330 ? -8.693 19.359 12.370 1.00 87.44 330 MET A N 1
ATOM 2559 C CA . MET A 1 330 ? -8.665 20.674 11.732 1.00 87.44 330 MET A CA 1
ATOM 2560 C C . MET A 1 330 ? -10.005 20.927 11.043 1.00 87.44 330 MET A C 1
ATOM 2562 O O . MET A 1 330 ? -10.456 20.104 10.254 1.00 87.44 330 MET A O 1
ATOM 2566 N N . LEU A 1 331 ? -10.648 22.063 11.339 1.00 84.06 331 LEU A N 1
ATOM 2567 C CA . LEU A 1 331 ? -11.974 22.419 10.800 1.00 84.06 331 LEU A CA 1
ATOM 2568 C C . LEU A 1 331 ? -13.039 21.315 11.019 1.00 84.06 331 LEU A C 1
ATOM 2570 O O . LEU A 1 331 ? -13.879 21.070 10.161 1.00 84.06 331 LEU A O 1
ATOM 2574 N N . GLY A 1 332 ? -12.967 20.606 12.153 1.00 84.88 332 GLY A N 1
ATOM 2575 C CA . GLY A 1 332 ? -13.846 19.473 12.480 1.00 84.88 332 GLY A CA 1
ATOM 2576 C C . GLY A 1 332 ? -13.511 18.152 11.771 1.00 84.88 332 GLY A C 1
ATOM 2577 O O . GLY A 1 332 ? -14.055 17.116 12.145 1.00 84.88 332 GLY A O 1
ATOM 2578 N N . LYS A 1 333 ? -12.591 18.145 10.798 1.00 90.56 333 LYS A N 1
ATOM 2579 C CA . LYS A 1 333 ? -12.121 16.934 10.111 1.00 90.56 333 LYS A CA 1
ATOM 2580 C C . LYS A 1 333 ? -10.877 16.374 10.797 1.00 90.56 333 LYS A C 1
ATOM 2582 O O . LYS A 1 333 ? -9.948 17.117 11.119 1.00 90.56 333 LYS A O 1
ATOM 2587 N N . ALA A 1 334 ? -10.822 15.057 10.980 1.00 93.06 334 ALA A N 1
ATOM 2588 C CA . ALA A 1 334 ? -9.589 14.388 11.384 1.00 93.06 334 ALA A CA 1
ATOM 2589 C C . ALA A 1 334 ? -8.550 14.468 10.249 1.00 93.06 334 ALA A C 1
ATOM 2591 O O . ALA A 1 334 ? -8.905 14.392 9.073 1.00 93.06 334 ALA A O 1
ATOM 2592 N N . THR A 1 335 ? -7.267 14.609 10.585 1.00 92.56 335 THR A N 1
ATOM 2593 C CA . THR A 1 335 ? -6.145 14.596 9.618 1.00 92.56 335 THR A CA 1
ATOM 2594 C C . THR A 1 335 ? -5.451 13.231 9.524 1.00 92.56 335 THR A C 1
ATOM 2596 O O . THR A 1 335 ? -4.537 13.030 8.722 1.00 92.56 335 THR A O 1
ATOM 2599 N N . GLY A 1 336 ? -5.898 12.280 10.341 1.00 94.31 336 GLY A N 1
ATOM 2600 C CA . GLY A 1 336 ? -5.377 10.927 10.458 1.00 94.31 336 GLY A CA 1
ATOM 2601 C C . GLY A 1 336 ? -6.418 9.982 11.051 1.00 94.31 336 GLY A C 1
ATOM 2602 O O . GLY A 1 336 ? -7.482 10.415 11.499 1.00 94.31 336 GLY A O 1
ATOM 2603 N N . VAL A 1 337 ? -6.109 8.689 11.054 1.00 96.50 337 VAL A N 1
ATOM 2604 C CA . VAL A 1 337 ? -6.990 7.623 11.555 1.00 96.50 337 VAL A CA 1
ATOM 2605 C C . VAL A 1 337 ? -6.263 6.749 12.565 1.00 96.50 337 VAL A C 1
ATOM 2607 O O . VAL A 1 337 ? -5.039 6.632 12.538 1.00 96.50 337 VAL A O 1
ATOM 2610 N N . VAL A 1 338 ? -7.034 6.077 13.410 1.00 97.75 338 VAL A N 1
ATOM 2611 C CA . VAL A 1 338 ? -6.592 4.880 14.124 1.00 97.75 338 VAL A CA 1
ATOM 2612 C C . VAL A 1 338 ? -6.741 3.685 13.187 1.00 97.75 338 VAL A C 1
ATOM 2614 O O . VAL A 1 338 ? -7.715 3.578 12.440 1.00 97.75 338 VAL A O 1
ATOM 2617 N N . ARG A 1 339 ? -5.770 2.773 13.206 1.00 97.50 339 ARG A N 1
ATOM 2618 C CA . ARG A 1 339 ? -5.755 1.579 12.366 1.00 97.50 339 ARG A CA 1
ATOM 2619 C C . ARG A 1 339 ? -5.413 0.338 13.186 1.00 97.50 339 ARG A C 1
ATOM 2621 O O . ARG A 1 339 ? -4.248 0.096 13.508 1.00 97.50 339 ARG A O 1
ATOM 2628 N N . ALA A 1 340 ? -6.423 -0.486 13.451 1.00 98.00 340 ALA A N 1
ATOM 2629 C CA . ALA A 1 340 ? -6.230 -1.842 13.954 1.00 98.00 340 ALA A CA 1
ATOM 2630 C C . ALA A 1 340 ? -5.776 -2.761 12.804 1.00 98.00 340 ALA A C 1
ATOM 2632 O O . ALA A 1 340 ? -6.179 -2.586 11.650 1.00 98.00 340 ALA A O 1
ATOM 2633 N N . SER A 1 341 ? -4.889 -3.718 13.076 1.00 96.81 341 SER A N 1
ATOM 2634 C CA . SER A 1 341 ? -4.339 -4.626 12.058 1.00 96.81 341 SER A CA 1
ATOM 2635 C C . SER A 1 341 ? -4.021 -5.977 12.689 1.00 96.81 341 SER A C 1
ATOM 2637 O O . SER A 1 341 ? -3.069 -6.078 13.456 1.00 96.81 341 SER A O 1
ATOM 2639 N N . LEU A 1 342 ? -4.819 -7.002 12.384 1.00 97.56 342 LEU A N 1
ATOM 2640 C CA . LEU A 1 342 ? -4.693 -8.323 13.011 1.00 97.56 342 LEU A CA 1
ATOM 2641 C C . LEU A 1 342 ? -3.830 -9.251 12.145 1.00 97.56 342 LEU A C 1
ATOM 2643 O O . LEU A 1 342 ? -4.024 -9.331 10.931 1.00 97.56 342 LEU A O 1
ATOM 2647 N N . GLY A 1 343 ? -2.873 -9.942 12.761 1.00 95.62 343 GLY A N 1
ATOM 2648 C CA . GLY A 1 343 ? -1.918 -10.823 12.085 1.00 95.62 343 GLY A CA 1
ATOM 2649 C C . GLY A 1 343 ? -2.167 -12.305 12.361 1.00 95.62 343 GLY A C 1
ATOM 2650 O O . GLY A 1 343 ? -3.090 -12.673 13.082 1.00 95.62 343 GLY A O 1
ATOM 2651 N N . ALA A 1 344 ? -1.300 -13.164 11.821 1.00 95.31 344 ALA A N 1
ATOM 2652 C CA . ALA A 1 344 ? -1.369 -14.614 12.019 1.00 95.31 344 ALA A CA 1
ATOM 2653 C C . ALA A 1 344 ? -1.319 -15.038 13.503 1.00 95.31 344 ALA A C 1
ATOM 2655 O O . ALA A 1 344 ? -1.973 -16.003 13.883 1.00 95.31 344 ALA A O 1
ATOM 2656 N N . MET A 1 345 ? -0.591 -14.288 14.343 1.00 94.94 345 MET A N 1
ATOM 2657 C CA . MET A 1 345 ? -0.505 -14.522 15.791 1.00 94.94 345 MET A CA 1
ATOM 2658 C C . MET A 1 345 ? -1.656 -13.916 16.612 1.00 94.94 345 MET A C 1
ATOM 2660 O O . MET A 1 345 ? -1.720 -14.162 17.813 1.00 94.94 345 MET A O 1
ATOM 2664 N N . SER A 1 346 ? -2.520 -13.088 16.014 1.00 97.38 346 SER A N 1
ATOM 2665 C CA . SER A 1 346 ? -3.640 -12.470 16.734 1.00 97.38 346 SER A CA 1
ATOM 2666 C C . SER A 1 346 ? -4.705 -13.512 17.068 1.00 97.38 346 SER A C 1
ATOM 2668 O O . SER A 1 346 ? -4.908 -14.473 16.327 1.00 97.38 346 SER A O 1
ATOM 2670 N N . THR A 1 347 ? -5.421 -13.302 18.165 1.00 98.00 347 THR A N 1
ATOM 2671 C CA . THR A 1 347 ? -6.434 -14.218 18.694 1.00 98.00 347 THR A CA 1
ATOM 2672 C C . THR A 1 347 ? -7.794 -13.533 18.837 1.00 98.00 347 THR A C 1
ATOM 2674 O O . THR A 1 347 ? -7.906 -12.306 18.822 1.00 98.00 347 THR A O 1
ATOM 2677 N N . ALA A 1 348 ? -8.851 -14.325 19.035 1.00 98.38 348 ALA A N 1
ATOM 2678 C CA . ALA A 1 348 ? -10.163 -13.785 19.393 1.00 98.38 348 ALA A CA 1
ATOM 2679 C C . ALA A 1 348 ? -10.129 -13.042 20.744 1.00 98.38 348 ALA A C 1
ATOM 2681 O O . ALA A 1 348 ? -10.842 -12.056 20.912 1.00 98.38 348 ALA A O 1
ATOM 2682 N N . ALA A 1 349 ? -9.268 -13.455 21.683 1.00 98.56 349 ALA A N 1
ATOM 2683 C CA . ALA A 1 349 ? -9.091 -12.761 22.957 1.00 98.56 349 ALA A CA 1
ATOM 2684 C C . ALA A 1 349 ? -8.521 -11.346 22.762 1.00 98.56 349 ALA A C 1
ATOM 2686 O O . ALA A 1 349 ? -9.007 -10.414 23.397 1.00 98.56 349 ALA A O 1
ATOM 2687 N N . ASP A 1 350 ? -7.577 -11.153 21.835 1.00 98.50 350 ASP A N 1
ATOM 2688 C CA . ASP A 1 350 ? -7.046 -9.821 21.504 1.00 98.50 350 ASP A CA 1
ATOM 2689 C C . ASP A 1 350 ? -8.140 -8.902 20.942 1.00 98.50 350 ASP A C 1
ATOM 2691 O O . ASP A 1 350 ? -8.234 -7.738 21.329 1.00 98.50 350 ASP A O 1
ATOM 2695 N N . VAL A 1 351 ? -9.023 -9.440 20.088 1.00 98.69 351 VAL A N 1
ATOM 2696 C CA . VAL A 1 351 ? -10.192 -8.711 19.567 1.00 98.69 351 VAL A CA 1
ATOM 2697 C C . VAL A 1 351 ? -11.150 -8.320 20.697 1.00 98.69 351 VAL A C 1
ATOM 2699 O O . VAL A 1 351 ? -11.556 -7.162 20.770 1.00 98.69 351 VAL A O 1
ATOM 2702 N N . GLN A 1 352 ? -11.483 -9.240 21.608 1.00 98.56 352 GLN A N 1
ATOM 2703 C CA . GLN A 1 352 ? -12.367 -8.938 22.743 1.00 98.56 352 GLN A CA 1
ATOM 2704 C C . GLN A 1 352 ? -11.745 -7.917 23.708 1.00 98.56 352 GLN A C 1
ATOM 2706 O O . GLN A 1 352 ? -12.425 -6.986 24.137 1.00 98.56 352 GLN A O 1
ATOM 2711 N N . ASN A 1 353 ? -10.447 -8.034 23.999 1.00 98.44 353 ASN A N 1
ATOM 2712 C CA . ASN A 1 353 ? -9.710 -7.072 24.818 1.00 98.44 353 ASN A CA 1
ATOM 2713 C C . ASN A 1 353 ? -9.707 -5.674 24.179 1.00 98.44 353 ASN A C 1
ATOM 2715 O O . ASN A 1 353 ? -9.903 -4.680 24.878 1.00 98.44 353 ASN A O 1
ATOM 2719 N N . PHE A 1 354 ? -9.559 -5.592 22.853 1.00 98.62 354 PHE A N 1
ATOM 2720 C CA . PHE A 1 354 ? -9.628 -4.332 22.114 1.00 98.62 354 PHE A CA 1
ATOM 2721 C C . PHE A 1 354 ? -11.023 -3.695 22.146 1.00 98.62 354 PHE A C 1
ATOM 2723 O O . PHE A 1 354 ? -11.156 -2.506 22.435 1.00 98.62 354 PHE A O 1
ATOM 2730 N N . LEU A 1 355 ? -12.072 -4.481 21.890 1.00 98.69 355 LEU A N 1
ATOM 2731 C CA . LEU A 1 355 ? -13.460 -4.011 21.949 1.00 98.69 355 LEU A CA 1
ATOM 2732 C C . LEU A 1 355 ? -13.817 -3.514 23.355 1.00 98.69 355 LEU A C 1
ATOM 2734 O O . LEU A 1 355 ? -14.375 -2.426 23.500 1.00 98.69 355 LEU A O 1
ATOM 2738 N N . LYS A 1 356 ? -13.415 -4.263 24.388 1.00 98.31 356 LYS A N 1
ATOM 2739 C CA . LYS A 1 356 ? -13.562 -3.877 25.794 1.00 98.31 356 LYS A CA 1
ATOM 2740 C C . LYS A 1 356 ? -12.815 -2.580 26.116 1.00 98.31 356 LYS A C 1
ATOM 2742 O O . LYS A 1 356 ? -13.368 -1.731 26.808 1.00 98.31 356 LYS A O 1
ATOM 2747 N N . PHE A 1 357 ? -11.603 -2.386 25.588 1.00 98.12 357 PHE A N 1
ATOM 2748 C CA . PHE A 1 357 ? -10.868 -1.124 25.720 1.00 98.12 357 PHE A CA 1
ATOM 2749 C C . PHE A 1 357 ? -11.658 0.063 25.156 1.00 98.12 357 PHE A C 1
ATOM 2751 O O . PHE A 1 357 ? -11.904 1.020 25.890 1.00 98.12 357 PHE A O 1
ATOM 2758 N N . ILE A 1 358 ? -12.109 -0.017 23.899 1.00 98.12 358 ILE A N 1
ATOM 2759 C CA . ILE A 1 358 ? -12.881 1.067 23.272 1.00 98.12 358 ILE A CA 1
ATOM 2760 C C . ILE A 1 358 ? -14.172 1.341 24.059 1.00 98.12 358 ILE A C 1
ATOM 2762 O O . ILE A 1 358 ? -14.516 2.500 24.301 1.00 98.12 358 ILE A O 1
ATOM 2766 N N . GLN A 1 359 ? -14.857 0.284 24.507 1.00 96.75 359 GLN A N 1
ATOM 2767 C CA . GLN A 1 359 ? -16.073 0.389 25.307 1.00 96.75 359 GLN A CA 1
ATOM 2768 C C . GLN A 1 359 ? -15.831 1.114 26.640 1.00 96.75 359 GLN A C 1
ATOM 2770 O O . GLN A 1 359 ? -16.510 2.092 26.932 1.00 96.75 359 GLN A O 1
ATOM 2775 N N . GLU A 1 360 ? -14.861 0.674 27.443 1.00 95.69 360 GLU A N 1
ATOM 2776 C CA . GLU A 1 360 ? -14.598 1.237 28.775 1.00 95.69 360 GLU A CA 1
ATOM 2777 C C . GLU A 1 360 ? -14.055 2.672 28.743 1.00 95.69 360 GLU A C 1
ATOM 2779 O O . GLU A 1 360 ? -14.329 3.455 29.659 1.00 95.69 360 GLU A O 1
ATOM 2784 N N . VAL A 1 361 ? -13.259 3.018 27.725 1.00 95.62 361 VAL A N 1
ATOM 2785 C CA . VAL A 1 361 ? -12.649 4.351 27.626 1.00 95.62 361 VAL A CA 1
ATOM 2786 C C . VAL A 1 361 ? -13.619 5.365 27.033 1.00 95.62 361 VAL A C 1
ATOM 2788 O O . VAL A 1 361 ? -13.723 6.457 27.587 1.00 95.62 361 VAL A O 1
ATOM 2791 N N . TYR A 1 362 ? -14.353 5.021 25.967 1.00 95.62 362 TYR A N 1
ATOM 2792 C CA . TYR A 1 362 ? -15.068 6.014 25.156 1.00 95.62 362 TYR A CA 1
ATOM 2793 C C . TYR A 1 362 ? -16.600 5.950 25.228 1.00 95.62 362 TYR A C 1
ATOM 2795 O O . TYR A 1 362 ? -17.233 6.991 25.050 1.00 95.62 362 TYR A O 1
ATOM 2803 N N . VAL A 1 363 ? -17.233 4.806 25.530 1.00 91.75 363 VAL A N 1
ATOM 2804 C CA . VAL A 1 363 ? -18.710 4.751 25.619 1.00 91.75 363 VAL A CA 1
ATOM 2805 C C . VAL A 1 363 ? -19.207 5.598 26.791 1.00 91.75 363 VAL A C 1
ATOM 2807 O O . VAL A 1 363 ? -18.726 5.492 27.919 1.00 91.75 363 VAL A O 1
ATOM 2810 N N . GLY A 1 364 ? -20.201 6.448 26.522 1.00 75.00 364 GLY A N 1
ATOM 2811 C CA . GLY A 1 364 ? -20.840 7.277 27.546 1.00 75.00 364 GLY A CA 1
ATOM 2812 C C . GLY A 1 364 ? -19.972 8.433 28.051 1.00 75.00 364 GLY A C 1
ATOM 2813 O O . GLY A 1 364 ? -20.346 9.089 29.024 1.00 75.00 364 GLY A O 1
ATOM 2814 N N . LYS A 1 365 ? -18.829 8.714 27.409 1.00 72.75 365 LYS A N 1
ATOM 2815 C CA . LYS A 1 365 ? -18.060 9.933 27.669 1.00 72.75 365 LYS A CA 1
ATOM 2816 C C . LYS A 1 365 ? -18.603 11.098 26.843 1.00 72.75 365 LYS A C 1
ATOM 2818 O O . LYS A 1 365 ? -18.868 10.977 25.647 1.00 72.75 365 LYS A O 1
ATOM 2823 N N . VAL A 1 366 ? -18.691 12.247 27.499 1.00 61.78 366 VAL A N 1
ATOM 2824 C CA . VAL A 1 366 ? -18.806 13.569 26.873 1.00 61.78 366 VAL A CA 1
ATOM 2825 C C . VAL A 1 366 ? -17.437 14.228 26.997 1.00 61.78 366 VAL A C 1
ATOM 2827 O O . VAL A 1 366 ? -16.744 13.990 27.994 1.00 61.78 366 VAL A O 1
ATOM 2830 N N . HIS A 1 367 ? -17.028 15.039 26.019 1.00 56.88 367 HIS A N 1
ATOM 2831 C CA . HIS A 1 367 ? -15.766 15.759 26.134 1.00 56.88 367 HIS A CA 1
ATOM 2832 C C . HIS A 1 367 ? -15.838 16.682 27.358 1.00 56.88 367 HIS A C 1
ATOM 2834 O O . HIS A 1 367 ? -16.693 17.568 27.435 1.00 56.88 367 HIS A O 1
ATOM 2840 N N . LYS A 1 368 ? -14.949 16.489 28.341 1.00 50.12 368 LYS A N 1
ATOM 2841 C CA . LYS A 1 368 ? -14.742 17.519 29.360 1.00 50.12 368 LYS A CA 1
ATOM 2842 C C . LYS A 1 368 ? -14.056 18.674 28.653 1.00 50.12 368 LYS A C 1
ATOM 2844 O O . LYS A 1 368 ? -12.839 18.650 28.499 1.00 50.12 368 LYS A O 1
ATOM 2849 N N . LEU A 1 369 ? -14.841 19.665 28.234 1.00 40.00 369 LEU A N 1
ATOM 2850 C CA . LEU A 1 369 ? -14.330 20.969 27.834 1.00 40.00 369 LEU A CA 1
ATOM 2851 C C . LEU A 1 369 ? -13.489 21.509 28.995 1.00 40.00 369 LEU A C 1
ATOM 2853 O O . LEU A 1 369 ? -14.019 22.054 29.964 1.00 40.00 369 LEU A O 1
ATOM 2857 N N . LEU A 1 370 ? -12.171 21.323 28.912 1.00 37.44 370 LEU A N 1
ATOM 2858 C CA . LEU A 1 370 ? -11.240 22.096 29.714 1.00 37.44 370 LEU A CA 1
ATOM 2859 C C . LEU A 1 370 ? -11.512 23.564 29.363 1.00 37.44 370 LEU A C 1
ATOM 2861 O O . LEU A 1 370 ? -11.553 23.883 28.169 1.00 37.44 370 LEU A O 1
ATOM 2865 N N . PR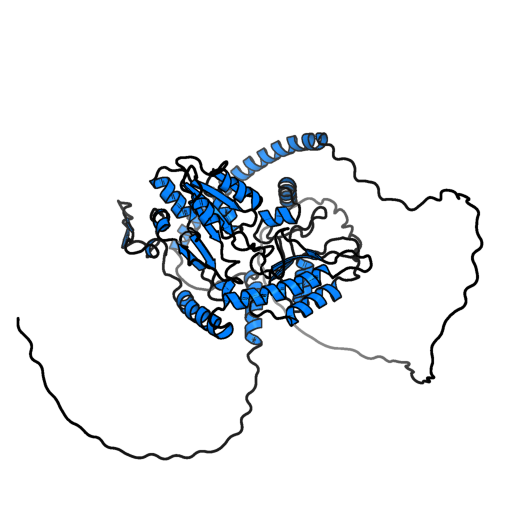O A 1 371 ? -11.752 24.448 30.350 1.00 33.47 371 PRO A N 1
ATOM 2866 C CA . PRO A 1 371 ? -11.975 25.856 30.069 1.00 33.47 371 PRO A CA 1
ATOM 2867 C C . PRO A 1 371 ? -10.828 26.367 29.209 1.00 33.47 371 PRO A C 1
ATOM 2869 O O . PRO A 1 371 ? -9.664 26.144 29.548 1.00 33.47 371 PRO A O 1
ATOM 2872 N N . ALA A 1 372 ? -11.154 27.011 28.087 1.00 33.28 372 ALA A N 1
ATOM 2873 C CA . ALA A 1 372 ? -10.140 27.561 27.206 1.00 33.28 372 ALA A CA 1
ATOM 2874 C C . ALA A 1 372 ? -9.221 28.461 28.036 1.00 33.28 372 ALA A C 1
ATOM 2876 O O . ALA A 1 372 ? -9.669 29.473 28.580 1.00 33.28 372 ALA A O 1
ATOM 2877 N N . HIS A 1 373 ? -7.946 28.083 28.152 1.00 31.52 373 HIS A N 1
ATOM 2878 C CA . HIS A 1 373 ? -6.948 28.959 28.734 1.00 31.52 373 HIS A CA 1
ATOM 2879 C C . HIS A 1 373 ? -6.841 30.179 27.823 1.00 31.52 373 HIS A C 1
ATOM 2881 O O . HIS A 1 373 ? -6.174 30.146 26.790 1.00 31.52 373 HIS A O 1
ATOM 2887 N N . THR A 1 374 ? -7.510 31.259 28.218 1.00 31.19 374 THR A N 1
ATOM 2888 C CA . THR A 1 374 ? -7.265 32.607 27.729 1.00 31.19 374 THR A CA 1
ATOM 2889 C C . THR A 1 374 ? -5.840 32.982 28.107 1.00 31.19 374 THR A C 1
ATOM 2891 O O . THR A 1 374 ? -5.587 33.617 29.127 1.00 31.19 374 THR A O 1
ATOM 2894 N N . THR A 1 375 ? -4.884 32.567 27.275 1.00 27.66 375 THR A N 1
ATOM 2895 C CA . THR A 1 375 ? -3.540 33.137 27.272 1.00 27.66 375 THR A CA 1
ATOM 2896 C C . THR A 1 375 ? -3.697 34.645 27.104 1.00 27.66 375 THR A C 1
ATOM 2898 O O . THR A 1 375 ? -4.241 35.068 26.077 1.00 27.66 375 THR A O 1
ATOM 2901 N N . PRO A 1 376 ? -3.271 35.467 28.080 1.00 31.61 376 PRO A N 1
ATOM 2902 C CA . PRO A 1 376 ? -3.320 36.908 27.923 1.00 31.61 376 PRO A CA 1
ATOM 2903 C C . PRO A 1 376 ? -2.511 37.295 26.689 1.00 31.61 376 PRO A C 1
ATOM 2905 O O . PRO A 1 376 ? -1.413 36.772 26.481 1.00 31.61 376 PRO A O 1
ATOM 2908 N N . TYR A 1 377 ? -3.041 38.212 25.879 1.00 29.50 377 TYR A N 1
ATOM 2909 C CA . TYR A 1 377 ? -2.281 38.827 24.796 1.00 29.50 377 TYR A CA 1
ATOM 2910 C C . TYR A 1 377 ? -1.049 39.512 25.402 1.00 29.50 377 TYR A C 1
ATOM 2912 O O . TYR A 1 377 ? -1.150 40.575 26.017 1.00 29.50 377 TYR A O 1
ATOM 2920 N N . GLY A 1 378 ? 0.109 38.862 25.274 1.00 32.00 378 GLY A N 1
ATOM 2921 C CA . GLY A 1 378 ? 1.377 39.372 25.773 1.00 32.00 378 GLY A CA 1
ATOM 2922 C C . GLY A 1 378 ? 1.739 40.657 25.041 1.00 32.00 378 GLY A C 1
ATOM 2923 O O . GLY A 1 378 ? 1.871 40.663 23.817 1.00 32.00 378 GLY A O 1
ATOM 2924 N N . GLN A 1 379 ? 1.879 41.744 25.795 1.00 31.17 379 GLN A N 1
ATOM 2925 C CA . GLN A 1 379 ? 2.284 43.042 25.266 1.00 31.17 379 GLN A CA 1
ATOM 2926 C C . GLN A 1 379 ? 3.642 42.935 24.561 1.00 31.17 379 GLN A C 1
ATOM 2928 O O . GLN A 1 379 ? 4.562 42.266 25.032 1.00 31.17 379 GLN A O 1
ATOM 2933 N N . THR A 1 380 ? 3.771 43.622 23.429 1.00 34.19 380 THR A N 1
ATOM 2934 C CA . THR A 1 380 ? 5.011 43.696 22.654 1.00 34.19 380 THR A CA 1
ATOM 2935 C C . THR A 1 380 ? 6.116 44.391 23.451 1.00 34.19 380 THR A C 1
ATOM 2937 O O . THR A 1 380 ? 6.021 45.592 23.706 1.00 34.19 380 THR A O 1
ATOM 2940 N N . ALA A 1 381 ? 7.189 43.666 23.774 1.00 29.70 381 ALA A N 1
ATOM 2941 C CA . ALA A 1 381 ? 8.446 44.231 24.264 1.00 29.70 381 ALA A CA 1
ATOM 2942 C C . ALA A 1 381 ? 9.533 44.125 23.167 1.00 29.70 381 ALA A C 1
ATOM 2944 O O . ALA A 1 381 ? 9.581 43.096 22.486 1.00 29.70 381 ALA A O 1
ATOM 2945 N N . PRO A 1 382 ? 10.387 45.147 22.944 1.00 29.77 382 PRO A N 1
ATOM 2946 C CA . PRO A 1 382 ? 11.342 45.139 21.833 1.00 29.77 382 PRO A CA 1
ATOM 2947 C C . PRO A 1 382 ? 12.482 44.123 21.991 1.00 29.77 382 PRO A C 1
ATOM 2949 O O . PRO A 1 382 ? 12.956 43.853 23.093 1.00 29.77 382 PRO A O 1
ATOM 2952 N N . LEU A 1 383 ? 12.961 43.610 20.856 1.00 29.92 383 LEU A N 1
ATOM 2953 C CA . LEU A 1 383 ? 14.115 42.714 20.767 1.00 29.92 383 LEU A CA 1
ATOM 2954 C C . LEU A 1 383 ? 15.435 43.475 20.970 1.00 29.92 383 LEU A C 1
ATOM 2956 O O . LEU A 1 383 ? 15.741 44.390 20.206 1.00 29.92 383 LEU A O 1
ATOM 2960 N N . SER A 1 384 ? 16.258 43.008 21.911 1.00 30.67 384 SER A N 1
ATOM 2961 C CA . SER A 1 384 ? 17.690 43.334 22.000 1.00 30.67 384 SER A CA 1
ATOM 2962 C C . SER A 1 384 ? 18.524 42.087 21.665 1.00 30.67 384 SER A C 1
ATOM 2964 O O . SER A 1 384 ? 18.160 40.992 22.102 1.00 30.67 384 SER A O 1
ATOM 2966 N N . PRO A 1 385 ? 19.621 42.203 20.891 1.00 31.33 385 PRO A N 1
ATOM 2967 C CA . PRO A 1 385 ? 20.400 41.048 20.444 1.00 31.33 385 PRO A CA 1
ATOM 2968 C C . PRO A 1 385 ? 21.258 40.437 21.575 1.00 31.33 385 PRO A C 1
ATOM 2970 O O . PRO A 1 385 ? 21.743 41.170 22.439 1.00 31.33 385 PRO A O 1
ATOM 2973 N N . PRO A 1 386 ? 21.484 39.108 21.577 1.00 31.53 386 PRO A N 1
ATOM 2974 C CA . PRO A 1 386 ? 22.282 38.436 22.601 1.00 31.53 386 PRO A CA 1
ATOM 2975 C C . PRO A 1 386 ? 23.794 38.625 22.394 1.00 31.53 386 PRO A C 1
ATOM 2977 O O . PRO A 1 386 ? 24.286 38.626 21.266 1.00 31.53 386 PRO A O 1
ATOM 2980 N N . ALA A 1 387 ? 24.535 38.721 23.501 1.00 29.50 387 ALA A N 1
ATOM 2981 C CA . ALA A 1 387 ? 25.997 38.781 23.516 1.00 29.50 387 ALA A CA 1
ATOM 2982 C C . ALA A 1 387 ? 26.650 37.385 23.626 1.00 29.50 387 ALA A C 1
ATOM 2984 O O . ALA A 1 387 ? 26.065 36.441 24.159 1.00 29.50 387 ALA A O 1
ATOM 2985 N N . SER A 1 388 ? 27.881 37.277 23.121 1.00 29.12 388 SER A N 1
ATOM 2986 C CA . SER A 1 388 ? 28.680 36.045 23.010 1.00 29.12 388 SER A CA 1
ATOM 2987 C C . SER A 1 388 ? 29.111 35.433 24.363 1.00 29.12 388 SER A C 1
ATOM 2989 O O . SER A 1 388 ? 29.200 36.149 25.362 1.00 29.12 388 SER A O 1
ATOM 2991 N N . PRO A 1 389 ? 29.414 34.117 24.425 1.00 33.50 389 PRO A N 1
ATOM 2992 C CA . PRO A 1 389 ? 29.600 33.401 25.689 1.00 33.50 389 PRO A CA 1
ATOM 2993 C C . PRO A 1 389 ? 30.993 33.584 26.315 1.00 33.50 389 PRO A C 1
ATOM 2995 O O . PRO A 1 389 ? 32.014 33.482 25.637 1.00 33.50 389 PRO A O 1
ATOM 2998 N N . GLY A 1 390 ? 31.031 33.753 27.641 1.00 26.12 390 GLY A N 1
ATOM 2999 C CA . GLY A 1 390 ? 32.250 33.751 28.457 1.00 26.12 390 GLY A CA 1
ATOM 3000 C C . GLY A 1 390 ? 32.243 32.629 29.501 1.00 26.12 390 GLY A C 1
ATOM 3001 O O . GLY A 1 390 ? 31.273 32.462 30.236 1.00 26.12 390 GLY A O 1
ATOM 3002 N N . ILE A 1 391 ? 33.333 31.864 29.577 1.00 27.39 391 ILE A N 1
ATOM 3003 C CA . ILE A 1 391 ? 33.525 30.750 30.522 1.00 27.39 391 ILE A CA 1
ATOM 3004 C C . ILE A 1 391 ? 34.002 31.285 31.879 1.00 27.39 391 ILE A C 1
ATOM 3006 O O . ILE A 1 391 ? 35.048 31.930 31.911 1.00 27.39 391 ILE A O 1
ATOM 3010 N N . LYS A 1 392 ? 33.344 30.919 32.995 1.00 27.86 392 LYS A N 1
ATOM 3011 C CA . LYS A 1 392 ? 33.988 30.801 34.324 1.00 27.86 392 LYS A CA 1
ATOM 3012 C C . LYS A 1 392 ? 33.405 29.658 35.167 1.00 27.86 392 LYS A C 1
ATOM 3014 O O . LYS A 1 392 ? 32.202 29.425 35.191 1.00 27.86 392 LYS A O 1
ATOM 3019 N N . THR A 1 393 ? 34.307 28.967 35.854 1.00 25.20 393 THR A N 1
ATOM 3020 C CA . THR A 1 393 ? 34.111 27.769 36.689 1.00 25.20 393 THR A CA 1
ATOM 3021 C C . THR A 1 393 ? 34.028 28.139 38.175 1.00 25.20 393 THR A C 1
ATOM 3023 O O . THR A 1 393 ? 34.757 29.045 38.564 1.00 25.20 393 THR A O 1
ATOM 3026 N N . GLN A 1 394 ? 33.253 27.401 38.994 1.00 26.58 394 GLN A N 1
ATOM 3027 C CA . GLN A 1 394 ? 33.570 26.910 40.370 1.00 26.58 394 GLN A CA 1
ATOM 3028 C C . GLN A 1 394 ? 32.285 26.371 41.058 1.00 26.58 394 GLN A C 1
ATOM 3030 O O . GLN A 1 394 ? 31.260 27.035 41.028 1.00 26.58 394 GLN A O 1
ATOM 3035 N N . VAL A 1 395 ? 32.196 25.074 41.401 1.00 25.05 395 VAL A N 1
ATOM 3036 C CA . VAL A 1 395 ? 32.603 24.381 42.660 1.00 25.05 395 VAL A CA 1
ATOM 3037 C C . VAL A 1 395 ? 31.558 24.476 43.800 1.00 25.05 395 VAL A C 1
ATOM 3039 O O . VAL A 1 395 ? 31.169 25.560 44.213 1.00 25.05 395 VAL A O 1
ATOM 3042 N N . LEU A 1 396 ? 31.136 23.306 44.310 1.00 27.47 396 LEU A N 1
ATOM 3043 C CA . LEU A 1 396 ? 30.238 23.077 45.465 1.00 27.47 396 LEU A CA 1
ATOM 3044 C C . LEU A 1 396 ? 31.034 22.780 46.755 1.00 27.47 396 LEU A C 1
ATOM 3046 O O . LEU A 1 396 ? 32.150 22.264 46.663 1.00 27.47 396 LEU A O 1
ATOM 3050 N N . PRO A 1 397 ? 30.451 23.025 47.947 1.00 29.09 397 PRO A N 1
ATOM 3051 C CA . PRO A 1 397 ? 30.150 21.936 48.912 1.00 29.09 397 PRO A CA 1
ATOM 3052 C C . PRO A 1 397 ? 28.755 22.089 49.594 1.00 29.09 397 PRO A C 1
ATOM 3054 O O . PRO A 1 397 ? 28.299 23.204 49.811 1.00 29.09 397 PRO A O 1
ATOM 3057 N N . LEU A 1 398 ? 27.929 21.042 49.788 1.00 23.62 398 LEU A N 1
ATOM 3058 C CA . LEU A 1 398 ? 27.936 19.994 50.848 1.00 23.62 398 LEU A CA 1
ATOM 3059 C C . LEU A 1 398 ? 27.656 20.486 52.297 1.00 23.62 398 LEU A C 1
ATOM 3061 O O . LEU A 1 398 ? 28.568 21.011 52.924 1.00 23.62 398 LEU A O 1
ATOM 3065 N N . ASN A 1 399 ? 26.452 20.247 52.866 1.00 23.66 399 ASN A N 1
ATOM 3066 C CA . ASN A 1 399 ? 26.123 19.192 53.870 1.00 23.66 399 ASN A CA 1
ATOM 3067 C C . ASN A 1 399 ? 24.819 19.415 54.710 1.00 23.66 399 ASN A C 1
ATOM 3069 O O . ASN A 1 399 ? 24.334 20.526 54.881 1.00 23.66 399 ASN A O 1
ATOM 3073 N N . ILE A 1 400 ? 24.286 18.285 55.201 1.00 24.17 400 ILE A N 1
ATOM 3074 C CA . ILE A 1 400 ? 23.040 17.942 55.959 1.00 24.17 400 ILE A CA 1
ATOM 3075 C C . ILE A 1 400 ? 23.209 18.146 57.509 1.00 24.17 400 ILE A C 1
ATOM 3077 O O . ILE A 1 400 ? 24.300 18.596 57.864 1.00 24.17 400 ILE A O 1
ATOM 3081 N N . PRO A 1 401 ? 22.323 17.738 58.482 1.00 36.44 401 PRO A N 1
ATOM 3082 C CA . PRO A 1 401 ? 20.875 17.360 58.534 1.00 36.44 401 PRO A CA 1
ATOM 3083 C C . PRO A 1 401 ? 20.047 17.858 59.786 1.00 36.44 401 PRO A C 1
ATOM 3085 O O . PRO A 1 401 ? 20.584 18.504 60.676 1.00 36.44 401 PRO A O 1
ATOM 3088 N N . HIS A 1 402 ? 18.770 17.407 59.901 1.00 27.66 402 HIS A N 1
ATOM 3089 C CA . HIS A 1 402 ? 17.902 17.288 61.123 1.00 27.66 402 HIS A CA 1
ATOM 3090 C C . HIS A 1 402 ? 17.327 18.575 61.782 1.00 27.66 402 HIS A C 1
ATOM 3092 O O . HIS A 1 402 ? 17.943 19.627 61.713 1.00 27.66 402 HIS A O 1
ATOM 3098 N N . ALA A 1 403 ? 16.173 18.590 62.484 1.00 25.73 403 ALA A N 1
ATOM 3099 C CA . ALA A 1 403 ? 14.982 17.707 62.617 1.00 25.73 403 ALA A CA 1
ATOM 3100 C C . ALA A 1 403 ? 13.864 18.464 63.404 1.00 25.73 403 ALA A C 1
ATOM 3102 O O . ALA A 1 403 ? 14.197 19.469 64.024 1.00 25.73 403 ALA A O 1
ATOM 3103 N N . LEU A 1 404 ? 12.593 17.989 63.445 1.00 27.73 404 LEU A N 1
ATOM 3104 C CA . LEU A 1 404 ? 11.695 18.043 64.640 1.00 27.73 404 LEU A CA 1
ATOM 3105 C C . LEU A 1 404 ? 10.306 17.354 64.478 1.00 27.73 404 LEU A C 1
ATOM 3107 O O . LEU A 1 404 ? 9.930 16.912 63.395 1.00 27.73 404 LEU A O 1
ATOM 3111 N N . HIS A 1 405 ? 9.580 17.221 65.601 1.00 25.53 405 HIS A N 1
ATOM 3112 C CA . HIS A 1 405 ? 8.493 16.265 65.926 1.00 25.53 405 HIS A CA 1
ATOM 3113 C C . HIS A 1 405 ? 7.430 16.939 66.849 1.00 25.53 405 HIS A C 1
ATOM 3115 O O . HIS A 1 405 ? 7.758 17.974 67.420 1.00 25.53 405 HIS A O 1
ATOM 3121 N N . VAL A 1 406 ? 6.189 16.472 67.112 1.00 27.28 406 VAL A N 1
ATOM 3122 C CA . VAL A 1 406 ? 5.354 15.290 66.733 1.00 27.28 406 VAL A CA 1
ATOM 3123 C C . VAL A 1 406 ? 3.843 15.664 66.970 1.00 27.28 406 VAL A C 1
ATOM 3125 O O . VAL A 1 406 ? 3.609 16.696 67.600 1.00 27.28 406 VAL A O 1
ATOM 3128 N N . PRO A 1 407 ? 2.802 14.925 66.499 1.00 41.59 407 PRO A N 1
ATOM 3129 C CA . PRO A 1 407 ? 1.372 15.277 66.677 1.00 41.59 407 PRO A CA 1
ATOM 3130 C C . PRO A 1 407 ? 0.762 14.691 67.982 1.00 41.59 407 PRO A C 1
ATOM 3132 O O . PRO A 1 407 ? 1.506 14.085 68.754 1.00 41.59 407 PRO A O 1
ATOM 3135 N N . PRO A 1 408 ? -0.553 14.868 68.285 1.00 41.19 408 PRO A N 1
ATOM 3136 C CA . PRO A 1 408 ? -1.609 13.856 67.967 1.00 41.19 408 PRO A CA 1
ATOM 3137 C C . PRO A 1 408 ? -2.983 14.472 67.519 1.00 41.19 408 PRO A C 1
ATOM 3139 O O . PRO A 1 408 ? -3.209 15.649 67.762 1.00 41.19 408 PRO A O 1
ATOM 3142 N N . ASN A 1 409 ? -3.900 13.848 66.741 1.00 31.41 409 ASN A N 1
ATOM 3143 C CA . ASN A 1 409 ? -4.717 12.598 66.871 1.00 31.41 409 ASN A CA 1
ATOM 3144 C C . ASN A 1 409 ? -5.988 12.756 67.782 1.00 31.41 409 ASN A C 1
ATOM 3146 O O . ASN A 1 409 ? -5.971 13.644 68.627 1.00 31.41 409 ASN A O 1
ATOM 3150 N N . PRO A 1 410 ? -7.011 11.855 67.806 1.00 48.69 410 PRO A N 1
ATOM 3151 C CA . PRO A 1 410 ? -7.964 11.360 66.773 1.00 48.69 410 PRO A CA 1
ATOM 3152 C C . PRO A 1 410 ? -9.473 11.446 67.185 1.00 48.69 410 PRO A C 1
ATOM 3154 O O . PRO A 1 410 ? -9.762 11.749 68.337 1.00 48.69 410 PRO A O 1
ATOM 3157 N N . GLN A 1 411 ? -10.416 11.034 66.303 1.00 30.59 411 GLN A N 1
ATOM 3158 C CA . GLN A 1 411 ? -11.655 10.221 66.558 1.00 30.59 411 GLN A CA 1
ATOM 3159 C C . GLN A 1 411 ? -12.618 10.267 65.335 1.00 30.59 411 GLN A C 1
ATOM 3161 O O . GLN A 1 411 ? -12.622 11.269 64.633 1.00 30.59 411 GLN A O 1
ATOM 3166 N N . ARG A 1 412 ? -13.477 9.280 64.999 1.00 30.73 412 ARG A N 1
ATOM 3167 C CA . ARG A 1 412 ? -13.630 7.851 65.380 1.00 30.73 412 ARG A CA 1
ATOM 3168 C C . ARG A 1 412 ? -14.459 7.126 64.290 1.00 30.73 412 ARG A C 1
ATOM 3170 O O . ARG A 1 412 ? -15.255 7.766 63.613 1.00 30.73 412 ARG A O 1
ATOM 3177 N N . SER A 1 413 ? -14.312 5.808 64.147 1.00 30.47 413 SER A N 1
ATOM 3178 C CA . SER A 1 413 ? -15.126 4.952 63.262 1.00 30.47 413 SER A CA 1
ATOM 3179 C C . SER A 1 413 ? -16.281 4.257 64.006 1.00 30.47 413 SER A C 1
ATOM 3181 O O . SER A 1 413 ? -16.233 4.110 65.227 1.00 30.47 413 SER A O 1
ATOM 3183 N N . GLY A 1 414 ? -17.293 3.779 63.269 1.00 28.05 414 GLY A N 1
ATOM 3184 C CA . GLY A 1 414 ? -18.372 2.921 63.778 1.00 28.05 414 GLY A CA 1
ATOM 3185 C C . GLY A 1 414 ? -19.131 2.235 62.634 1.00 28.05 414 GLY A C 1
ATOM 3186 O O . GLY A 1 414 ? -19.359 2.854 61.599 1.00 28.05 414 GLY A O 1
ATOM 3187 N N . SER A 1 415 ? -19.469 0.952 62.789 1.00 27.61 415 SER A N 1
ATOM 3188 C CA . SER A 1 415 ? -20.098 0.109 61.758 1.00 27.61 415 SER A CA 1
ATOM 3189 C C . SER A 1 415 ? -20.979 -0.978 62.394 1.00 27.61 415 SER A C 1
ATOM 3191 O O . SER A 1 415 ? -20.761 -1.317 63.556 1.00 27.61 415 SER A O 1
ATOM 3193 N N . LEU A 1 416 ? -21.853 -1.571 61.565 1.00 29.47 416 LEU A N 1
ATOM 3194 C CA . LEU A 1 416 ? -22.504 -2.894 61.652 1.00 29.47 416 LEU A CA 1
ATOM 3195 C C . LEU A 1 416 ? -23.998 -2.997 62.015 1.00 29.47 416 LEU A C 1
ATOM 3197 O O . LEU A 1 416 ? -24.543 -2.287 62.852 1.00 29.47 416 LEU A O 1
ATOM 3201 N N . THR A 1 417 ? -24.566 -4.060 61.425 1.00 28.73 417 THR A N 1
ATOM 3202 C CA . THR A 1 417 ? -25.876 -4.713 61.622 1.00 28.73 417 THR A CA 1
ATOM 3203 C C . THR A 1 417 ? -27.108 -4.024 61.009 1.00 28.73 417 THR A C 1
ATOM 3205 O O . THR A 1 417 ? -27.202 -2.806 61.039 1.00 28.73 417 THR A O 1
ATOM 3208 N N . ALA A 1 418 ? -28.150 -4.704 60.509 1.00 27.30 418 ALA A N 1
ATOM 3209 C CA . ALA A 1 418 ? -28.357 -5.986 59.795 1.00 27.30 418 ALA A CA 1
ATOM 3210 C C . ALA A 1 418 ? -29.848 -6.369 59.932 1.00 27.30 418 ALA A C 1
ATOM 3212 O O . ALA A 1 418 ? -30.355 -6.411 61.049 1.00 27.30 418 ALA A O 1
ATOM 3213 N N . SER A 1 419 ? -30.537 -6.703 58.837 1.00 28.33 419 SER A N 1
ATOM 3214 C CA . SER A 1 419 ? -31.650 -7.681 58.784 1.00 28.33 419 SER A CA 1
ATOM 3215 C C . SER A 1 419 ? -32.231 -7.763 57.366 1.00 28.33 419 SER A C 1
ATOM 3217 O O . SER A 1 419 ? -32.087 -6.834 56.574 1.00 28.33 419 SER A O 1
ATOM 3219 N N . ALA A 1 420 ? -32.844 -8.901 57.037 1.00 28.05 420 ALA A N 1
ATOM 3220 C CA . ALA A 1 420 ? -33.427 -9.210 55.733 1.00 28.05 420 ALA A CA 1
ATOM 3221 C C . ALA A 1 420 ? -34.755 -9.962 55.910 1.00 28.05 420 ALA A C 1
ATOM 3223 O O . ALA A 1 420 ? -34.867 -10.724 56.864 1.00 28.05 420 ALA A O 1
ATOM 3224 N N . TYR A 1 421 ? -35.693 -9.773 54.977 1.00 27.12 421 TYR A N 1
ATOM 3225 C CA . TYR A 1 421 ? -36.881 -10.597 54.665 1.00 27.12 421 TYR A CA 1
ATOM 3226 C C . TYR A 1 421 ? -37.355 -10.120 53.263 1.00 27.12 421 TYR A C 1
ATOM 3228 O O . TYR A 1 421 ? -37.420 -8.914 53.043 1.00 27.12 421 TYR A O 1
ATOM 3236 N N . SER A 1 422 ? -37.340 -10.947 52.202 1.00 28.88 422 SER A N 1
ATOM 3237 C CA . SER A 1 422 ? -38.413 -11.864 51.735 1.00 28.88 422 SER A CA 1
ATOM 3238 C C . SER A 1 422 ? -39.728 -11.150 51.358 1.00 28.88 422 SER A C 1
ATOM 3240 O O . SER A 1 422 ? -40.180 -10.322 52.139 1.00 28.88 422 SER A O 1
ATOM 3242 N N . ASP A 1 423 ? -40.484 -11.470 50.304 1.00 26.91 423 ASP A N 1
ATOM 3243 C CA . ASP A 1 423 ? -40.322 -12.275 49.073 1.00 26.91 423 ASP A CA 1
ATOM 3244 C C . ASP A 1 423 ? -41.581 -11.982 48.191 1.00 26.91 423 ASP A C 1
ATOM 3246 O O . ASP A 1 423 ? -42.470 -11.249 48.624 1.00 26.91 423 ASP A O 1
ATOM 3250 N N . HIS A 1 424 ? -41.694 -12.607 47.016 1.00 29.06 424 HIS A N 1
ATOM 3251 C CA . HIS A 1 424 ? -42.889 -12.762 46.162 1.00 29.06 424 HIS A CA 1
ATOM 3252 C C . HIS A 1 424 ? -43.272 -11.686 45.115 1.00 29.06 424 HIS A C 1
ATOM 3254 O O . HIS A 1 424 ? -43.392 -10.487 45.344 1.00 29.06 424 HIS A O 1
ATOM 3260 N N . SER A 1 425 ? -43.566 -12.235 43.932 1.00 27.58 425 SER A N 1
ATOM 3261 C CA . SER A 1 425 ? -44.324 -11.726 42.773 1.00 27.58 425 SER A CA 1
ATOM 3262 C C . SER A 1 425 ? -45.535 -12.689 42.587 1.00 27.58 425 SER A C 1
ATOM 3264 O O . SER A 1 425 ? -45.656 -13.593 43.422 1.00 27.58 425 SER A O 1
ATOM 3266 N N . PRO A 1 426 ? -46.346 -12.709 41.502 1.00 42.41 426 PRO A N 1
ATOM 3267 C CA . PRO A 1 426 ? -46.754 -11.710 40.489 1.00 42.41 426 PRO A CA 1
ATOM 3268 C C . PRO A 1 426 ? -48.313 -11.559 40.377 1.00 42.41 426 PRO A C 1
ATOM 3270 O O . PRO A 1 426 ? -49.041 -12.063 41.227 1.00 42.41 426 PRO A O 1
ATOM 3273 N N . TRP A 1 427 ? -48.784 -10.947 39.268 1.00 27.33 427 TRP A N 1
ATOM 3274 C CA . TRP A 1 427 ? -50.095 -11.085 38.565 1.00 27.33 427 TRP A CA 1
ATOM 3275 C C . TRP A 1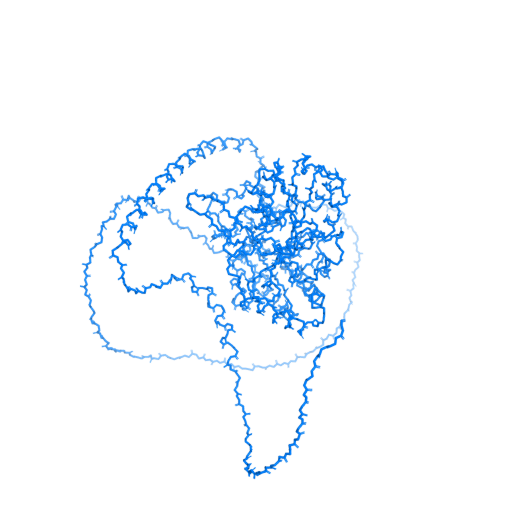 427 ? -51.074 -9.886 38.537 1.00 27.33 427 TRP A C 1
ATOM 3277 O O . TRP A 1 427 ? -51.876 -9.677 39.436 1.00 27.33 427 TRP A O 1
ATOM 3287 N N . ASP A 1 428 ? -51.017 -9.180 37.400 1.00 27.72 428 ASP A N 1
ATOM 3288 C CA . ASP A 1 428 ? -52.082 -8.957 36.398 1.00 27.72 428 ASP A CA 1
ATOM 3289 C C . ASP A 1 428 ? -53.460 -8.309 36.668 1.00 27.72 428 ASP A C 1
ATOM 3291 O O . ASP A 1 428 ? -54.194 -8.614 37.599 1.00 27.72 428 ASP A O 1
ATOM 3295 N N . ASN A 1 429 ? -53.851 -7.560 35.622 1.00 28.59 429 ASN A N 1
ATOM 3296 C CA . ASN A 1 429 ? -55.199 -7.234 35.138 1.00 28.59 429 ASN A CA 1
ATOM 3297 C C . ASN A 1 429 ? -56.167 -6.438 36.029 1.00 28.59 429 ASN A C 1
ATOM 3299 O O . ASN A 1 429 ? -56.864 -7.000 36.859 1.00 28.59 429 ASN A O 1
ATOM 3303 N N . HIS A 1 430 ? -56.402 -5.176 35.636 1.00 30.67 430 HIS A N 1
ATOM 3304 C CA . HIS A 1 430 ? -57.759 -4.668 35.364 1.00 30.67 430 HIS A CA 1
ATOM 3305 C C . HIS A 1 430 ? -57.737 -3.454 34.406 1.00 30.67 430 HIS A C 1
ATOM 3307 O O . HIS A 1 430 ? -57.207 -2.396 34.737 1.00 30.67 430 HIS A O 1
ATOM 3313 N N . GLN A 1 431 ? -58.366 -3.586 33.229 1.00 30.05 431 GLN A N 1
ATOM 3314 C CA . GLN A 1 431 ? -58.890 -2.447 32.449 1.00 30.05 431 GLN A CA 1
ATOM 3315 C C . GLN A 1 431 ? -60.210 -1.957 33.066 1.00 30.05 431 GLN A C 1
ATOM 3317 O O . GLN A 1 431 ? -60.929 -2.757 33.671 1.00 30.05 431 GLN A O 1
ATOM 3322 N N . PRO A 1 432 ? -60.572 -0.675 32.868 1.00 32.03 432 PRO A N 1
ATOM 3323 C CA . PRO A 1 432 ? -61.813 -0.378 32.132 1.00 32.03 432 PRO A CA 1
ATOM 3324 C C . PRO A 1 432 ? -61.644 0.870 31.204 1.00 32.03 432 PRO A C 1
ATOM 3326 O O . PRO A 1 432 ? -60.515 1.164 30.816 1.00 32.03 432 PRO A O 1
ATOM 3329 N N . PRO A 1 433 ? -62.702 1.521 30.671 1.00 34.94 433 PRO A N 1
ATOM 3330 C CA . PRO A 1 433 ? -63.110 1.322 29.282 1.00 34.94 433 PRO A CA 1
ATOM 3331 C C . PRO A 1 433 ? -62.970 2.577 28.395 1.00 34.94 433 PRO A C 1
ATOM 3333 O O . PRO A 1 433 ? -62.733 3.688 28.863 1.00 34.94 433 PRO A O 1
ATOM 3336 N N . ALA A 1 434 ? -63.166 2.403 27.086 1.00 29.97 434 ALA A N 1
ATOM 3337 C CA . ALA A 1 434 ? -63.110 3.492 26.114 1.00 29.97 434 ALA A CA 1
ATOM 3338 C C . ALA A 1 434 ? -64.369 4.385 26.131 1.00 29.97 434 ALA A C 1
ATOM 3340 O O . ALA A 1 434 ? -65.492 3.896 26.012 1.00 29.97 434 ALA A O 1
ATOM 3341 N N . THR A 1 435 ? -64.164 5.702 26.149 1.00 31.20 435 THR A N 1
ATOM 3342 C CA . THR A 1 435 ? -65.154 6.729 25.783 1.00 31.20 435 THR A CA 1
ATOM 3343 C C . THR A 1 435 ? -64.562 7.652 24.719 1.00 31.20 435 THR A C 1
ATOM 3345 O O . THR A 1 435 ? -63.359 7.906 24.693 1.00 31.20 435 THR A O 1
ATOM 3348 N N . ALA A 1 436 ? -65.396 8.100 23.779 1.00 29.78 436 ALA A N 1
ATOM 3349 C CA . ALA A 1 436 ? -64.945 8.732 22.541 1.00 29.78 436 ALA A CA 1
ATOM 3350 C C . ALA A 1 436 ? -65.258 10.235 22.477 1.00 29.78 436 ALA A C 1
ATOM 3352 O O . ALA A 1 436 ? -66.350 10.646 22.861 1.00 29.78 436 ALA A O 1
ATOM 3353 N N . LEU A 1 437 ? -64.349 10.979 21.820 1.00 29.39 437 LEU A N 1
ATOM 3354 C CA . LEU A 1 437 ? -64.505 12.354 21.300 1.00 29.39 437 LEU A CA 1
ATOM 3355 C C . LEU A 1 437 ? -64.550 13.471 22.379 1.00 29.39 437 LEU A C 1
ATOM 3357 O O . LEU A 1 437 ? -64.979 13.209 23.498 1.00 29.39 437 LEU A O 1
ATOM 3361 N N . PRO A 1 438 ? -64.071 14.707 22.084 1.00 29.48 438 PRO A N 1
ATOM 3362 C CA . PRO A 1 438 ? -64.058 15.362 20.769 1.00 29.48 438 PRO A CA 1
ATOM 3363 C C . PRO A 1 438 ? -62.691 15.815 20.222 1.00 29.48 438 PRO A C 1
ATOM 3365 O O . PRO A 1 438 ? -61.672 15.843 20.904 1.00 29.48 438 PRO A O 1
ATOM 3368 N N . LYS A 1 439 ? -62.698 16.208 18.940 1.00 41.47 439 LYS A N 1
ATOM 3369 C CA . LYS A 1 439 ? -61.586 16.904 18.276 1.00 41.47 439 LYS A CA 1
ATOM 3370 C C . LYS A 1 439 ? -61.536 18.366 18.733 1.00 41.47 439 LYS A C 1
ATOM 3372 O O . LYS A 1 439 ? -62.471 19.113 18.459 1.00 41.47 439 LYS A O 1
ATOM 3377 N N . SER A 1 440 ? -60.413 18.795 19.299 1.00 28.45 440 SER A N 1
ATOM 3378 C CA . SER A 1 440 ? -60.078 20.212 19.486 1.00 28.45 440 SER A CA 1
ATOM 3379 C C . SER A 1 440 ? -58.572 20.416 19.338 1.00 28.45 440 SER A C 1
ATOM 3381 O O . SER A 1 440 ? -57.788 19.723 19.984 1.00 28.45 440 SER A O 1
ATOM 3383 N N . GLN A 1 441 ? -58.167 21.364 18.492 1.00 38.88 441 GLN A N 1
ATOM 3384 C CA . GLN A 1 441 ? -56.787 21.857 18.450 1.00 38.88 441 GLN A CA 1
ATOM 3385 C C . GLN A 1 441 ? -56.435 22.535 19.783 1.00 38.88 441 GLN A C 1
ATOM 3387 O O . GLN A 1 441 ? -57.299 23.194 20.365 1.00 38.88 441 GLN A O 1
ATOM 3392 N N . PRO A 1 442 ? -55.163 22.489 20.201 1.00 30.05 442 PRO A N 1
ATOM 3393 C CA . PRO A 1 442 ? -54.598 23.562 20.999 1.00 30.05 442 PRO A CA 1
ATOM 3394 C C . PRO A 1 442 ? -53.364 24.203 20.358 1.00 30.05 442 PRO A C 1
ATOM 3396 O O . PRO A 1 442 ? -52.638 23.617 19.558 1.00 30.05 442 PRO A O 1
ATOM 3399 N N . ALA A 1 443 ? -53.197 25.457 20.755 1.00 26.06 443 ALA A N 1
ATOM 3400 C CA . ALA A 1 443 ? -52.232 26.441 20.313 1.00 26.06 443 ALA A CA 1
ATOM 3401 C C . ALA A 1 443 ? -50.751 26.026 20.364 1.00 26.06 443 ALA A C 1
ATOM 3403 O O . ALA A 1 443 ? -50.312 25.187 21.148 1.00 26.06 443 ALA A O 1
ATOM 3404 N N . THR A 1 444 ? -49.981 26.750 19.556 1.00 33.12 444 THR A N 1
ATOM 3405 C CA . THR A 1 444 ? -48.525 26.878 19.606 1.00 33.12 444 THR A CA 1
ATOM 3406 C C . THR A 1 444 ? -48.009 27.282 20.989 1.00 33.12 444 THR A C 1
ATOM 3408 O O . THR A 1 444 ? -48.480 28.270 21.553 1.00 33.12 444 THR A O 1
ATOM 3411 N N . LEU A 1 445 ? -46.951 26.615 21.451 1.00 30.48 445 LEU A N 1
ATOM 3412 C CA . LEU A 1 445 ? -46.010 27.139 22.442 1.00 30.48 445 LEU A CA 1
ATOM 3413 C C . LEU A 1 445 ? -44.588 26.989 21.888 1.00 30.48 445 LEU A C 1
ATOM 3415 O O . LEU A 1 445 ? -44.250 25.965 21.293 1.00 30.48 445 LEU A O 1
ATOM 3419 N N . SER A 1 446 ? -43.814 28.061 22.010 1.00 33.25 446 SER A N 1
ATOM 3420 C CA . SER A 1 446 ? -42.478 28.247 21.448 1.00 33.25 446 SER A CA 1
ATOM 3421 C C . SER A 1 446 ? -41.364 27.823 22.420 1.00 33.25 446 SER A C 1
ATOM 3423 O O . SER A 1 446 ? -41.626 27.357 23.525 1.00 33.25 446 SER A O 1
ATOM 3425 N N . ASP A 1 447 ? -40.122 28.044 21.980 1.00 38.44 447 ASP A N 1
ATOM 3426 C CA . ASP A 1 447 ? -38.926 28.217 22.818 1.00 38.44 447 ASP A CA 1
ATOM 3427 C C . ASP A 1 447 ? -38.171 26.958 23.273 1.00 38.44 447 ASP A C 1
ATOM 3429 O O . ASP A 1 447 ? -37.999 26.675 24.454 1.00 38.44 447 ASP A O 1
ATOM 3433 N N . TYR A 1 448 ? -37.552 26.302 22.286 1.00 34.62 448 TYR A N 1
ATOM 3434 C CA . TYR A 1 448 ? -36.135 25.937 22.394 1.00 34.62 448 TYR A CA 1
ATOM 3435 C C . TYR A 1 448 ? -35.387 26.421 21.144 1.00 34.62 448 TYR A C 1
ATOM 3437 O O . TYR A 1 448 ? -35.753 26.080 20.017 1.00 34.62 448 TYR A O 1
ATOM 3445 N N . GLU A 1 449 ? -34.354 27.245 21.340 1.00 35.84 449 GLU A N 1
ATOM 3446 C CA . GLU A 1 449 ? -33.595 27.861 20.249 1.00 35.84 449 GLU A CA 1
ATOM 3447 C C . GLU A 1 449 ? -32.847 26.819 19.407 1.00 35.84 449 GLU A C 1
ATOM 3449 O O . GLU A 1 449 ? -32.111 25.968 19.908 1.00 35.84 449 GLU A O 1
ATOM 3454 N N . LYS A 1 450 ? -33.003 26.925 18.087 1.00 36.31 450 LYS A N 1
ATOM 3455 C CA . LYS A 1 450 ? -32.238 26.152 17.108 1.00 36.31 450 LYS A CA 1
ATOM 3456 C C . LYS A 1 450 ? -30.977 26.955 16.759 1.00 36.31 450 LYS A C 1
ATOM 3458 O O . LYS A 1 450 ? -31.126 28.128 16.413 1.00 36.31 450 LYS A O 1
ATOM 3463 N N . PRO A 1 451 ? -29.758 26.383 16.815 1.00 39.75 451 PRO A N 1
ATOM 3464 C CA . PRO A 1 451 ? -28.545 27.134 16.499 1.00 39.75 451 PRO A CA 1
ATOM 3465 C C . PRO A 1 451 ? -28.598 27.673 15.057 1.00 39.75 451 PRO A C 1
ATOM 3467 O O . PRO A 1 451 ? -29.137 26.993 14.174 1.00 39.75 451 PRO A O 1
ATOM 3470 N N . PRO A 1 452 ? -28.068 28.884 14.800 1.00 44.09 452 PRO A N 1
ATOM 3471 C CA . PRO A 1 452 ? -28.186 29.530 13.500 1.00 44.09 452 PRO A CA 1
ATOM 3472 C C . PRO A 1 452 ? -27.484 28.714 12.413 1.00 44.09 452 PRO A C 1
ATOM 3474 O O . PRO A 1 452 ? -26.378 28.206 12.605 1.00 44.09 452 PRO A O 1
ATOM 3477 N N . ALA A 1 453 ? -28.128 28.606 11.250 1.00 43.38 453 ALA A N 1
ATOM 3478 C CA . ALA A 1 453 ? -27.526 27.959 10.092 1.00 43.38 453 ALA A CA 1
ATOM 3479 C C . ALA A 1 453 ? -26.255 28.719 9.656 1.00 43.38 453 ALA A C 1
ATOM 3481 O O . ALA A 1 453 ? -26.259 29.955 9.666 1.00 43.38 453 ALA A O 1
ATOM 3482 N N . PRO A 1 454 ? -25.176 28.019 9.255 1.00 40.56 454 PRO A N 1
ATOM 3483 C CA . PRO A 1 454 ? -23.981 28.677 8.744 1.00 40.56 454 PRO A CA 1
ATOM 3484 C C . PRO A 1 454 ? -24.319 29.498 7.486 1.00 40.56 454 PRO A C 1
ATOM 3486 O O . PRO A 1 454 ? -25.176 29.083 6.698 1.00 40.56 454 PRO A O 1
ATOM 3489 N N . PRO A 1 455 ? -23.667 30.657 7.276 1.00 50.38 455 PRO A N 1
ATOM 3490 C CA . PRO A 1 455 ? -23.985 31.536 6.157 1.00 50.38 455 PRO A CA 1
ATOM 3491 C C . PRO A 1 455 ? -23.737 30.837 4.809 1.00 50.38 455 PRO A C 1
ATOM 3493 O O . PRO A 1 455 ? -22.766 30.084 4.677 1.00 50.38 455 PRO A O 1
ATOM 3496 N N . PRO A 1 456 ? -24.582 31.081 3.790 1.00 48.62 456 PRO A N 1
ATOM 3497 C CA . PRO A 1 456 ? -24.433 30.451 2.485 1.00 48.62 456 PRO A CA 1
ATOM 3498 C C . PRO A 1 456 ? -23.115 30.864 1.820 1.00 48.62 456 PRO A C 1
ATOM 3500 O O . PRO A 1 456 ? -22.730 32.033 1.815 1.00 48.62 456 PRO A O 1
ATOM 3503 N N . PHE A 1 457 ? -22.427 29.884 1.235 1.00 49.84 457 PHE A N 1
ATOM 3504 C CA . PHE A 1 457 ? -21.144 30.076 0.565 1.00 49.84 457 PHE A CA 1
ATOM 3505 C C . PHE A 1 457 ? -21.266 31.042 -0.626 1.00 49.84 457 PHE A C 1
ATOM 3507 O O . PHE A 1 457 ? -21.974 30.755 -1.590 1.00 49.84 457 PHE A O 1
ATOM 3514 N N . ASN A 1 458 ? -20.532 32.159 -0.578 1.00 54.78 458 ASN A N 1
ATOM 3515 C CA . ASN A 1 458 ? -20.447 33.135 -1.664 1.00 54.78 458 ASN A CA 1
ATOM 3516 C C . ASN A 1 458 ? -19.116 32.994 -2.438 1.00 54.78 458 ASN A C 1
ATOM 3518 O O . ASN A 1 458 ? -18.067 33.402 -1.927 1.00 54.78 458 ASN A O 1
ATOM 3522 N N . PRO A 1 459 ? -19.121 32.490 -3.689 1.00 41.69 459 PRO A N 1
ATOM 3523 C CA . PRO A 1 459 ? -17.902 32.339 -4.488 1.00 41.69 459 PRO A CA 1
ATOM 3524 C C . PRO A 1 459 ? -17.143 33.653 -4.741 1.00 41.69 459 PRO A C 1
ATOM 3526 O O . PRO A 1 459 ? -15.927 33.632 -4.944 1.00 41.69 459 PRO A O 1
ATOM 3529 N N . ALA A 1 460 ? -17.831 34.801 -4.731 1.00 48.44 460 ALA A N 1
ATOM 3530 C CA . ALA A 1 460 ? -17.233 36.094 -5.064 1.00 48.44 460 ALA A CA 1
ATOM 3531 C C . ALA A 1 460 ? -16.201 36.572 -4.028 1.00 48.44 460 ALA A C 1
ATOM 3533 O O . ALA A 1 460 ? -15.230 37.243 -4.386 1.00 48.44 460 ALA A O 1
ATOM 3534 N N . ASP A 1 461 ? -16.367 36.205 -2.756 1.00 55.84 461 ASP A N 1
ATOM 3535 C CA . ASP A 1 461 ? -15.459 36.636 -1.688 1.00 55.84 461 ASP A CA 1
ATOM 3536 C C . ASP A 1 461 ? -14.145 35.836 -1.701 1.00 55.84 461 ASP A C 1
ATOM 3538 O O . ASP A 1 461 ? -13.074 36.379 -1.424 1.00 55.84 461 ASP A O 1
ATOM 3542 N N . TYR A 1 462 ? -14.188 34.589 -2.183 1.00 49.44 462 TYR A N 1
ATOM 3543 C CA . TYR A 1 462 ? -12.996 33.768 -2.414 1.00 49.44 462 TYR A CA 1
ATOM 3544 C C . TYR A 1 462 ? -12.112 34.316 -3.552 1.00 49.44 462 TYR A C 1
ATOM 3546 O O . TYR A 1 462 ? -10.883 34.290 -3.469 1.00 49.44 462 TYR A O 1
ATOM 3554 N N . VAL A 1 463 ? -12.716 34.883 -4.605 1.00 43.69 463 VAL A N 1
ATOM 3555 C CA . VAL A 1 463 ? -11.976 35.497 -5.728 1.00 43.69 463 VAL A CA 1
ATOM 3556 C C . VAL A 1 463 ? -11.226 36.763 -5.293 1.00 43.69 463 VAL A C 1
ATOM 3558 O O . VAL A 1 463 ? -10.123 37.012 -5.784 1.00 43.69 463 VAL A O 1
ATOM 3561 N N . LYS A 1 464 ? -11.772 37.537 -4.343 1.00 46.78 464 LYS A N 1
ATOM 3562 C CA . LYS A 1 464 ? -11.105 38.726 -3.778 1.00 46.78 464 LYS A CA 1
ATOM 3563 C C . LYS A 1 464 ? -9.872 38.353 -2.945 1.00 46.78 464 LYS A C 1
ATOM 3565 O O . LYS A 1 464 ? -8.847 39.018 -3.059 1.00 46.78 464 LYS A O 1
ATOM 3570 N N . LEU A 1 465 ? -9.944 37.264 -2.174 1.00 49.47 465 LEU A N 1
ATOM 3571 C CA . LEU A 1 465 ? -8.825 36.745 -1.371 1.00 49.47 465 LEU A CA 1
ATOM 3572 C C . LEU A 1 465 ? -7.710 36.103 -2.218 1.00 49.47 465 LEU A C 1
ATOM 3574 O O . LEU A 1 465 ? -6.551 36.087 -1.807 1.00 49.47 465 LEU A O 1
ATOM 3578 N N . ARG A 1 466 ? -8.036 35.596 -3.414 1.00 44.38 466 ARG A N 1
ATOM 3579 C CA . ARG A 1 466 ? -7.084 34.885 -4.280 1.00 44.38 466 ARG A CA 1
ATOM 3580 C C . ARG A 1 466 ? -5.967 35.772 -4.846 1.00 44.38 466 ARG A C 1
ATOM 3582 O O . ARG A 1 466 ? -4.828 35.320 -4.911 1.00 44.38 466 ARG A O 1
ATOM 3589 N N . LYS A 1 467 ? -6.264 37.009 -5.268 1.00 44.38 467 LYS A N 1
ATOM 3590 C CA . LYS A 1 467 ? -5.274 37.864 -5.960 1.00 44.38 467 LYS A CA 1
ATOM 3591 C C . LYS A 1 467 ? -4.088 38.289 -5.072 1.00 44.38 467 LYS A C 1
ATOM 3593 O O . LYS A 1 467 ? -2.961 38.048 -5.497 1.00 44.38 467 LYS A O 1
ATOM 3598 N N . PRO A 1 468 ? -4.287 38.813 -3.842 1.00 48.47 468 PRO A N 1
ATOM 3599 C CA . PRO A 1 468 ? -3.166 39.141 -2.952 1.00 48.47 468 PRO A CA 1
ATOM 3600 C C . PRO A 1 468 ? -2.315 37.911 -2.599 1.00 48.47 468 PRO A C 1
ATOM 3602 O O . PRO A 1 468 ? -1.097 37.999 -2.474 1.00 48.47 468 PRO A O 1
ATOM 3605 N N . TRP A 1 469 ? -2.953 36.741 -2.487 1.00 46.53 469 TRP A N 1
ATOM 3606 C CA . TRP A 1 469 ? -2.278 35.479 -2.185 1.00 46.53 469 TRP A CA 1
ATOM 3607 C C . TRP A 1 469 ? -1.385 34.984 -3.337 1.00 46.53 469 TRP A C 1
ATOM 3609 O O . TRP A 1 469 ? -0.291 34.480 -3.090 1.00 46.53 469 TRP A O 1
ATOM 3619 N N . GLU A 1 470 ? -1.798 35.159 -4.598 1.00 49.03 470 GLU A N 1
ATOM 3620 C CA . GLU A 1 470 ? -0.976 34.794 -5.764 1.00 49.03 470 GLU A CA 1
ATOM 3621 C C . GLU A 1 470 ? 0.265 35.691 -5.927 1.00 49.03 470 GLU A C 1
ATOM 3623 O O . GLU A 1 470 ? 1.312 35.204 -6.363 1.00 49.03 470 GLU A O 1
ATOM 3628 N N . GLU A 1 471 ? 0.179 36.968 -5.541 1.00 53.44 471 GLU A N 1
ATOM 3629 C CA . GLU A 1 471 ? 1.313 37.905 -5.526 1.00 53.44 471 GLU A CA 1
ATOM 3630 C C . GLU A 1 471 ? 2.298 37.593 -4.388 1.00 53.44 471 GLU A C 1
ATOM 3632 O O . GLU A 1 471 ? 3.507 37.493 -4.621 1.00 53.44 471 GLU A O 1
ATOM 3637 N N . GLU A 1 472 ? 1.791 37.328 -3.182 1.00 58.56 472 GLU A N 1
ATOM 3638 C CA . GLU A 1 472 ? 2.598 36.911 -2.030 1.00 58.56 472 GLU A CA 1
ATOM 3639 C C . GLU A 1 472 ? 3.334 35.582 -2.302 1.00 58.56 472 GLU A C 1
ATOM 3641 O O . GLU A 1 472 ? 4.538 35.459 -2.073 1.00 58.56 472 GLU A O 1
ATOM 3646 N N . PHE A 1 473 ? 2.664 34.607 -2.927 1.00 44.72 473 PHE A N 1
ATOM 3647 C CA . PHE A 1 473 ? 3.273 33.330 -3.331 1.00 44.72 473 PHE A CA 1
ATOM 3648 C C . PHE A 1 473 ? 4.283 33.464 -4.496 1.00 44.72 473 PHE A C 1
ATOM 3650 O O . PHE A 1 473 ? 5.035 32.527 -4.807 1.00 44.72 473 PHE A O 1
ATOM 3657 N N . ARG A 1 474 ? 4.316 34.615 -5.179 1.00 54.81 474 ARG A N 1
ATOM 3658 C CA . ARG A 1 474 ? 5.353 34.960 -6.164 1.00 54.81 474 ARG A CA 1
ATOM 3659 C C . ARG A 1 474 ? 6.591 35.507 -5.451 1.00 54.81 474 ARG A C 1
ATOM 3661 O O . ARG A 1 474 ? 7.664 34.926 -5.607 1.00 54.81 474 ARG A O 1
ATOM 3668 N N . ARG A 1 475 ? 6.406 36.487 -4.554 1.00 63.06 475 ARG A N 1
ATOM 3669 C CA . ARG A 1 475 ? 7.462 37.028 -3.675 1.00 63.06 475 ARG A CA 1
ATOM 3670 C C . ARG A 1 475 ? 8.168 35.949 -2.860 1.00 63.06 475 ARG A C 1
ATOM 3672 O O . ARG A 1 475 ? 9.394 35.883 -2.871 1.00 63.06 475 ARG A O 1
ATOM 3679 N N . GLN A 1 476 ? 7.418 35.062 -2.207 1.00 53.47 476 GLN A N 1
ATOM 3680 C CA . GLN A 1 476 ? 8.008 33.994 -1.392 1.00 53.47 476 GLN A CA 1
ATOM 3681 C C . GLN A 1 476 ? 8.821 32.993 -2.226 1.00 53.47 476 GLN A C 1
ATOM 3683 O O . GLN A 1 476 ? 9.802 32.443 -1.732 1.00 53.47 476 GLN A O 1
ATOM 3688 N N . ARG A 1 477 ? 8.477 32.756 -3.501 1.00 50.66 477 ARG A N 1
ATOM 3689 C CA . ARG A 1 477 ? 9.303 31.912 -4.385 1.00 50.66 477 ARG A CA 1
ATOM 3690 C C . ARG A 1 477 ? 10.609 32.592 -4.779 1.00 50.66 477 ARG A C 1
ATOM 3692 O O . ARG A 1 477 ? 11.642 31.932 -4.771 1.00 50.66 477 ARG A O 1
ATOM 3699 N N . GLU A 1 478 ? 10.577 33.886 -5.072 1.00 54.59 478 GLU A N 1
ATOM 3700 C CA . GLU A 1 478 ? 11.771 34.672 -5.411 1.00 54.59 478 GLU A CA 1
ATOM 3701 C C . GLU A 1 478 ? 12.727 34.787 -4.208 1.00 54.59 478 GLU A C 1
ATOM 3703 O O . GLU A 1 478 ? 13.927 34.537 -4.347 1.00 54.59 478 GLU A O 1
ATOM 3708 N N . GLN A 1 479 ? 12.189 35.038 -3.008 1.00 58.28 479 GLN A N 1
ATOM 3709 C CA . GLN A 1 479 ? 12.951 35.062 -1.752 1.00 58.28 479 GLN A CA 1
ATOM 3710 C C . GLN A 1 479 ? 13.555 33.696 -1.402 1.00 58.28 479 GLN A C 1
ATOM 3712 O O . GLN A 1 479 ? 14.750 33.615 -1.120 1.00 58.28 479 GLN A O 1
ATOM 3717 N N . ASN A 1 480 ? 12.773 32.612 -1.480 1.00 54.22 480 ASN A N 1
ATOM 3718 C CA . ASN A 1 480 ? 13.284 31.261 -1.224 1.00 54.22 480 ASN A CA 1
ATOM 3719 C C . ASN A 1 480 ? 14.373 30.858 -2.231 1.00 54.22 480 ASN A C 1
ATOM 3721 O O . ASN A 1 480 ? 15.327 30.187 -1.849 1.00 54.22 480 ASN A O 1
ATOM 3725 N N . HIS A 1 481 ? 14.283 31.289 -3.495 1.00 49.97 481 HIS A N 1
ATOM 3726 C CA . HIS A 1 481 ? 15.320 31.003 -4.490 1.00 49.97 481 HIS A CA 1
ATOM 3727 C C . HIS A 1 481 ? 16.635 31.740 -4.181 1.00 49.97 481 HIS A C 1
ATOM 3729 O O . HIS A 1 481 ? 17.701 31.129 -4.232 1.00 49.97 481 HIS A O 1
ATOM 3735 N N . HIS A 1 482 ? 16.566 33.011 -3.765 1.00 51.81 482 HIS A N 1
ATOM 3736 C CA . HIS A 1 482 ? 17.734 33.758 -3.276 1.00 51.81 482 HIS A CA 1
ATOM 3737 C C . HIS A 1 482 ? 18.344 33.130 -2.015 1.00 51.81 482 HIS A C 1
ATOM 3739 O O . HIS A 1 482 ? 19.557 32.936 -1.944 1.00 51.81 482 HIS A O 1
ATOM 3745 N N . GLN A 1 483 ? 17.516 32.759 -1.033 1.00 52.34 483 GLN A N 1
ATOM 3746 C CA . GLN A 1 483 ? 17.993 32.145 0.207 1.00 52.34 483 GLN A CA 1
ATOM 3747 C C . GLN A 1 483 ? 18.635 30.771 -0.045 1.00 52.34 483 GLN A C 1
ATOM 3749 O O . GLN A 1 483 ? 19.643 30.436 0.573 1.00 52.34 483 GLN A O 1
ATOM 3754 N N . GLN A 1 484 ? 18.102 29.995 -0.994 1.00 44.91 484 GLN A N 1
ATOM 3755 C CA . GLN A 1 484 ? 18.648 28.694 -1.383 1.00 44.91 484 GLN A CA 1
ATOM 3756 C C . GLN A 1 484 ? 19.979 28.817 -2.148 1.00 44.91 484 GLN A C 1
ATOM 3758 O O . GLN A 1 484 ? 20.872 28.005 -1.916 1.00 44.91 484 GLN A O 1
ATOM 3763 N N . GLN A 1 485 ? 20.160 29.850 -2.981 1.00 48.72 485 GLN A N 1
ATOM 3764 C CA . GLN A 1 485 ? 21.456 30.156 -3.610 1.00 48.72 485 GLN A CA 1
ATOM 3765 C C . GLN A 1 485 ? 22.508 30.618 -2.584 1.00 48.72 485 GLN A C 1
ATOM 3767 O O . GLN A 1 485 ? 23.645 30.150 -2.623 1.00 48.72 485 GLN A O 1
ATOM 3772 N N . GLN A 1 486 ? 22.132 31.466 -1.619 1.00 50.22 486 GLN A N 1
ATOM 3773 C CA . GLN A 1 486 ? 23.034 31.885 -0.535 1.00 50.22 486 GLN A CA 1
ATOM 3774 C C . GLN A 1 486 ? 23.434 30.708 0.370 1.00 50.22 486 GLN A C 1
ATOM 3776 O O . GLN A 1 486 ? 24.604 30.570 0.728 1.00 50.22 486 GLN A O 1
ATOM 3781 N N . LEU A 1 487 ? 22.489 29.817 0.695 1.00 47.72 487 LEU A N 1
ATOM 3782 C CA . LEU A 1 487 ? 22.773 28.582 1.430 1.00 47.72 487 LEU A CA 1
ATOM 3783 C C . LEU A 1 487 ? 23.720 27.661 0.651 1.00 47.72 487 LEU A C 1
ATOM 3785 O O . LEU A 1 487 ? 24.669 27.159 1.253 1.00 47.72 487 LEU A O 1
ATOM 3789 N N . ALA A 1 488 ? 23.521 27.488 -0.660 1.00 44.91 488 ALA A N 1
ATOM 3790 C CA . ALA A 1 488 ? 24.414 26.700 -1.510 1.00 44.91 488 ALA A CA 1
ATOM 3791 C C . ALA A 1 488 ? 25.855 27.242 -1.483 1.00 44.91 488 ALA A C 1
ATOM 3793 O O . ALA A 1 488 ? 26.758 26.506 -1.091 1.00 44.91 488 ALA A O 1
ATOM 3794 N N . MET A 1 489 ? 26.058 28.541 -1.745 1.00 47.22 489 MET A N 1
ATOM 3795 C CA . MET A 1 489 ? 27.384 29.175 -1.647 1.00 47.22 489 MET A CA 1
ATOM 3796 C C . MET A 1 489 ? 28.001 29.040 -0.246 1.00 47.22 489 MET A C 1
ATOM 3798 O O . MET A 1 489 ? 29.176 28.704 -0.117 1.00 47.22 489 MET A O 1
ATOM 3802 N N . SER A 1 490 ? 27.220 29.234 0.825 1.00 49.59 490 SER A N 1
ATOM 3803 C CA . SER A 1 490 ? 27.730 29.069 2.198 1.00 49.59 490 SER A CA 1
ATOM 3804 C C . SER A 1 490 ? 28.113 27.622 2.536 1.00 49.59 490 SER A C 1
ATOM 3806 O O . SER A 1 490 ? 28.943 27.390 3.415 1.00 49.59 490 SER A O 1
ATOM 3808 N N . THR A 1 491 ? 27.513 26.649 1.844 1.00 43.47 491 THR A N 1
ATOM 3809 C CA . THR A 1 491 ? 27.804 25.223 2.016 1.00 43.47 491 THR A CA 1
ATOM 3810 C C . THR A 1 491 ? 29.054 24.838 1.230 1.00 43.47 491 THR A C 1
ATOM 3812 O O . THR A 1 491 ? 29.907 24.159 1.786 1.00 43.47 491 THR A O 1
ATOM 3815 N N . GLU A 1 492 ? 29.232 25.332 -0.000 1.00 43.78 492 GLU A N 1
ATOM 3816 C CA . GLU A 1 492 ? 30.467 25.136 -0.780 1.00 43.78 492 GLU A CA 1
ATOM 3817 C C . GLU A 1 492 ? 31.700 25.737 -0.085 1.00 43.78 492 GLU A C 1
ATOM 3819 O O . GLU A 1 492 ? 32.753 25.101 -0.045 1.00 43.78 492 GLU A O 1
ATOM 3824 N N . ILE A 1 493 ? 31.567 26.921 0.527 1.00 49.41 493 ILE A N 1
ATOM 3825 C CA . ILE A 1 493 ? 32.647 27.543 1.314 1.00 49.41 493 ILE A CA 1
ATOM 3826 C C . ILE A 1 493 ? 33.010 26.667 2.525 1.00 49.41 493 ILE A C 1
ATOM 3828 O O . ILE A 1 493 ? 34.182 26.359 2.726 1.00 49.41 493 ILE A O 1
ATOM 3832 N N . LYS A 1 494 ? 32.014 26.186 3.283 1.00 45.12 494 LYS A N 1
ATOM 3833 C CA . LYS A 1 494 ? 32.246 25.302 4.440 1.00 45.12 494 LYS A CA 1
ATOM 3834 C C . LYS A 1 494 ? 32.793 23.925 4.072 1.00 45.12 494 LYS A C 1
ATOM 3836 O O . LYS A 1 494 ? 33.524 23.348 4.868 1.00 45.12 494 LYS A O 1
ATOM 3841 N N . VAL A 1 495 ? 32.432 23.383 2.908 1.00 45.16 495 VAL A N 1
ATOM 3842 C CA . VAL A 1 495 ? 32.991 22.113 2.421 1.00 45.16 495 VAL A CA 1
ATOM 3843 C C . VAL A 1 495 ? 34.479 22.281 2.117 1.00 45.16 495 VAL A C 1
ATOM 3845 O O . VAL A 1 495 ? 35.262 21.475 2.605 1.00 45.16 495 VAL A O 1
ATOM 3848 N N . ARG A 1 496 ? 34.890 23.374 1.456 1.00 42.06 496 ARG A N 1
ATOM 3849 C CA . ARG A 1 496 ? 36.318 23.675 1.243 1.00 42.06 496 ARG A CA 1
ATOM 3850 C C . ARG A 1 496 ? 37.092 23.870 2.551 1.00 42.06 496 ARG A C 1
ATOM 3852 O O . ARG A 1 496 ? 38.146 23.270 2.718 1.00 42.06 496 ARG A O 1
ATOM 3859 N N . GLU A 1 497 ? 36.546 24.620 3.511 1.00 45.34 497 GLU A N 1
ATOM 3860 C CA . GLU A 1 497 ? 37.178 24.784 4.835 1.00 45.34 497 GLU A CA 1
ATOM 3861 C C . GLU A 1 497 ? 37.313 23.455 5.607 1.00 45.34 497 GLU A C 1
ATOM 3863 O O . GLU A 1 497 ? 38.267 23.276 6.366 1.00 45.34 497 GLU A O 1
ATOM 3868 N N . LEU A 1 498 ? 36.379 22.514 5.426 1.00 43.78 498 LEU A N 1
ATOM 3869 C CA . LEU A 1 498 ? 36.436 21.178 6.031 1.00 43.78 498 LEU A CA 1
ATOM 3870 C C . LEU A 1 498 ? 37.408 20.237 5.307 1.00 43.78 498 LEU A C 1
ATOM 3872 O O . LEU A 1 498 ? 38.069 19.436 5.967 1.00 43.78 498 LEU A O 1
ATOM 3876 N N . GLU A 1 499 ? 37.523 20.336 3.983 1.00 42.38 499 GLU A N 1
ATOM 3877 C CA . GLU A 1 499 ? 38.503 19.587 3.190 1.00 42.38 499 GLU A CA 1
ATOM 3878 C C . GLU A 1 499 ? 39.935 19.999 3.575 1.00 42.38 499 GLU A C 1
ATOM 3880 O O . GLU A 1 499 ? 40.737 19.125 3.922 1.00 42.38 499 GLU A O 1
ATOM 3885 N N . ASP A 1 500 ? 40.216 21.304 3.677 1.00 41.53 500 ASP A N 1
ATOM 3886 C CA . ASP A 1 500 ? 41.510 21.838 4.136 1.00 41.53 500 ASP A CA 1
ATOM 3887 C C . ASP A 1 500 ? 41.850 21.423 5.584 1.00 41.53 500 ASP A C 1
ATOM 3889 O O . ASP A 1 500 ? 43.003 21.118 5.900 1.00 41.53 500 ASP A O 1
ATOM 3893 N N . GLN A 1 501 ? 40.855 21.341 6.478 1.00 42.03 501 GLN A N 1
ATOM 3894 C CA . GLN A 1 501 ? 41.054 20.862 7.856 1.00 42.03 501 GLN A CA 1
ATOM 3895 C C . GLN A 1 501 ? 41.238 19.336 7.949 1.00 42.03 501 GLN A C 1
ATOM 3897 O O . GLN A 1 501 ? 41.915 18.851 8.860 1.00 42.03 501 GLN A O 1
ATOM 3902 N N . SER A 1 502 ? 40.672 18.564 7.014 1.00 43.00 502 SER A N 1
ATOM 3903 C CA . SER A 1 502 ? 40.761 17.096 7.020 1.00 43.00 502 SER A CA 1
ATOM 3904 C C . SER A 1 502 ? 42.168 16.566 6.711 1.00 43.00 502 SER A C 1
ATOM 3906 O O . SER A 1 502 ? 42.543 15.498 7.196 1.00 43.00 502 SER A O 1
ATOM 3908 N N . LEU A 1 503 ? 42.981 17.343 5.986 1.00 39.81 503 LEU A N 1
ATOM 3909 C CA . LEU A 1 503 ? 44.354 16.990 5.610 1.00 39.81 503 LEU A CA 1
ATOM 3910 C C . LEU A 1 503 ? 45.350 16.990 6.788 1.00 39.81 503 LEU A C 1
ATOM 3912 O O . LEU A 1 503 ? 46.459 16.480 6.637 1.00 39.81 503 LEU A O 1
ATOM 3916 N N . TYR A 1 504 ? 44.969 17.515 7.962 1.00 41.44 504 TYR A N 1
ATOM 3917 C CA . TYR A 1 504 ? 45.888 17.748 9.087 1.00 41.44 504 TYR A CA 1
ATOM 3918 C C . TYR A 1 504 ? 45.531 17.064 10.419 1.00 41.44 504 TYR A C 1
ATOM 3920 O O . TYR A 1 504 ? 46.235 17.278 11.406 1.00 41.44 504 TYR A O 1
ATOM 3928 N N . SER A 1 505 ? 44.499 16.211 10.489 1.00 32.41 505 SER A N 1
ATOM 3929 C CA . SER A 1 505 ? 44.132 15.538 11.750 1.00 32.41 505 SER A CA 1
ATOM 3930 C C . SER A 1 505 ? 43.825 14.046 11.604 1.00 32.41 505 SER A C 1
ATOM 3932 O O . SER A 1 505 ? 42.693 13.624 11.379 1.00 32.41 505 SER A O 1
ATOM 3934 N N . SER A 1 506 ? 44.853 13.224 11.827 1.00 34.88 506 SER A N 1
ATOM 3935 C CA . SER A 1 506 ? 44.703 11.798 12.131 1.00 34.88 506 SER A CA 1
ATOM 3936 C C . SER A 1 506 ? 44.974 11.537 13.615 1.00 34.88 506 SER A C 1
ATOM 3938 O O . SER A 1 506 ? 46.133 11.426 14.006 1.00 34.88 506 SER A O 1
ATOM 3940 N N . SER A 1 507 ? 43.927 11.420 14.448 1.00 32.97 507 SER A N 1
ATOM 3941 C CA . SER A 1 507 ? 43.800 10.421 15.542 1.00 32.97 507 SER A CA 1
ATOM 3942 C C . SER A 1 507 ? 42.706 10.750 16.583 1.00 32.97 507 SER A C 1
ATOM 3944 O O . SER A 1 507 ? 42.420 11.903 16.873 1.00 32.97 507 SER A O 1
ATOM 3946 N N . ARG A 1 508 ? 42.177 9.683 17.214 1.00 29.36 508 ARG A N 1
ATOM 3947 C CA . ARG A 1 508 ? 41.373 9.634 18.463 1.00 29.36 508 ARG A CA 1
ATOM 3948 C C . ARG A 1 508 ? 39.946 10.234 18.479 1.00 29.36 508 ARG A C 1
ATOM 3950 O O . ARG A 1 508 ? 39.749 11.397 18.791 1.00 29.36 508 ARG A O 1
ATOM 3957 N N . GLY A 1 509 ? 38.963 9.324 18.486 1.00 28.78 509 GLY A N 1
ATOM 3958 C CA . GLY A 1 509 ? 38.132 9.124 19.690 1.00 28.78 509 GLY A CA 1
ATOM 3959 C C . GLY A 1 509 ? 36.714 9.725 19.754 1.00 28.78 509 GLY A C 1
ATOM 3960 O O . GLY A 1 509 ? 36.547 10.928 19.845 1.00 28.78 509 GLY A O 1
ATOM 3961 N N . ASN A 1 510 ? 35.728 8.827 19.910 1.00 30.77 510 ASN A N 1
ATOM 3962 C CA . ASN A 1 510 ? 34.401 9.015 20.533 1.00 30.77 510 ASN A CA 1
ATOM 3963 C C . ASN A 1 510 ? 33.440 10.103 19.998 1.00 30.77 510 ASN A C 1
ATOM 3965 O O . ASN A 1 510 ? 33.627 11.293 20.219 1.00 30.77 510 ASN A O 1
ATOM 3969 N N . ASN A 1 511 ? 32.275 9.671 19.496 1.00 32.22 511 ASN A N 1
ATOM 3970 C CA . ASN A 1 511 ? 31.072 10.509 19.432 1.00 32.22 511 ASN A CA 1
ATOM 3971 C C . ASN A 1 511 ? 29.799 9.676 19.686 1.00 32.22 511 ASN A C 1
ATOM 3973 O O . ASN A 1 511 ? 29.561 8.676 19.010 1.00 32.22 511 ASN A O 1
ATOM 3977 N N . GLN A 1 512 ? 28.976 10.080 20.663 1.00 32.25 512 GLN A N 1
ATOM 3978 C CA . GLN A 1 512 ? 27.674 9.451 20.945 1.00 32.25 512 GLN A CA 1
ATOM 3979 C C . GLN A 1 512 ? 26.542 10.098 20.121 1.00 32.25 512 GLN A C 1
ATOM 3981 O O . GLN A 1 512 ? 26.494 11.324 20.024 1.00 32.25 512 GLN A O 1
ATOM 3986 N N . PRO A 1 513 ? 25.571 9.322 19.598 1.00 30.73 513 PRO A N 1
ATOM 3987 C CA . PRO A 1 513 ? 24.419 9.872 18.886 1.00 30.73 513 PRO A CA 1
ATOM 3988 C C . PRO A 1 513 ? 23.262 10.334 19.799 1.00 30.73 513 PRO A C 1
ATOM 3990 O O . PRO A 1 513 ? 23.089 9.906 20.942 1.00 30.73 513 PRO A O 1
ATOM 3993 N N . SER A 1 514 ? 22.439 11.224 19.236 1.00 40.22 514 SER A N 1
ATOM 3994 C CA . SER A 1 514 ? 21.400 12.021 19.907 1.00 40.22 514 SER A CA 1
ATOM 3995 C C . SER A 1 514 ? 20.210 11.238 20.501 1.00 40.22 514 SER A C 1
ATOM 3997 O O . SER A 1 514 ? 19.808 10.169 20.038 1.00 40.22 514 SER A O 1
ATOM 3999 N N . VAL A 1 515 ? 19.576 11.851 21.511 1.00 36.25 515 VAL A N 1
ATOM 4000 C CA . VAL A 1 515 ? 18.481 11.332 22.358 1.00 36.25 515 VAL A CA 1
ATOM 4001 C C . VAL A 1 515 ? 17.278 10.773 21.579 1.00 36.25 515 VAL A C 1
ATOM 4003 O O . VAL A 1 515 ? 16.614 9.861 22.077 1.00 36.25 515 VAL A O 1
ATOM 4006 N N . LYS A 1 516 ? 17.010 11.232 20.346 1.00 39.41 516 LYS A N 1
ATOM 4007 C CA . LYS A 1 516 ? 15.884 10.731 19.528 1.00 39.41 516 LYS A CA 1
ATOM 4008 C C . LYS A 1 516 ? 15.996 9.239 19.169 1.00 39.41 516 LYS A C 1
ATOM 4010 O O . LYS A 1 516 ? 14.966 8.584 19.039 1.00 39.41 516 LYS A O 1
ATOM 4015 N N . ALA A 1 517 ? 17.203 8.665 19.122 1.00 33.47 517 ALA A N 1
ATOM 4016 C CA . ALA A 1 517 ? 17.392 7.228 18.881 1.00 33.47 517 ALA A CA 1
ATOM 4017 C C . ALA A 1 517 ? 16.881 6.328 20.033 1.00 33.47 517 ALA A C 1
ATOM 4019 O O . ALA A 1 517 ? 16.624 5.142 19.831 1.00 33.47 517 ALA A O 1
ATOM 4020 N N . ARG A 1 518 ? 16.687 6.870 21.248 1.00 38.06 518 ARG A N 1
ATOM 4021 C CA . ARG A 1 518 ? 16.332 6.072 22.440 1.00 38.06 518 ARG A CA 1
ATOM 4022 C C . ARG A 1 518 ? 14.867 5.627 22.496 1.00 38.06 518 ARG A C 1
ATOM 4024 O O . ARG A 1 518 ? 14.574 4.674 23.215 1.00 38.06 518 ARG A O 1
ATOM 4031 N N . LYS A 1 519 ? 13.947 6.286 21.774 1.00 40.97 519 LYS A N 1
ATOM 4032 C CA . LYS A 1 519 ? 12.515 5.920 21.805 1.00 40.97 519 LYS A CA 1
ATOM 4033 C C . LYS A 1 519 ? 12.216 4.634 21.021 1.00 40.97 519 LYS A C 1
ATOM 4035 O O . LYS A 1 519 ? 11.477 3.799 21.524 1.00 40.97 519 LYS A O 1
ATOM 4040 N N . PHE A 1 520 ? 12.849 4.418 19.864 1.00 35.56 520 PHE A N 1
ATOM 4041 C CA . PHE A 1 520 ? 12.607 3.216 19.048 1.00 35.56 520 PHE A CA 1
ATOM 4042 C C . PHE A 1 520 ? 13.214 1.941 19.670 1.00 35.56 520 PHE A C 1
ATOM 4044 O O . PHE A 1 520 ? 12.605 0.876 19.642 1.00 35.56 520 PHE A O 1
ATOM 4051 N N . GLY A 1 521 ? 14.392 2.048 20.300 1.00 31.38 521 GLY A N 1
ATOM 4052 C CA . GLY A 1 521 ? 15.082 0.896 20.900 1.00 31.38 521 GLY A CA 1
ATOM 4053 C C . GLY A 1 521 ? 14.449 0.348 22.188 1.00 31.38 521 GLY A C 1
ATOM 4054 O O . GLY A 1 521 ? 14.615 -0.831 22.491 1.00 31.38 521 GLY A O 1
ATOM 4055 N N . ARG A 1 522 ? 13.708 1.163 22.954 1.00 37.25 522 ARG A N 1
ATOM 4056 C CA . ARG A 1 522 ? 13.147 0.738 24.254 1.00 37.25 522 ARG A CA 1
ATOM 4057 C C . ARG A 1 522 ? 12.028 -0.301 24.131 1.00 37.25 522 ARG A C 1
ATOM 4059 O O . ARG A 1 522 ? 11.971 -1.201 24.963 1.00 37.25 522 ARG A O 1
ATOM 4066 N N . SER A 1 523 ? 11.195 -0.211 23.092 1.00 40.59 523 SER A N 1
ATOM 4067 C CA . SER A 1 523 ? 10.118 -1.183 22.843 1.00 40.59 523 SER A CA 1
ATOM 4068 C C . SER A 1 523 ? 10.682 -2.582 22.538 1.00 40.59 523 SER A C 1
ATOM 4070 O O . SER A 1 523 ? 10.321 -3.562 23.189 1.00 40.59 523 SER A O 1
ATOM 4072 N N . VAL A 1 524 ? 11.689 -2.662 21.658 1.00 37.44 524 VAL A N 1
ATOM 4073 C CA . VAL A 1 524 ? 12.355 -3.928 21.290 1.00 37.44 524 VAL A CA 1
ATOM 4074 C C . VAL A 1 524 ? 13.086 -4.572 22.478 1.00 37.44 524 VAL A C 1
ATOM 4076 O O . VAL A 1 524 ? 13.034 -5.787 22.651 1.00 37.44 524 VAL A O 1
ATOM 4079 N N . VAL A 1 525 ? 13.743 -3.777 23.332 1.00 37.50 525 VAL A N 1
ATOM 4080 C CA . VAL A 1 525 ? 14.490 -4.300 24.494 1.00 37.50 525 VAL A CA 1
ATOM 4081 C C . VAL A 1 525 ? 13.567 -4.832 25.599 1.00 37.50 525 VAL A C 1
ATOM 4083 O O . VAL A 1 525 ? 13.901 -5.834 26.233 1.00 37.50 525 VAL A O 1
ATOM 4086 N N . ASN A 1 526 ? 12.394 -4.227 25.813 1.00 38.06 526 ASN A N 1
ATOM 4087 C CA . ASN A 1 526 ? 11.428 -4.738 26.792 1.00 38.06 526 ASN A CA 1
ATOM 4088 C C . ASN A 1 526 ? 10.813 -6.082 26.360 1.00 38.06 526 ASN A C 1
ATOM 4090 O O . ASN A 1 526 ? 10.594 -6.939 27.213 1.00 38.06 526 ASN A O 1
ATOM 4094 N N . LEU A 1 527 ? 10.625 -6.307 25.053 1.00 39.44 527 LEU A N 1
ATOM 4095 C CA . LEU A 1 527 ? 10.134 -7.580 24.507 1.00 39.44 527 LEU A CA 1
ATOM 4096 C C . LEU A 1 527 ? 11.107 -8.758 24.736 1.00 39.44 527 LEU A C 1
ATOM 4098 O O . LEU A 1 527 ? 10.689 -9.913 24.793 1.00 39.44 527 LEU A O 1
ATOM 4102 N N . LEU A 1 528 ? 12.408 -8.471 24.859 1.00 37.00 528 LEU A N 1
ATOM 4103 C CA . LEU A 1 528 ? 13.456 -9.478 25.067 1.00 37.00 528 LEU A CA 1
ATOM 4104 C C . LEU A 1 528 ? 13.724 -9.782 26.550 1.00 37.00 528 LEU A C 1
ATOM 4106 O O . LEU A 1 528 ? 14.207 -10.866 26.867 1.00 37.00 528 LEU A O 1
ATOM 4110 N N . ARG A 1 529 ? 13.392 -8.865 27.471 1.00 37.88 529 ARG A N 1
ATOM 4111 C CA . ARG A 1 529 ? 13.607 -9.053 28.921 1.00 37.88 529 ARG A CA 1
ATOM 4112 C C . ARG A 1 529 ? 12.519 -9.857 29.633 1.00 37.88 529 ARG A C 1
ATOM 4114 O O . ARG A 1 529 ? 12.773 -10.379 30.712 1.00 37.88 529 ARG A O 1
ATOM 4121 N N . THR A 1 530 ? 11.326 -9.981 29.060 1.00 38.09 530 THR A N 1
ATOM 4122 C CA . THR A 1 530 ? 10.188 -10.674 29.692 1.00 38.09 530 THR A CA 1
ATOM 4123 C C . THR A 1 530 ? 10.159 -12.190 29.470 1.00 38.09 530 THR A C 1
ATOM 4125 O O . THR A 1 530 ? 9.305 -12.860 30.041 1.00 38.09 530 THR A O 1
ATOM 4128 N N . LYS A 1 531 ? 11.098 -12.761 28.698 1.00 37.38 531 LYS A N 1
ATOM 4129 C CA . LYS A 1 531 ? 11.200 -14.219 28.466 1.00 37.38 531 LYS A CA 1
ATOM 4130 C C . LYS A 1 531 ? 12.285 -14.943 29.278 1.00 37.38 531 LYS A C 1
ATOM 4132 O O . LYS A 1 531 ? 12.411 -16.154 29.144 1.00 37.38 531 LYS A O 1
ATOM 4137 N N . SER A 1 532 ? 13.048 -14.250 30.124 1.00 32.03 532 SER A N 1
ATOM 4138 C CA . SER A 1 532 ? 14.192 -14.826 30.856 1.00 32.03 532 SER A CA 1
ATOM 4139 C C . SER A 1 532 ? 13.914 -15.157 32.332 1.00 32.03 532 SER A C 1
ATOM 4141 O O . SER A 1 532 ? 14.824 -15.076 33.152 1.00 32.03 532 SER A O 1
ATOM 4143 N N . HIS A 1 533 ? 12.674 -15.519 32.682 1.00 31.41 533 HIS A N 1
ATOM 4144 C CA . HIS A 1 533 ? 12.318 -16.024 34.015 1.00 31.41 533 HIS A CA 1
ATOM 4145 C C . HIS A 1 533 ? 11.322 -17.190 33.937 1.00 31.41 533 HIS A C 1
ATOM 4147 O O . HIS A 1 533 ? 10.136 -17.038 34.208 1.00 31.41 533 HIS A O 1
ATOM 4153 N N . PHE A 1 534 ? 11.840 -18.376 33.622 1.00 27.33 534 PHE A N 1
ATOM 4154 C CA . PHE A 1 534 ? 11.338 -19.626 34.192 1.00 27.33 534 PHE A CA 1
ATOM 4155 C C . PHE A 1 534 ? 12.514 -20.310 34.891 1.00 27.33 534 PHE A C 1
ATOM 4157 O O . PHE A 1 534 ? 13.623 -20.326 34.363 1.00 27.33 534 PHE A O 1
ATOM 4164 N N . VAL A 1 535 ? 12.281 -20.765 36.120 1.00 28.69 535 VAL A N 1
ATOM 4165 C CA . VAL A 1 535 ? 13.307 -21.292 37.029 1.00 28.69 535 VAL A CA 1
ATOM 4166 C C . VAL A 1 535 ? 13.287 -22.815 36.971 1.00 28.69 535 VAL A C 1
ATOM 4168 O O . VAL A 1 535 ? 12.221 -23.414 37.107 1.00 28.69 535 VAL A O 1
ATOM 4171 N N . ASP A 1 536 ? 14.459 -23.425 36.799 1.00 29.66 536 ASP A N 1
ATOM 4172 C CA . ASP A 1 536 ? 14.635 -24.876 36.884 1.00 29.66 536 ASP A CA 1
ATOM 4173 C C . ASP A 1 536 ? 14.266 -25.416 38.273 1.00 29.66 536 ASP A C 1
ATOM 4175 O O . ASP A 1 536 ? 14.691 -24.886 39.302 1.00 29.66 536 ASP A O 1
ATOM 4179 N N . GLN A 1 537 ? 13.562 -26.548 38.296 1.00 25.98 537 GLN A N 1
ATOM 4180 C CA . GLN A 1 537 ? 13.534 -27.455 39.441 1.00 25.98 537 GLN A CA 1
ATOM 4181 C C . GLN A 1 537 ? 13.981 -28.846 38.982 1.00 25.98 537 GLN A C 1
ATOM 4183 O O . GLN A 1 537 ? 13.247 -29.552 38.294 1.00 25.98 537 GLN A O 1
ATOM 4188 N N . GLN A 1 538 ? 15.195 -29.240 39.375 1.00 28.75 538 GLN A N 1
ATOM 4189 C CA . GLN A 1 538 ? 15.617 -30.644 39.367 1.00 28.75 538 GLN A CA 1
ATOM 4190 C C . GLN A 1 538 ? 15.056 -31.378 40.594 1.00 28.75 538 GLN A C 1
ATOM 4192 O O . GLN A 1 538 ? 14.732 -30.755 41.608 1.00 28.75 538 GLN A O 1
ATOM 4197 N N . PRO A 1 539 ? 15.047 -32.717 40.548 1.00 34.44 539 PRO A N 1
ATOM 4198 C CA . PRO A 1 539 ? 15.891 -33.438 41.501 1.00 34.44 539 PRO A CA 1
ATOM 4199 C C . PRO A 1 539 ? 16.782 -34.524 40.866 1.00 34.44 539 PRO A C 1
ATOM 4201 O O . PRO A 1 539 ? 16.560 -34.994 39.753 1.00 34.44 539 PRO A O 1
ATOM 4204 N N . HIS A 1 540 ? 17.833 -34.888 41.605 1.00 30.05 540 HIS A N 1
ATOM 4205 C CA . HIS A 1 540 ? 18.936 -35.771 41.203 1.00 30.05 540 HIS A CA 1
ATOM 4206 C C . HIS A 1 540 ? 18.576 -37.266 41.100 1.00 30.05 540 HIS A C 1
ATOM 4208 O O . HIS A 1 540 ? 17.703 -37.724 41.829 1.00 30.05 540 HIS A O 1
ATOM 4214 N N . HIS A 1 541 ? 19.395 -38.051 40.373 1.00 28.36 541 HIS A N 1
ATOM 4215 C CA . HIS A 1 541 ? 19.987 -39.285 40.933 1.00 28.36 541 HIS A CA 1
ATOM 4216 C C . HIS A 1 541 ? 21.276 -39.782 40.216 1.00 28.36 541 HIS A C 1
ATOM 4218 O O . HIS A 1 541 ? 21.368 -39.798 38.997 1.00 28.36 541 HIS A O 1
ATOM 4224 N N . HIS A 1 542 ? 22.246 -40.162 41.062 1.00 28.95 542 HIS A N 1
ATOM 4225 C CA . HIS A 1 542 ? 23.505 -40.943 40.974 1.00 28.95 542 HIS A CA 1
ATOM 4226 C C . HIS A 1 542 ? 24.263 -41.363 39.684 1.00 28.95 542 HIS A C 1
ATOM 4228 O O . HIS A 1 542 ? 23.726 -41.680 38.631 1.00 28.95 542 HIS A O 1
ATOM 4234 N N . HIS A 1 543 ? 25.591 -41.459 39.885 1.00 31.45 543 HIS A N 1
ATOM 4235 C CA . HIS A 1 543 ? 26.645 -42.042 39.035 1.00 31.45 543 HIS A CA 1
ATOM 4236 C C . HIS A 1 543 ? 26.592 -43.579 38.886 1.00 31.45 543 HIS A C 1
ATOM 4238 O O . HIS A 1 543 ? 26.234 -44.264 39.840 1.00 31.45 543 HIS A O 1
ATOM 4244 N N . HIS A 1 544 ? 27.200 -44.106 37.807 1.00 27.11 544 HIS A N 1
ATOM 4245 C CA . HIS A 1 544 ? 28.376 -44.998 37.926 1.00 27.11 544 HIS A CA 1
ATOM 4246 C C . HIS A 1 544 ? 29.214 -45.100 36.625 1.00 27.11 544 HIS A C 1
ATOM 4248 O O . HIS A 1 544 ? 28.693 -44.994 35.519 1.00 27.11 544 HIS A O 1
ATOM 4254 N N . HIS A 1 545 ? 30.529 -45.305 36.777 1.00 31.75 545 HIS A N 1
ATOM 4255 C CA . HIS A 1 545 ? 31.518 -45.576 35.713 1.00 31.75 545 HIS A CA 1
ATOM 4256 C C . HIS A 1 545 ? 31.635 -47.082 35.394 1.00 31.75 545 HIS A C 1
ATOM 4258 O O . HIS A 1 545 ? 31.576 -47.874 36.329 1.00 31.75 545 HIS A O 1
ATOM 4264 N N . HIS A 1 546 ? 31.976 -47.451 34.144 1.00 27.94 546 HIS A N 1
ATOM 4265 C CA . HIS A 1 546 ? 33.213 -48.207 33.819 1.00 27.94 546 HIS A CA 1
ATOM 4266 C C . HIS A 1 546 ? 33.495 -48.327 32.298 1.00 27.94 546 HIS A C 1
ATOM 4268 O O . HIS A 1 546 ? 32.592 -48.220 31.474 1.00 27.94 546 HIS A O 1
ATOM 4274 N N . GLN A 1 547 ? 34.770 -48.531 31.937 1.00 30.17 547 GLN A N 1
ATOM 4275 C CA . GLN A 1 547 ? 35.289 -48.812 30.579 1.00 30.17 547 GLN A CA 1
ATOM 4276 C C . GLN A 1 547 ? 35.492 -50.328 30.348 1.00 30.17 547 GLN A C 1
ATOM 4278 O O . GLN A 1 547 ? 35.674 -51.031 31.337 1.00 30.17 547 GLN A O 1
ATOM 4283 N N . HIS A 1 548 ? 35.597 -50.798 29.084 1.00 30.69 548 HIS A N 1
ATOM 4284 C CA . HIS A 1 548 ? 36.770 -51.561 28.564 1.00 30.69 548 HIS A CA 1
ATOM 4285 C C . HIS A 1 548 ? 36.681 -52.035 27.075 1.00 30.69 548 HIS A C 1
ATOM 4287 O O . HIS A 1 548 ? 35.664 -52.544 26.627 1.00 30.69 548 HIS A O 1
ATOM 4293 N N . HIS A 1 549 ? 37.817 -51.895 26.363 1.00 31.67 549 HIS A N 1
ATOM 4294 C CA . HIS A 1 549 ? 38.471 -52.757 25.335 1.00 31.67 549 HIS A CA 1
ATOM 4295 C C . HIS A 1 549 ? 37.820 -53.338 24.032 1.00 31.67 549 HIS A C 1
ATOM 4297 O O . HIS A 1 549 ? 37.162 -54.366 24.060 1.00 31.67 549 HIS A O 1
ATOM 4303 N N . TYR A 1 550 ? 38.307 -52.808 22.882 1.00 29.80 550 TYR A N 1
ATOM 4304 C CA . TYR A 1 550 ? 39.232 -53.418 21.864 1.00 29.80 550 TYR A CA 1
ATOM 4305 C C . TYR A 1 550 ? 38.828 -54.389 20.706 1.00 29.80 550 TYR A C 1
ATOM 4307 O O . TYR A 1 550 ? 37.932 -55.211 20.816 1.00 29.80 550 TYR A O 1
ATOM 4315 N N . GLN A 1 551 ? 39.680 -54.314 19.651 1.00 29.05 551 GLN A N 1
ATOM 4316 C CA . GLN A 1 551 ? 39.850 -55.104 18.393 1.00 29.05 551 GLN A CA 1
ATOM 4317 C C . GLN A 1 551 ? 38.760 -54.962 17.302 1.00 29.05 551 GLN A C 1
ATOM 4319 O O . GLN A 1 551 ? 37.580 -55.050 17.597 1.00 29.05 551 GLN A O 1
ATOM 4324 N N . GLN A 1 552 ? 39.027 -54.583 16.036 1.00 32.81 552 GLN A N 1
ATOM 4325 C CA . GLN A 1 552 ? 40.060 -54.855 14.993 1.00 32.81 552 GLN A CA 1
ATOM 4326 C C . GLN A 1 552 ? 39.755 -56.038 14.045 1.00 32.81 552 GLN A C 1
ATOM 4328 O O . GLN A 1 552 ? 39.642 -57.179 14.473 1.00 32.81 552 GLN A O 1
ATOM 4333 N N . GLY A 1 553 ? 39.756 -55.745 12.736 1.00 27.33 553 GLY A N 1
ATOM 4334 C CA . GLY A 1 553 ? 39.775 -56.692 11.612 1.00 27.33 553 GLY A CA 1
ATOM 4335 C C . GLY A 1 553 ? 40.092 -55.952 10.299 1.00 27.33 553 GLY A C 1
ATOM 4336 O O . GLY A 1 553 ? 39.543 -54.880 10.060 1.00 27.33 553 GLY A O 1
ATOM 4337 N N . GLN A 1 554 ? 41.023 -56.468 9.489 1.00 34.38 554 GLN A N 1
ATOM 4338 C CA . GLN A 1 554 ? 41.564 -55.827 8.270 1.00 34.38 554 GLN A CA 1
ATOM 4339 C C . GLN A 1 554 ? 41.162 -56.586 6.989 1.00 34.38 554 GLN A C 1
ATOM 4341 O O . GLN A 1 554 ? 40.855 -57.772 7.073 1.00 34.38 554 GLN A O 1
ATOM 4346 N N . GLY A 1 555 ? 41.330 -55.970 5.803 1.00 30.55 555 GLY A N 1
ATOM 4347 C CA . GLY A 1 555 ? 41.665 -56.745 4.592 1.00 30.55 555 GLY A CA 1
ATOM 4348 C C . GLY A 1 555 ? 41.332 -56.155 3.208 1.00 30.55 555 GLY A C 1
ATOM 4349 O O . GLY A 1 555 ? 40.257 -56.446 2.716 1.00 30.55 555 GLY A O 1
ATOM 4350 N N . GLN A 1 556 ? 42.310 -55.465 2.582 1.00 33.03 556 GLN A N 1
ATOM 4351 C CA . GLN A 1 556 ? 42.679 -55.460 1.130 1.00 33.03 556 GLN A CA 1
ATOM 4352 C C . GLN A 1 556 ? 41.597 -55.136 0.047 1.00 33.03 556 GLN A C 1
ATOM 4354 O O . GLN A 1 556 ? 40.423 -55.411 0.215 1.00 33.03 556 GLN A O 1
ATOM 4359 N N . GLY A 1 557 ? 41.885 -54.576 -1.140 1.00 32.75 557 GLY A N 1
ATOM 4360 C CA . GLY A 1 557 ? 43.124 -54.073 -1.761 1.00 32.75 557 GLY A CA 1
ATOM 4361 C C . GLY A 1 557 ? 43.098 -54.225 -3.306 1.00 32.75 557 GLY A C 1
ATOM 4362 O O . GLY A 1 557 ? 42.582 -55.226 -3.784 1.00 32.75 557 GLY A O 1
ATOM 4363 N N . GLN A 1 558 ? 43.731 -53.299 -4.059 1.00 32.62 558 GLN A N 1
ATOM 4364 C CA . GLN A 1 558 ? 43.870 -53.256 -5.550 1.00 32.62 558 GLN A CA 1
ATOM 4365 C C . GLN A 1 558 ? 42.599 -52.842 -6.344 1.00 32.62 558 GLN A C 1
ATOM 4367 O O . GLN A 1 558 ? 41.489 -53.051 -5.876 1.00 32.62 558 GLN A O 1
ATOM 4372 N N . GLY A 1 559 ? 42.656 -52.238 -7.545 1.00 32.19 559 GLY A N 1
ATOM 4373 C CA . GLY A 1 559 ? 43.774 -51.741 -8.376 1.00 32.19 559 GLY A CA 1
ATOM 4374 C C . GLY A 1 559 ? 43.301 -51.448 -9.825 1.00 32.19 559 GLY A C 1
ATOM 4375 O O . GLY A 1 559 ? 42.543 -52.235 -10.377 1.00 32.19 559 GLY A O 1
ATOM 4376 N N . VAL A 1 560 ? 43.692 -50.316 -10.432 1.00 42.22 560 VAL A N 1
ATOM 4377 C CA . VAL A 1 560 ? 43.166 -49.793 -11.731 1.00 42.22 560 VAL A CA 1
ATOM 4378 C C . VAL A 1 560 ? 43.961 -50.330 -12.944 1.00 42.22 560 VAL A C 1
ATOM 4380 O O . VAL A 1 560 ? 45.166 -50.538 -12.804 1.00 42.22 560 VAL A O 1
ATOM 4383 N N . PRO A 1 561 ? 43.338 -50.537 -14.129 1.00 49.91 561 PRO A N 1
ATOM 4384 C CA . PRO A 1 561 ? 43.761 -49.771 -15.326 1.00 49.91 561 PRO A CA 1
ATOM 4385 C C . PRO A 1 561 ? 42.618 -49.384 -16.325 1.00 49.91 561 PRO A C 1
ATOM 4387 O O . PRO A 1 561 ? 41.559 -50.012 -16.314 1.00 49.91 561 PRO A O 1
ATOM 4390 N N . PRO A 1 562 ? 42.819 -48.375 -17.209 1.00 56.47 562 PRO A N 1
ATOM 4391 C CA . PRO A 1 562 ? 41.912 -47.980 -18.313 1.00 56.47 562 PRO A CA 1
ATOM 4392 C C . PRO A 1 562 ? 42.452 -48.388 -19.724 1.00 56.47 562 PRO A C 1
ATOM 4394 O O . PRO A 1 562 ? 43.397 -49.172 -19.789 1.00 56.47 562 PRO A O 1
ATOM 4397 N N . PRO A 1 563 ? 41.982 -47.773 -20.838 1.00 59.75 563 PRO A N 1
ATOM 4398 C CA . PRO A 1 563 ? 40.859 -48.135 -21.729 1.00 59.75 563 PRO A CA 1
ATOM 4399 C C . PRO A 1 563 ? 41.316 -48.906 -23.009 1.00 59.75 563 PRO A C 1
ATOM 4401 O O . PRO A 1 563 ? 42.505 -49.207 -23.127 1.00 59.75 563 PRO A O 1
ATOM 4404 N N . PRO A 1 564 ? 40.422 -49.269 -23.965 1.00 63.59 564 PRO A N 1
ATOM 4405 C CA . PRO A 1 564 ? 40.107 -48.413 -25.143 1.00 63.59 564 PRO A CA 1
ATOM 4406 C C . PRO A 1 564 ? 38.626 -48.580 -25.626 1.00 63.59 564 PRO A C 1
ATOM 4408 O O . PRO A 1 564 ? 37.867 -49.294 -24.973 1.00 63.59 564 PRO A O 1
ATOM 4411 N N . SER A 1 565 ? 38.093 -47.958 -26.691 1.00 51.94 565 SER A N 1
ATOM 4412 C CA . SER A 1 565 ? 38.645 -47.159 -27.810 1.00 51.94 565 SER A CA 1
ATOM 4413 C C . SER A 1 565 ? 37.721 -45.987 -28.149 1.00 51.94 565 SER A C 1
ATOM 4415 O O . SER A 1 565 ? 36.491 -46.195 -28.053 1.00 51.94 565 SER A O 1
#

Organism: Hortaea werneckii (NCBI:txid91943)

InterPro domains:
  IPR000192 Aminotransferase class V domain [PF00266] (67-298)
  IPR015421 Pyridoxal phosphate-dependent transferase, major domain [G3DSA:3.40.640.10] (24-199)
  IPR015422 Pyridoxal phosphate-dependent transferase, small domain [G3DSA:3.90.1150.10] (200-363)
  IPR015424 Pyridoxal phosphate-dependent transferase [SSF53383] (67-361)

Foldseek 3Di:
DLLLLLVLLCVVLVFAEAEEEELLDFLVNVVSPVSHPHYDYQLDLVSLVCCLVVQNVSTDAARHEAEYEYECARPAAQWGHDLQSQLSNVPGNHNHHHFYEYADASVLLQADDDPPDVSSHGQWYKYAVCSNQVDDGDIDIDGRPVSLVSNVSRPDAAPQQWDDADDPPDGDTHGDDPDSVSNVDHDDPPVVRVVVSVVSVVVQCVVQHPRNNVSSLQQLLVLLQLLVVLQQPDAAPVRHRQKAWFDDPQDDRNDSNTGGNKIWTWGAANVRATDFQVVVQVLCVVVVHHWDKFLHRSVSSSCVRQVNDPVNVVVLVVVPADSVRHPQADPRTGNMTIMDHAGSPDDNVSSVVVSVSSCVPHHHDDDPPPPPPPPDPDDDDDDDDDDDDDDDDDDDDDDDDDDDDDDDDDDDDDDDDDDDDDDDDDDDDDDDDDDDDDDDDDDDDDDDDDPDDDDDDDVVVVVVVPPVVVVVVVVVVVVVVVVVVVVVVVVVVVVVVVVVVVVPDDDDDDDDDDPVVVPVVVVVVVVVVVPPDDDDDDDDDDDDDDDDDDDDDDDDDDDDDDDDD

Sequence (565 aa):
MVIDCFKDHAAASNTPVWYGYHRDAHTSLVGIRESTKMHRCFTSDEEVDIWINSGGLGGPRARQLGLFAYPGQSNMTGRRLPLNWPGRIRRSFHKAATYTLLDAAALASTAPLDLSDPATAPDFVALSFYKIFGFPNIGALIVRKDSQHVLQNRRYFGGGTVDMIISINDTWHAKKDSSIHERLEDGTLPFHSIFALDHAMNVHERLYGPNPMKFISMHTSQLGKQLYDGLSGLKHANGMPVCRIYKDDNAIYGDPTVQGSTIAFNVQLADGSMVGFEEVEEAADERNIYIRSGSLCNPGGMATYLEWSPAEMKAAYAAGHRCSNPTQIMLGKATGVVRASLGAMSTAADVQNFLKFIQEVYVGKVHKLLPAHTTPYGQTAPLSPPASPGIKTQVLPLNIPHALHVPPNPQRSGSLTASAYSDHSPWDNHQPPATALPKSQPATLSDYEKPPAPPPFNPADYVKLRKPWEEEFRRQREQNHHQQQQLAMSTEIKVRELEDQSLYSSSRGNNQPSVKARKFGRSVVNLLRTKSHFVDQQPHHHHHHHQHHYQQGQGQGQGVPPPPS

Radius of gyration: 35.22 Å; chains: 1; bounding box: 111×102×98 Å

pLDDT: mean 74.02, std 28.11, range [23.62, 98.81]